Protein AF-A0A9P9P283-F1 (afdb_monomer_lite)

Secondary structure (DSSP, 8-state):
----------------------------------------STTTTSSSSSSSS--SS-S--SS--S----------------HHHHHHHHHHTT-TTSHHHHHHHHHHHHHHHHHHHHHHHHHHHHHHHHHHHHHHHHHHHHHHHHHHHHHHHHHHHHHHHHHHHHHHHHHHHHHHHHHHHHHHHHHHHHHHHHHHHHHHHHHHHHHHHHHHHHHHHHHHHHHHHHHHHHHHHHHHHHHHHHHHHHHHHHHHHHHHHHHHHHHHHHHHHHHHHHHHHHHHHHHHHHHHHHHHHHHHHHHHHHHHHHHHHHHHHHHHHHHHHHHHHHHHHHHHTTTTTSSSSSSSHHHHHHHHHHHHHHHHHHHHHHHHHHHHHHHHHHHHHHHHHHHHHHHHHHTTTSTTTSS---TTHHHHHHHHTTSS------

Sequence (426 aa):
MSLKSIYRGDETLEPFGSGDSKAQAAGAKTPTEVQKRTLEPERARELMASQTDDLEFEENHRDELAMAEEDDALATEPEQISVAEFKTLQEMLSNPDARSDDIKAEIIRLQEAQTLDKTNLRKLETELRKFEILETRKLESEHTITKLKNSLADTTNKLWDAGAQAAEYETRIEKLENDLGFALTEAQFQREWGEKFYKDRNKLIDERDQYLDNFEEQKQTSEATIKALQDSLADTSDKLHRSNARSENIKAGIIRLQEARGSDKIKLGELEQELATLHNTSEEKEQASAATIKALQDSLENTGNQLRVTEVQAAKDIRELISKHVSEMVKVKTLELTEESLLTDQTELIDQRDQYLRDIEEQKQISATTINTLQDSLDAAMKRTKELEEENLFLIQLFPVIKNIDGQEIETLKQELAQVGDESKT

Radius of gyration: 138.97 Å; chains: 1; bounding box: 259×108×370 Å

pLDDT: mean 70.54, std 22.23, range [30.94, 97.94]

Structure (mmCIF, N/CA/C/O backbone):
data_AF-A0A9P9P283-F1
#
_entry.id   AF-A0A9P9P283-F1
#
loop_
_atom_site.group_PDB
_atom_site.id
_atom_site.type_symbol
_atom_site.label_atom_id
_atom_site.label_alt_id
_atom_site.label_comp_id
_atom_site.label_asym_id
_atom_site.label_entity_id
_atom_site.label_seq_id
_atom_site.pdb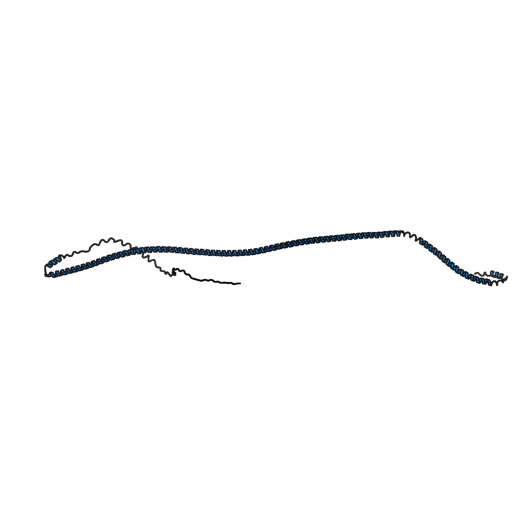x_PDB_ins_code
_atom_site.Cartn_x
_atom_site.Cartn_y
_atom_site.Cartn_z
_atom_site.occupancy
_atom_site.B_iso_or_equiv
_atom_site.auth_seq_id
_atom_site.auth_comp_id
_atom_site.auth_asym_id
_atom_site.auth_atom_id
_atom_site.pdbx_PDB_model_num
ATOM 1 N N . MET A 1 1 ? -31.185 -22.094 -4.184 1.00 36.69 1 MET A N 1
ATOM 2 C CA . MET A 1 1 ? -32.463 -21.733 -4.833 1.00 36.69 1 MET A CA 1
ATOM 3 C C . MET A 1 1 ? -32.205 -20.629 -5.849 1.00 36.69 1 MET A C 1
ATOM 5 O O . MET A 1 1 ? -31.473 -19.708 -5.531 1.00 36.69 1 MET A O 1
ATOM 9 N N . SER A 1 2 ? -32.831 -20.755 -7.022 1.00 36.59 2 SER A N 1
ATOM 10 C CA . SER A 1 2 ? -33.015 -19.761 -8.094 1.00 36.59 2 SER A CA 1
ATOM 11 C C . SER A 1 2 ? -31.799 -19.273 -8.899 1.00 36.59 2 SER A C 1
ATOM 13 O O . SER A 1 2 ? -31.161 -18.276 -8.586 1.00 36.59 2 SER A O 1
ATOM 15 N N . LEU A 1 3 ? -31.616 -19.943 -10.040 1.00 43.03 3 LEU A N 1
ATOM 16 C CA . LEU A 1 3 ? -31.107 -19.403 -11.304 1.00 43.03 3 LEU A CA 1
ATOM 17 C C . LEU A 1 3 ? -32.042 -18.310 -11.864 1.00 43.03 3 LEU A C 1
ATOM 19 O O . LEU A 1 3 ? -33.260 -18.453 -11.759 1.00 43.03 3 LEU A O 1
ATOM 23 N N . LYS A 1 4 ? -31.474 -17.285 -12.516 1.00 40.97 4 LYS A N 1
ATOM 24 C CA . LYS A 1 4 ? -32.043 -16.483 -13.629 1.00 40.97 4 LYS A CA 1
ATOM 25 C C . LYS A 1 4 ? -30.891 -15.633 -14.212 1.00 40.97 4 LYS A C 1
ATOM 27 O O . LYS A 1 4 ? -30.336 -14.826 -13.484 1.00 40.97 4 LYS A O 1
ATOM 32 N N . SER A 1 5 ? -30.320 -15.987 -15.374 1.00 42.00 5 SER A N 1
ATOM 33 C CA . SER A 1 5 ? -30.737 -15.570 -16.738 1.00 42.00 5 SER A CA 1
ATOM 34 C C . SER A 1 5 ? -30.299 -14.109 -17.021 1.00 42.00 5 SER A C 1
ATOM 36 O O . SER A 1 5 ? -30.577 -13.268 -16.184 1.00 42.00 5 SER A O 1
ATOM 38 N N . ILE A 1 6 ? -29.672 -13.670 -18.120 1.00 38.38 6 ILE A N 1
ATOM 39 C CA . ILE A 1 6 ? -29.803 -13.995 -19.550 1.00 38.38 6 ILE A CA 1
ATOM 40 C C . ILE A 1 6 ? -28.578 -13.427 -20.297 1.00 38.38 6 ILE A C 1
ATOM 42 O O . ILE A 1 6 ? -28.129 -12.320 -20.016 1.00 38.38 6 ILE A O 1
ATOM 46 N N . TYR A 1 7 ? -28.125 -14.186 -21.293 1.00 35.78 7 TYR A N 1
ATOM 47 C CA . TYR A 1 7 ? -27.260 -13.799 -22.410 1.00 35.78 7 TYR A CA 1
ATOM 48 C C . TYR A 1 7 ? -28.017 -12.898 -23.417 1.00 35.78 7 TYR A C 1
ATOM 50 O O . TYR A 1 7 ? -29.064 -13.300 -23.922 1.00 35.78 7 TYR A O 1
ATOM 58 N N . ARG A 1 8 ? -27.468 -11.728 -23.754 1.00 35.25 8 ARG A N 1
ATOM 59 C CA . ARG A 1 8 ? -27.600 -10.993 -25.038 1.00 35.25 8 ARG A CA 1
ATOM 60 C C . ARG A 1 8 ? -26.292 -10.196 -25.150 1.00 35.25 8 ARG A C 1
ATOM 62 O O . ARG A 1 8 ? -25.983 -9.476 -24.213 1.00 35.25 8 ARG A O 1
ATOM 69 N N . GLY A 1 9 ? -25.411 -10.380 -26.126 1.00 32.06 9 GLY A N 1
ATOM 70 C CA . GLY A 1 9 ? -25.663 -10.563 -27.549 1.00 32.06 9 GLY A CA 1
ATOM 71 C C . GLY A 1 9 ? -25.591 -9.185 -28.198 1.00 32.06 9 GLY A C 1
ATOM 72 O O . GLY A 1 9 ? -26.604 -8.503 -28.185 1.00 32.06 9 GLY A O 1
ATOM 73 N N . ASP A 1 10 ? -24.395 -8.793 -28.645 1.00 30.94 10 ASP A N 1
ATOM 74 C CA . ASP A 1 10 ? -24.170 -7.909 -29.798 1.00 30.94 10 ASP A CA 1
ATOM 75 C C . ASP A 1 10 ? -22.683 -7.967 -30.186 1.00 30.94 10 ASP A C 1
ATOM 77 O O . ASP A 1 10 ? -21.829 -7.213 -29.720 1.00 30.94 10 ASP A O 1
ATOM 81 N N . GLU A 1 11 ? -22.388 -8.958 -31.027 1.00 39.72 11 GLU A N 1
ATOM 82 C CA . GLU A 1 11 ? -21.305 -8.907 -31.998 1.00 39.72 11 GLU A CA 1
ATOM 83 C C . GLU A 1 11 ? -21.786 -8.054 -33.178 1.00 39.72 11 GLU A C 1
ATOM 85 O O . GLU A 1 11 ? -22.788 -8.377 -33.814 1.00 39.72 11 GLU A O 1
ATOM 90 N N . THR A 1 12 ? -21.043 -7.005 -33.520 1.00 39.94 12 THR A N 1
ATOM 91 C CA . THR A 1 12 ? -21.045 -6.460 -34.881 1.00 39.94 12 THR A CA 1
ATOM 92 C C . THR A 1 12 ? -19.616 -6.439 -35.383 1.00 39.94 12 THR A C 1
ATOM 94 O O . THR A 1 12 ? -18.792 -5.622 -34.971 1.00 39.94 12 THR A O 1
ATOM 97 N N . LEU A 1 13 ? -19.360 -7.411 -36.248 1.00 38.28 13 LEU A N 1
ATOM 98 C CA . LEU A 1 13 ? -18.167 -7.625 -37.039 1.00 38.28 13 LEU A CA 1
ATOM 99 C C . LEU A 1 13 ? -18.322 -6.919 -38.402 1.00 38.28 13 LEU A C 1
ATOM 101 O O . LEU A 1 13 ? -19.325 -7.102 -39.088 1.00 38.28 13 LEU A O 1
ATOM 105 N N . GLU A 1 14 ? -17.248 -6.209 -38.764 1.00 35.50 14 GLU A N 1
ATOM 106 C CA . GLU A 1 14 ? -16.747 -5.871 -40.113 1.00 35.50 14 GLU A CA 1
ATOM 107 C C . GLU A 1 14 ? -17.424 -4.753 -40.964 1.00 35.50 14 GLU A C 1
ATOM 109 O O . GLU A 1 14 ? -18.463 -4.223 -40.579 1.00 35.50 14 GLU A O 1
ATOM 114 N N . PRO A 1 15 ? -16.931 -4.438 -42.194 1.00 59.22 15 PRO A N 1
ATOM 115 C CA . PRO A 1 15 ? -15.588 -3.982 -42.633 1.00 59.22 15 PRO A CA 1
ATOM 116 C C . PRO A 1 15 ? -15.660 -2.767 -43.622 1.00 59.22 15 PRO A C 1
ATOM 118 O O . PRO A 1 15 ? -16.736 -2.292 -43.963 1.00 59.22 15 PRO A O 1
ATOM 121 N N . PHE A 1 16 ? -14.504 -2.358 -44.176 1.00 33.81 16 PHE A N 1
ATOM 122 C CA . PHE A 1 16 ? -14.283 -1.529 -45.393 1.00 33.81 16 PHE A CA 1
ATOM 123 C C . PHE A 1 16 ? -14.323 0.012 -45.328 1.00 33.81 16 PHE A C 1
ATOM 125 O O . PHE A 1 16 ? -15.227 0.633 -44.785 1.00 33.81 16 PHE A O 1
ATOM 132 N N . GLY A 1 17 ? -13.346 0.607 -46.036 1.00 31.89 17 GLY A N 1
ATOM 133 C CA . GLY A 1 17 ? -13.331 2.004 -46.493 1.00 31.89 17 GLY A CA 1
ATOM 134 C C . GLY A 1 17 ? -11.950 2.669 -46.395 1.00 31.89 17 GLY A C 1
ATOM 135 O O . GLY A 1 17 ? -11.752 3.539 -45.562 1.00 31.89 17 GLY A O 1
ATOM 136 N N . SER A 1 18 ? -10.902 2.133 -47.030 1.00 39.69 18 SER A N 1
ATOM 137 C CA . SER A 1 18 ? -10.345 2.620 -48.312 1.00 39.69 18 SER A CA 1
ATOM 138 C C . SER A 1 18 ? -9.987 4.116 -48.353 1.00 39.69 18 SER A C 1
ATOM 140 O O . SER A 1 18 ? -10.848 4.972 -48.547 1.00 39.69 18 SER A O 1
ATOM 142 N N . GLY A 1 19 ? -8.688 4.402 -48.279 1.00 31.19 19 GLY A N 1
ATOM 143 C CA . GLY A 1 19 ? -8.089 5.689 -48.617 1.00 31.19 19 GLY A CA 1
ATOM 144 C C . GLY A 1 19 ? -6.649 5.464 -49.062 1.00 31.19 19 GLY A C 1
ATOM 145 O O . GLY A 1 19 ? -5.737 5.451 -48.243 1.00 31.19 19 GLY A O 1
ATOM 146 N N . ASP A 1 20 ? -6.485 5.200 -50.357 1.00 37.62 20 ASP A N 1
ATOM 147 C CA . ASP A 1 20 ? -5.216 5.050 -51.063 1.00 37.62 20 ASP A CA 1
ATOM 148 C C . ASP A 1 20 ? -4.227 6.184 -50.770 1.00 37.62 20 ASP A C 1
ATOM 150 O O . ASP A 1 20 ? -4.600 7.355 -50.825 1.00 37.62 20 ASP A O 1
ATOM 154 N N . SER A 1 21 ? -2.942 5.845 -50.609 1.00 38.69 21 SER A N 1
ATOM 155 C CA . SER A 1 21 ? -1.838 6.501 -51.332 1.00 38.69 21 SER A CA 1
ATOM 156 C C . SER A 1 21 ? -0.522 5.730 -51.181 1.00 38.69 21 SER A C 1
ATOM 158 O O . SER A 1 21 ? 0.120 5.701 -50.137 1.00 38.69 21 SER A O 1
ATOM 160 N N . LYS A 1 22 ? -0.159 5.101 -52.300 1.00 42.31 22 LYS A N 1
ATOM 161 C CA . LYS A 1 22 ? 1.128 4.527 -52.711 1.00 42.31 22 LYS A CA 1
ATOM 162 C C . LYS A 1 22 ? 2.377 5.215 -52.130 1.00 42.31 22 LYS A C 1
ATOM 164 O O . LYS A 1 22 ? 2.560 6.402 -52.362 1.00 42.31 22 LYS A O 1
ATOM 169 N N . ALA A 1 23 ? 3.321 4.416 -51.620 1.00 34.62 23 ALA A N 1
ATOM 170 C CA . ALA A 1 23 ? 4.732 4.473 -52.034 1.00 34.62 23 ALA A CA 1
ATOM 171 C C . ALA A 1 23 ? 5.522 3.238 -51.548 1.00 34.62 23 ALA A C 1
ATOM 173 O O . ALA A 1 23 ? 5.903 3.126 -50.392 1.00 34.62 23 ALA A O 1
ATOM 174 N N . GLN A 1 24 ? 5.727 2.327 -52.501 1.00 32.81 24 GLN A N 1
ATOM 175 C CA . GLN A 1 24 ? 6.912 1.494 -52.742 1.00 32.81 24 GLN A CA 1
ATOM 176 C C . GLN A 1 24 ? 7.565 0.697 -51.601 1.00 32.81 24 GLN A C 1
ATOM 178 O O . GLN A 1 24 ? 8.350 1.175 -50.790 1.00 32.81 24 GLN A O 1
ATOM 183 N N . ALA A 1 25 ? 7.328 -0.609 -51.714 1.00 35.88 25 ALA A N 1
ATOM 184 C CA . ALA A 1 25 ? 8.113 -1.694 -51.164 1.00 35.88 25 ALA A CA 1
ATOM 185 C C . ALA A 1 25 ? 9.480 -1.856 -51.855 1.00 35.88 25 ALA A C 1
ATOM 187 O O . ALA A 1 25 ? 9.569 -1.827 -53.081 1.00 35.88 25 ALA A O 1
ATOM 188 N N . ALA A 1 26 ? 10.495 -2.178 -51.057 1.00 32.34 26 ALA A N 1
ATOM 189 C CA . ALA A 1 26 ? 11.504 -3.205 -51.326 1.00 32.34 26 ALA A CA 1
ATOM 190 C C . ALA A 1 26 ? 12.136 -3.518 -49.956 1.00 32.34 26 ALA A C 1
ATOM 192 O O . ALA A 1 26 ? 12.728 -2.652 -49.332 1.00 32.34 26 ALA A O 1
ATOM 193 N N . GLY A 1 27 ? 11.902 -4.666 -49.329 1.00 32.59 27 GLY A N 1
ATOM 194 C CA . GLY A 1 27 ? 12.166 -5.988 -49.880 1.00 32.59 27 GLY A CA 1
ATOM 195 C C . GLY A 1 27 ? 13.468 -6.497 -49.265 1.00 32.59 27 GLY A C 1
ATOM 196 O O . GLY A 1 27 ? 14.487 -6.569 -49.942 1.00 32.59 27 GLY A O 1
ATOM 197 N N . ALA A 1 28 ? 13.435 -6.794 -47.964 1.00 37.56 28 ALA A N 1
ATOM 198 C CA . ALA A 1 28 ? 14.537 -7.423 -47.252 1.00 37.56 28 ALA A CA 1
ATOM 199 C C . ALA A 1 28 ? 14.786 -8.838 -47.805 1.00 37.56 28 ALA A C 1
ATOM 201 O O . ALA A 1 28 ? 13.864 -9.652 -47.888 1.00 37.56 28 ALA A O 1
ATOM 202 N N . LYS A 1 29 ? 16.042 -9.136 -48.148 1.00 34.91 29 LYS A N 1
ATOM 203 C CA . LYS A 1 29 ? 16.566 -10.497 -48.293 1.00 34.91 29 LYS A CA 1
ATOM 204 C C . LYS A 1 29 ? 17.762 -10.671 -47.359 1.00 34.91 29 LYS A C 1
ATOM 206 O O . LYS A 1 29 ? 18.601 -9.788 -47.226 1.00 34.91 29 LYS A O 1
ATOM 211 N N . THR A 1 30 ? 17.756 -11.821 -46.702 1.00 36.91 30 THR A N 1
ATOM 212 C CA . THR A 1 30 ? 18.716 -12.375 -45.742 1.00 36.91 30 THR A CA 1
ATOM 213 C C . THR A 1 30 ? 20.133 -12.569 -46.309 1.00 36.91 30 THR A C 1
ATOM 215 O O . THR A 1 30 ? 20.307 -12.598 -47.529 1.00 36.91 30 THR A O 1
ATOM 218 N N . PRO A 1 31 ? 21.146 -12.732 -45.433 1.00 38.91 31 PRO A N 1
ATOM 219 C CA . PRO A 1 31 ? 22.558 -12.675 -45.796 1.00 38.91 31 PRO A CA 1
ATOM 220 C C . PRO A 1 31 ? 23.038 -13.993 -46.410 1.00 38.91 31 PRO A C 1
ATOM 222 O O . PRO A 1 31 ? 22.801 -15.066 -45.861 1.00 38.91 31 PRO A O 1
ATOM 225 N N . THR A 1 32 ? 23.742 -13.907 -47.540 1.00 34.66 32 THR A N 1
ATOM 226 C CA . THR A 1 32 ? 24.477 -15.031 -48.133 1.00 34.66 32 THR A CA 1
ATOM 227 C C . THR A 1 32 ? 25.961 -14.671 -48.150 1.00 34.66 32 THR A C 1
ATOM 229 O O . THR A 1 32 ? 26.388 -13.804 -48.901 1.00 34.66 32 THR A O 1
ATOM 232 N N . GLU A 1 33 ? 26.702 -15.300 -47.238 1.00 40.72 33 GLU A N 1
ATOM 233 C CA . GLU A 1 33 ? 27.994 -15.941 -47.507 1.00 40.72 33 GLU A CA 1
ATOM 234 C C . GLU A 1 33 ? 29.040 -15.118 -48.292 1.00 40.72 33 GLU A C 1
ATOM 236 O O . GLU A 1 33 ? 29.221 -15.273 -49.498 1.00 40.72 33 GLU A O 1
ATOM 241 N N . VAL A 1 34 ? 29.806 -14.279 -47.582 1.00 36.88 34 VAL A N 1
ATOM 242 C CA . VAL A 1 34 ? 31.048 -13.700 -48.120 1.00 36.88 34 VAL A CA 1
ATOM 243 C C . VAL A 1 34 ? 32.183 -14.695 -47.889 1.00 36.88 34 VAL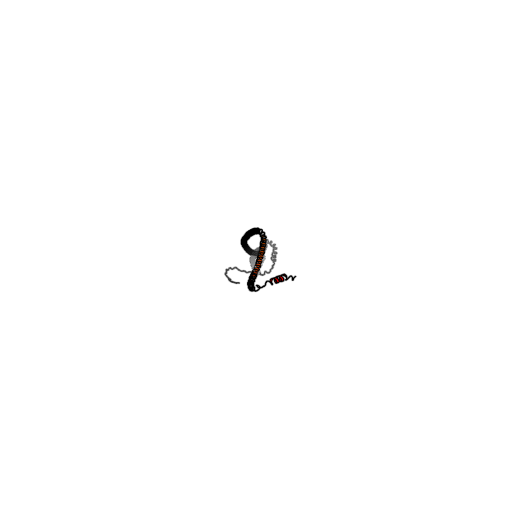 A C 1
ATOM 245 O O . VAL A 1 34 ? 32.739 -14.817 -46.796 1.00 36.88 34 VAL A O 1
ATOM 248 N N . GLN A 1 35 ? 32.501 -15.440 -48.945 1.00 36.06 35 GLN A N 1
ATOM 249 C CA . GLN A 1 35 ? 33.702 -16.257 -49.040 1.00 36.06 35 GLN A CA 1
ATOM 250 C C . GLN A 1 35 ? 34.960 -15.391 -48.923 1.00 36.06 35 GLN A C 1
ATOM 252 O O . GLN A 1 35 ? 35.123 -14.378 -49.602 1.00 36.06 35 GLN A O 1
ATOM 257 N N . LYS A 1 36 ? 35.881 -15.875 -48.087 1.00 49.47 36 LYS A N 1
ATOM 258 C CA . LYS A 1 36 ? 37.290 -15.488 -48.020 1.00 49.47 36 LYS A CA 1
ATOM 259 C C . LYS A 1 36 ? 37.901 -15.359 -49.421 1.00 49.47 36 LYS A C 1
ATOM 261 O O . LYS A 1 36 ? 38.012 -16.351 -50.140 1.00 49.47 36 LYS A O 1
ATOM 266 N N . ARG A 1 37 ? 38.418 -14.174 -49.743 1.00 36.56 37 ARG A N 1
ATOM 267 C CA . ARG A 1 37 ? 39.575 -14.007 -50.629 1.00 36.56 37 ARG A CA 1
ATOM 268 C C . ARG A 1 37 ? 40.553 -13.044 -49.974 1.00 36.56 37 ARG A C 1
ATOM 270 O O . ARG A 1 37 ? 40.448 -11.834 -50.097 1.00 36.56 37 ARG A O 1
ATOM 277 N N . THR A 1 38 ? 41.493 -13.634 -49.250 1.00 49.66 38 THR A N 1
ATOM 278 C CA . THR A 1 38 ? 42.844 -13.108 -49.067 1.00 49.66 38 THR A CA 1
ATOM 279 C C . THR A 1 38 ? 43.442 -12.805 -50.438 1.00 49.66 38 THR A C 1
ATOM 281 O O . THR A 1 38 ? 43.659 -13.727 -51.223 1.00 49.66 38 THR A O 1
ATOM 284 N N . LEU A 1 39 ? 43.687 -11.529 -50.719 1.00 41.94 39 LEU A N 1
ATOM 285 C CA . LEU A 1 39 ? 44.550 -11.056 -51.798 1.00 41.94 39 LEU A CA 1
ATOM 286 C C . LEU A 1 39 ? 45.416 -9.928 -51.218 1.00 41.94 39 LEU A C 1
ATOM 288 O O . LEU A 1 39 ? 45.018 -8.772 -51.197 1.00 41.94 39 LEU A O 1
ATOM 292 N N . GLU A 1 40 ? 46.541 -10.342 -50.632 1.00 40.62 40 GLU A N 1
ATOM 293 C CA . GLU A 1 40 ? 47.880 -9.775 -50.856 1.00 40.62 40 GLU A CA 1
ATOM 294 C C . GLU A 1 40 ? 47.964 -8.266 -51.181 1.00 40.62 40 GLU A C 1
ATOM 296 O O . GLU A 1 40 ? 47.809 -7.886 -52.345 1.00 40.62 40 GLU A O 1
ATOM 301 N N . PRO A 1 41 ? 48.315 -7.402 -50.208 1.00 46.84 41 PRO A N 1
ATOM 302 C CA . PRO A 1 41 ? 48.699 -6.018 -50.473 1.00 46.84 41 PRO A CA 1
ATOM 303 C C . PRO A 1 41 ? 50.202 -5.843 -50.790 1.00 46.84 41 PRO A C 1
ATOM 305 O O . PRO A 1 41 ? 50.678 -4.712 -50.861 1.00 46.84 41 PRO A O 1
ATOM 308 N N . GLU A 1 42 ? 50.976 -6.914 -51.012 1.00 46.88 42 GLU A N 1
ATOM 309 C CA . GLU A 1 42 ? 52.435 -6.807 -51.212 1.00 46.88 42 GLU A CA 1
ATOM 310 C C . GLU A 1 42 ? 52.875 -6.455 -52.644 1.00 46.88 42 GLU A C 1
ATOM 312 O O . GLU A 1 42 ? 54.000 -6.009 -52.843 1.00 46.88 42 GLU A O 1
ATOM 317 N N . ARG A 1 43 ? 51.996 -6.513 -53.654 1.00 49.03 43 ARG A N 1
ATOM 318 C CA . ARG A 1 43 ? 52.389 -6.216 -55.050 1.00 49.03 43 ARG A CA 1
ATOM 319 C C . ARG A 1 43 ? 52.316 -4.750 -55.483 1.00 49.03 43 ARG A C 1
ATOM 321 O O . ARG A 1 43 ? 52.791 -4.430 -56.568 1.00 49.03 43 ARG A O 1
ATOM 328 N N . ALA A 1 44 ? 51.753 -3.860 -54.665 1.00 45.84 44 ALA A N 1
ATOM 329 C CA . ALA A 1 44 ? 51.650 -2.433 -55.001 1.00 45.84 44 ALA A CA 1
ATOM 330 C C . ALA A 1 44 ? 52.825 -1.590 -54.468 1.00 45.84 44 ALA A C 1
ATOM 332 O O . ALA A 1 44 ? 53.085 -0.508 -54.987 1.00 45.84 44 ALA A O 1
ATOM 333 N N . ARG A 1 45 ? 53.570 -2.084 -53.467 1.00 50.53 45 ARG A N 1
ATOM 334 C CA . ARG A 1 45 ? 54.736 -1.377 -52.902 1.00 50.53 45 ARG A CA 1
ATOM 335 C C . ARG A 1 45 ? 56.062 -1.691 -53.600 1.00 50.53 45 ARG A C 1
ATOM 337 O O . ARG A 1 45 ? 56.987 -0.898 -53.488 1.00 50.53 45 ARG A O 1
ATOM 344 N N . GLU A 1 46 ? 56.143 -2.775 -54.369 1.00 46.34 46 GLU A N 1
ATOM 345 C CA . GLU A 1 46 ? 57.385 -3.188 -55.046 1.00 46.34 46 GLU A CA 1
ATOM 346 C C . GLU A 1 46 ? 57.562 -2.574 -56.453 1.00 46.34 46 GLU A C 1
ATOM 348 O O . GLU A 1 46 ? 58.652 -2.608 -57.011 1.00 46.34 46 GLU A O 1
ATOM 353 N N . LEU A 1 47 ? 56.519 -1.943 -57.012 1.00 46.47 47 LEU A N 1
ATOM 354 C CA . LEU A 1 47 ? 56.559 -1.279 -58.328 1.00 46.47 47 LEU A CA 1
ATOM 355 C C . LEU A 1 47 ? 56.813 0.236 -58.263 1.00 46.47 47 LEU A C 1
ATOM 357 O O . LEU A 1 47 ? 57.097 0.845 -59.287 1.00 46.47 47 LEU A O 1
ATOM 361 N N . MET A 1 48 ? 56.746 0.838 -57.070 1.00 49.66 48 MET A N 1
ATOM 362 C CA . MET A 1 48 ? 56.965 2.281 -56.863 1.00 49.66 48 MET A CA 1
ATOM 363 C C . MET A 1 48 ? 58.334 2.602 -56.237 1.00 49.66 48 MET A C 1
ATOM 365 O O . MET A 1 48 ? 58.644 3.768 -56.024 1.00 49.66 48 MET A O 1
ATOM 369 N N . ALA A 1 49 ? 59.158 1.585 -55.955 1.00 48.03 49 ALA A N 1
ATOM 370 C CA . ALA A 1 49 ? 60.502 1.738 -55.384 1.00 48.03 49 ALA A CA 1
ATOM 371 C C . ALA A 1 49 ? 61.643 1.412 -56.371 1.00 48.03 49 ALA A C 1
ATOM 373 O O . ALA A 1 49 ? 62.805 1.471 -55.986 1.00 48.03 49 ALA A O 1
ATOM 374 N N . SER A 1 50 ? 61.344 1.084 -57.637 1.00 49.47 50 SER A N 1
ATOM 375 C CA . SER A 1 50 ? 62.360 0.762 -58.658 1.00 49.47 50 SER A CA 1
ATOM 376 C C . SER A 1 50 ? 62.507 1.822 -59.760 1.00 49.47 50 SER A C 1
ATOM 378 O O . SER A 1 50 ? 63.001 1.508 -60.840 1.00 49.47 50 SER A O 1
ATOM 380 N N . GLN A 1 51 ? 62.053 3.058 -59.536 1.00 47.62 51 GLN A N 1
ATOM 381 C CA . GLN A 1 51 ? 62.174 4.154 -60.510 1.00 47.62 51 GLN A CA 1
ATOM 382 C C . GLN A 1 51 ? 62.585 5.478 -59.851 1.00 47.62 51 GLN A C 1
ATOM 384 O O . GLN A 1 51 ? 61.984 6.521 -60.094 1.00 47.62 51 GLN A O 1
ATOM 389 N N . THR A 1 52 ? 63.618 5.443 -59.008 1.00 48.94 52 THR A N 1
ATOM 390 C CA . THR A 1 52 ? 64.261 6.660 -58.479 1.00 48.94 52 THR A CA 1
ATOM 391 C C . THR A 1 52 ? 65.779 6.709 -58.677 1.00 48.94 52 THR A C 1
ATOM 393 O O . THR A 1 52 ? 66.405 7.556 -58.059 1.00 48.94 52 THR A O 1
ATOM 396 N N . ASP A 1 53 ? 66.356 5.889 -59.568 1.00 49.31 53 ASP A N 1
ATOM 397 C CA . ASP A 1 53 ? 67.816 5.868 -59.807 1.00 49.31 53 ASP A CA 1
ATOM 398 C C . ASP A 1 53 ? 68.271 6.186 -61.250 1.00 49.31 53 ASP A C 1
ATOM 400 O O . ASP A 1 53 ? 69.461 6.129 -61.520 1.00 49.31 53 ASP A O 1
ATOM 404 N N . ASP A 1 54 ? 67.392 6.625 -62.161 1.00 47.12 54 ASP A N 1
ATOM 405 C CA . ASP A 1 54 ? 67.792 7.012 -63.535 1.00 47.12 54 ASP A CA 1
ATOM 406 C C . ASP A 1 54 ? 67.394 8.464 -63.880 1.00 47.12 54 ASP A C 1
ATOM 408 O O . ASP A 1 54 ? 66.774 8.741 -64.907 1.00 47.12 54 ASP A O 1
ATOM 412 N N . LEU A 1 55 ? 67.733 9.417 -63.003 1.00 48.56 55 LEU A N 1
ATOM 413 C CA . LEU A 1 55 ? 67.618 10.866 -63.266 1.00 48.56 55 LEU A CA 1
ATOM 414 C C . LEU A 1 55 ? 68.973 11.600 -63.221 1.00 48.56 55 LEU A C 1
ATOM 416 O O . LEU A 1 55 ? 69.035 12.774 -62.868 1.00 48.56 55 LEU A O 1
ATOM 420 N N . GLU A 1 56 ? 70.054 10.939 -63.639 1.00 50.53 56 GLU A N 1
ATOM 421 C CA . GLU A 1 56 ? 71.347 11.583 -63.934 1.00 50.53 56 GLU A CA 1
ATOM 422 C C . GLU A 1 56 ? 71.899 11.126 -65.294 1.00 50.53 56 GLU A C 1
ATOM 424 O O . GLU A 1 56 ? 73.007 10.608 -65.389 1.00 50.53 56 GLU A O 1
ATOM 429 N N . PHE A 1 57 ? 71.139 11.286 -66.380 1.00 49.66 57 PHE A N 1
ATOM 430 C CA . PHE A 1 57 ? 71.729 11.209 -67.722 1.00 49.66 57 PHE A CA 1
ATOM 431 C C . PHE A 1 57 ? 70.853 11.893 -68.777 1.00 49.66 57 PHE A C 1
ATOM 433 O O . PHE A 1 57 ? 70.139 11.226 -69.506 1.00 49.66 57 PHE A O 1
ATOM 440 N N . GLU A 1 58 ? 70.873 13.229 -68.826 1.00 47.66 58 GLU A N 1
ATOM 441 C CA . GLU A 1 58 ? 70.708 14.028 -70.062 1.00 47.66 58 GLU A CA 1
ATOM 442 C C . GLU A 1 58 ? 70.835 15.534 -69.747 1.00 47.66 58 GLU A C 1
ATOM 444 O O . GLU A 1 58 ? 69.977 16.359 -70.048 1.00 47.66 58 GLU A O 1
ATOM 449 N N . GLU A 1 59 ? 71.949 15.913 -69.120 1.00 46.78 59 GLU A N 1
ATOM 450 C CA . GLU A 1 59 ? 72.447 17.294 -69.133 1.00 46.78 59 GLU A CA 1
ATOM 451 C C . GLU A 1 59 ? 73.846 17.283 -69.758 1.00 46.78 59 GLU A C 1
ATOM 453 O O . GLU A 1 59 ? 74.860 17.427 -69.088 1.00 46.78 59 GLU A O 1
ATOM 458 N N . ASN A 1 60 ? 73.905 16.981 -71.055 1.00 47.50 60 ASN A N 1
ATOM 459 C CA . ASN A 1 60 ? 75.018 17.298 -71.948 1.00 47.50 60 ASN A CA 1
ATOM 460 C C . ASN A 1 60 ? 74.567 17.054 -73.392 1.00 47.50 60 ASN A C 1
ATOM 462 O O . ASN A 1 60 ? 73.757 16.171 -73.645 1.00 47.50 60 ASN A O 1
ATOM 466 N N . HIS A 1 61 ? 75.114 17.834 -74.323 1.00 44.41 61 HIS A N 1
ATOM 467 C CA . HIS A 1 61 ? 74.727 17.964 -75.738 1.00 44.41 61 HIS A CA 1
ATOM 468 C C . HIS A 1 61 ? 73.621 18.983 -76.030 1.00 44.41 61 HIS A C 1
ATOM 470 O O . HIS A 1 61 ? 72.585 18.687 -76.623 1.00 44.41 61 HIS A O 1
ATOM 476 N N . ARG A 1 62 ? 73.910 20.248 -75.704 1.00 46.91 62 ARG A N 1
ATOM 477 C CA . ARG A 1 62 ? 73.275 21.396 -76.363 1.00 46.91 62 ARG A CA 1
ATOM 478 C C . ARG A 1 62 ? 74.258 22.339 -77.069 1.00 46.91 62 ARG A C 1
ATOM 480 O O . ARG A 1 62 ? 73.906 23.491 -77.253 1.00 46.91 62 ARG A O 1
ATOM 487 N N . ASP A 1 63 ? 75.425 21.851 -77.502 1.00 46.94 63 ASP A N 1
ATOM 488 C CA . ASP A 1 63 ? 76.450 22.685 -78.165 1.00 46.94 63 ASP A CA 1
ATOM 489 C C . ASP A 1 63 ? 77.183 22.022 -79.356 1.00 46.94 63 ASP A C 1
ATOM 491 O O . ASP A 1 63 ? 78.286 22.423 -79.709 1.00 46.94 63 ASP A O 1
ATOM 495 N N . GLU A 1 64 ? 76.583 21.055 -80.055 1.00 43.25 64 GLU A N 1
ATOM 496 C CA . GLU A 1 64 ? 77.167 20.525 -81.305 1.00 43.25 64 GLU A CA 1
ATOM 497 C C . GLU A 1 64 ? 76.160 20.565 -82.458 1.00 43.25 64 GLU A C 1
ATOM 499 O O . GLU A 1 64 ? 75.611 19.558 -82.893 1.00 43.25 64 GLU A O 1
ATOM 504 N N . LEU A 1 65 ? 75.900 21.776 -82.952 1.00 42.16 65 LEU A N 1
ATOM 505 C CA . LEU A 1 65 ? 75.292 22.018 -84.266 1.00 42.16 65 LEU A CA 1
ATOM 506 C C . LEU A 1 65 ? 75.896 23.286 -84.885 1.00 42.16 65 LEU A C 1
ATOM 508 O O . LEU A 1 65 ? 75.218 24.227 -85.279 1.00 42.16 65 LEU A O 1
ATOM 512 N N . ALA A 1 66 ? 77.221 23.305 -84.931 1.00 44.91 66 ALA A N 1
ATOM 513 C CA . ALA A 1 66 ? 78.000 24.185 -85.783 1.00 44.91 66 ALA A CA 1
ATOM 514 C C . ALA A 1 66 ? 79.278 23.424 -86.117 1.00 44.91 66 ALA A C 1
ATOM 516 O O . ALA A 1 66 ? 80.236 23.559 -85.374 1.00 44.91 66 ALA A O 1
ATOM 517 N N . MET A 1 67 ? 79.230 22.545 -87.125 1.00 48.22 67 MET A N 1
ATOM 518 C CA . MET A 1 67 ? 80.356 22.018 -87.923 1.00 48.22 67 MET A CA 1
ATOM 519 C C . MET A 1 67 ? 79.836 20.853 -88.781 1.00 48.22 67 MET A C 1
ATOM 521 O O . MET A 1 67 ? 79.891 19.699 -88.372 1.00 48.22 67 MET A O 1
ATOM 525 N N . ALA A 1 68 ? 79.272 21.185 -89.944 1.00 42.38 68 ALA A N 1
ATOM 526 C CA . ALA A 1 68 ? 79.160 20.309 -91.115 1.00 42.38 68 ALA A CA 1
ATOM 527 C C . ALA A 1 68 ? 78.701 21.145 -92.328 1.00 42.38 68 ALA A C 1
ATOM 529 O O . ALA A 1 68 ? 77.669 20.882 -92.934 1.00 42.38 68 ALA A O 1
ATOM 530 N N . GLU A 1 69 ? 79.452 22.198 -92.645 1.00 42.47 69 GLU A N 1
ATOM 531 C CA . GLU A 1 69 ? 79.524 22.736 -94.008 1.00 42.47 69 GLU A CA 1
ATOM 532 C C . GLU A 1 69 ? 80.994 22.642 -94.416 1.00 42.47 69 GLU A C 1
ATOM 534 O O . GLU A 1 69 ? 81.730 23.623 -94.415 1.00 42.47 69 GLU A O 1
ATOM 539 N N . GLU A 1 70 ? 81.447 21.417 -94.666 1.00 41.78 70 GLU A N 1
ATOM 540 C CA . GLU A 1 70 ? 82.680 21.164 -95.399 1.00 41.78 70 GLU A CA 1
ATOM 541 C C . GLU A 1 70 ? 82.368 20.090 -96.440 1.00 41.78 70 GLU A C 1
ATOM 543 O O . GLU A 1 70 ? 81.845 19.025 -96.114 1.00 41.78 70 GLU A O 1
ATOM 548 N N . ASP A 1 71 ? 82.642 20.473 -97.684 1.00 41.03 71 ASP A N 1
ATOM 549 C CA . ASP A 1 71 ? 82.909 19.649 -98.853 1.00 41.03 71 ASP A CA 1
ATOM 550 C C . ASP A 1 71 ? 81.879 18.590 -99.265 1.00 41.03 71 ASP A C 1
ATOM 552 O O . ASP A 1 71 ? 81.856 17.473 -98.763 1.00 41.03 71 ASP A O 1
ATOM 556 N N . ASP A 1 72 ? 81.139 18.888 -100.339 1.00 38.19 72 ASP A N 1
ATOM 557 C CA . ASP A 1 72 ? 81.341 18.112 -101.566 1.00 38.19 72 ASP A CA 1
ATOM 558 C C . ASP A 1 72 ? 80.736 18.791 -102.806 1.00 38.19 72 ASP A C 1
ATOM 560 O O . ASP A 1 72 ? 79.744 19.515 -102.718 1.00 38.19 72 ASP A O 1
ATOM 564 N N . ALA A 1 73 ? 81.324 18.480 -103.966 1.00 37.41 73 ALA A N 1
ATOM 565 C CA . ALA A 1 73 ? 81.056 18.988 -105.323 1.00 37.41 73 ALA A CA 1
ATOM 566 C C . ALA A 1 73 ? 81.879 20.244 -105.690 1.00 37.41 73 ALA A C 1
ATOM 568 O O . ALA A 1 73 ? 81.394 21.370 -105.701 1.00 37.41 73 ALA A O 1
ATOM 569 N N . LEU A 1 74 ? 83.159 20.120 -106.068 1.00 47.28 74 LEU A N 1
ATOM 570 C CA . LEU A 1 74 ? 83.601 19.325 -107.227 1.00 47.28 74 LEU A CA 1
ATOM 571 C C . LEU A 1 74 ? 82.635 19.471 -108.418 1.00 47.28 74 LEU A C 1
ATOM 573 O O . LEU A 1 74 ? 82.209 18.499 -109.035 1.00 47.28 74 LEU A O 1
ATOM 577 N N . ALA A 1 75 ? 82.317 20.716 -108.778 1.00 35.53 75 ALA A N 1
ATOM 578 C CA . ALA A 1 75 ? 82.007 21.042 -110.162 1.00 35.53 75 ALA A CA 1
ATOM 579 C C . ALA A 1 75 ? 83.326 21.000 -110.944 1.00 35.53 75 ALA A C 1
ATOM 581 O O . ALA A 1 75 ? 84.043 21.990 -111.077 1.00 35.53 75 ALA A O 1
ATOM 582 N N . THR A 1 76 ? 83.663 19.788 -111.376 1.00 41.19 76 THR A N 1
ATOM 583 C CA . THR A 1 76 ? 84.623 19.514 -112.437 1.00 41.19 76 THR A CA 1
ATOM 584 C C . THR A 1 76 ? 84.379 20.488 -113.584 1.00 41.19 76 THR A C 1
ATOM 586 O O . THR A 1 76 ? 83.256 20.648 -114.067 1.00 41.19 76 THR A O 1
ATOM 589 N N . GLU A 1 77 ? 85.445 21.188 -113.972 1.00 35.75 77 GLU A N 1
ATOM 590 C CA . GLU A 1 77 ? 85.485 21.979 -115.192 1.00 35.75 77 GLU A CA 1
ATOM 591 C C . GLU A 1 77 ? 84.910 21.132 -116.338 1.00 35.75 77 GLU A C 1
ATOM 593 O O . GLU A 1 77 ? 85.274 19.957 -116.449 1.00 35.75 77 GLU A O 1
ATOM 598 N N . PRO A 1 78 ? 84.013 21.666 -117.189 1.00 39.91 78 PRO A N 1
ATOM 599 C CA . PRO A 1 78 ? 83.647 20.950 -118.396 1.00 39.91 78 PRO A CA 1
ATOM 600 C C . PRO A 1 78 ? 84.939 20.753 -119.182 1.00 39.91 78 PRO A C 1
ATOM 602 O O . PRO A 1 78 ? 85.559 21.747 -119.565 1.00 39.91 78 PRO A O 1
ATOM 605 N N . GLU A 1 79 ? 85.344 19.490 -119.356 1.00 42.25 79 GLU A N 1
ATOM 606 C CA . GLU A 1 79 ? 86.448 19.061 -120.210 1.00 42.25 79 GLU A CA 1
ATOM 607 C C . GLU A 1 79 ? 86.298 19.772 -121.556 1.00 42.25 79 GLU A C 1
ATOM 609 O O . GLU A 1 79 ? 85.544 19.370 -122.445 1.00 42.25 79 GLU A O 1
ATOM 614 N N . GLN A 1 80 ? 86.977 20.912 -121.678 1.00 42.06 80 GLN A N 1
ATOM 615 C CA . GLN A 1 80 ? 87.176 21.569 -122.945 1.00 42.06 80 GLN A CA 1
ATOM 616 C C . GLN A 1 80 ? 88.041 20.599 -123.721 1.00 42.06 80 GLN A C 1
ATOM 618 O O . GLN A 1 80 ? 89.201 20.404 -123.357 1.00 42.06 80 GLN A O 1
ATOM 623 N N . ILE A 1 81 ? 87.413 19.969 -124.720 1.00 44.09 81 ILE A N 1
ATOM 624 C CA . ILE A 1 81 ? 88.001 19.203 -125.823 1.00 44.09 81 ILE A CA 1
ATOM 625 C C . ILE A 1 81 ? 89.497 19.460 -125.847 1.00 44.09 81 ILE A C 1
ATOM 627 O O . ILE A 1 81 ? 89.937 20.561 -126.209 1.00 44.09 81 ILE A O 1
ATOM 631 N N . SER A 1 82 ? 90.260 18.497 -125.328 1.00 48.72 82 SER A N 1
ATOM 632 C CA . SER A 1 82 ? 91.667 18.734 -125.045 1.00 48.72 82 SER A CA 1
ATOM 633 C C . SER A 1 82 ? 92.334 19.179 -126.341 1.00 48.72 82 SER A C 1
ATOM 635 O O . SER A 1 82 ? 92.006 18.702 -127.429 1.00 48.72 82 SER A O 1
ATOM 637 N N . VAL A 1 83 ? 93.290 20.102 -126.259 1.00 56.41 83 VAL A N 1
ATOM 638 C CA . VAL A 1 83 ? 94.045 20.569 -127.433 1.00 56.41 83 VAL A CA 1
ATOM 639 C C . VAL A 1 83 ? 94.622 19.385 -128.235 1.00 56.41 83 VAL A C 1
ATOM 641 O O . VAL A 1 83 ? 94.850 19.520 -129.432 1.00 56.41 83 VAL A O 1
ATOM 644 N N . ALA A 1 84 ? 94.786 18.207 -127.614 1.00 56.31 84 ALA A N 1
ATOM 645 C CA . ALA A 1 84 ? 95.102 16.950 -128.283 1.00 56.31 84 ALA A CA 1
ATOM 646 C C . ALA A 1 84 ? 93.983 16.449 -129.219 1.00 56.31 84 ALA A C 1
ATOM 648 O O . ALA A 1 84 ? 94.288 16.168 -130.368 1.00 56.31 84 ALA A O 1
ATOM 649 N N . GLU A 1 85 ? 92.713 16.420 -128.807 1.00 58.50 85 GLU A N 1
ATOM 650 C CA . GLU A 1 85 ? 91.572 16.032 -129.660 1.00 58.50 85 GLU A CA 1
ATOM 651 C C . GLU A 1 85 ? 91.388 16.997 -130.840 1.00 58.50 85 GLU A C 1
ATOM 653 O O . GLU A 1 85 ? 91.160 16.568 -131.972 1.00 58.50 85 GLU A O 1
ATOM 658 N N . PHE A 1 86 ? 91.598 18.302 -130.624 1.00 57.50 86 PHE A N 1
ATOM 659 C CA . PHE A 1 86 ? 91.577 19.286 -131.713 1.00 57.50 86 PHE A CA 1
ATOM 660 C C . PHE A 1 86 ? 92.762 19.108 -132.675 1.00 57.50 86 PHE A C 1
ATOM 662 O O . PHE A 1 86 ? 92.614 19.267 -133.886 1.00 57.50 86 PHE A O 1
ATOM 669 N N . LYS A 1 87 ? 93.937 18.726 -132.160 1.00 56.31 87 LYS A N 1
ATOM 670 C CA . LYS A 1 87 ? 95.141 18.465 -132.961 1.00 56.31 87 LYS A CA 1
ATOM 671 C C . LYS A 1 87 ? 95.039 17.152 -133.741 1.00 56.31 87 LYS A C 1
ATOM 673 O O . LYS A 1 87 ? 95.463 17.117 -134.891 1.00 56.31 87 LYS A O 1
ATOM 678 N N . THR A 1 88 ? 94.393 16.127 -133.185 1.00 60.62 88 THR A N 1
ATOM 679 C CA . THR A 1 88 ? 94.057 14.880 -133.887 1.00 60.62 88 THR A CA 1
ATOM 680 C C . THR A 1 88 ? 93.021 15.131 -134.987 1.00 60.62 88 THR A C 1
ATOM 682 O O . THR A 1 88 ? 93.222 14.680 -136.111 1.00 60.62 88 THR A O 1
ATOM 685 N N . LEU A 1 89 ? 91.993 15.955 -134.739 1.00 56.47 89 LEU A N 1
ATOM 686 C CA . LEU A 1 89 ? 91.062 16.419 -135.779 1.00 56.47 89 LEU A CA 1
ATOM 687 C C . LEU A 1 89 ? 91.771 17.241 -136.873 1.00 56.47 89 LEU A C 1
ATOM 689 O O . LEU A 1 89 ? 91.432 17.127 -138.052 1.00 56.47 89 LEU A O 1
ATOM 693 N N . GLN A 1 90 ? 92.784 18.033 -136.508 1.00 56.19 90 GLN A N 1
ATOM 694 C CA . GLN A 1 90 ? 93.569 18.855 -137.434 1.00 56.19 90 GLN A CA 1
ATOM 695 C C . GLN A 1 90 ? 94.575 18.036 -138.273 1.00 56.19 90 GLN A C 1
ATOM 697 O O . GLN A 1 90 ? 94.762 18.335 -139.453 1.00 56.19 90 GLN A O 1
ATOM 702 N N . GLU A 1 91 ? 95.170 16.970 -137.728 1.00 58.94 91 GLU A N 1
ATOM 703 C CA . GLU A 1 91 ? 96.017 16.014 -138.468 1.00 58.94 91 GLU A CA 1
ATOM 704 C C . GLU A 1 91 ? 95.194 15.082 -139.367 1.00 58.94 91 GLU A C 1
ATOM 706 O O . GLU A 1 91 ? 95.553 14.867 -140.529 1.00 58.94 91 GLU A O 1
ATOM 711 N N . MET A 1 92 ? 94.027 14.625 -138.899 1.00 54.88 92 MET A N 1
ATOM 712 C CA . MET A 1 92 ? 93.048 13.894 -139.713 1.00 54.88 92 MET A CA 1
ATOM 713 C C . MET A 1 92 ? 92.556 14.732 -140.902 1.00 54.88 92 MET A C 1
ATOM 715 O O . MET A 1 92 ? 92.119 14.179 -141.907 1.00 54.88 92 MET A O 1
ATOM 719 N N . LEU A 1 93 ? 92.688 16.064 -140.856 1.00 56.44 93 LEU A N 1
ATOM 720 C CA . LEU A 1 93 ? 92.254 16.982 -141.906 1.00 56.44 93 LEU A CA 1
ATOM 721 C C . LEU A 1 93 ? 93.116 16.950 -143.199 1.00 56.44 93 LEU A C 1
ATOM 723 O O . LEU A 1 93 ? 92.743 17.586 -144.190 1.00 56.44 93 LEU A O 1
ATOM 727 N N . SER A 1 94 ? 94.211 16.175 -143.233 1.00 55.34 94 SER A N 1
ATOM 728 C CA . SER A 1 94 ? 95.212 16.184 -144.321 1.00 55.34 94 SER A CA 1
ATOM 729 C C . SER A 1 94 ? 95.214 14.965 -145.272 1.00 55.34 94 SER A C 1
ATOM 731 O O . SER A 1 94 ? 95.987 14.976 -146.227 1.00 55.34 94 SER A O 1
ATOM 733 N N . ASN A 1 95 ? 94.359 13.939 -145.093 1.00 54.41 95 ASN A N 1
ATOM 734 C CA . ASN A 1 95 ? 94.315 12.757 -145.987 1.00 54.41 95 ASN A CA 1
ATOM 735 C C . ASN A 1 95 ? 92.865 12.233 -146.221 1.00 54.41 95 ASN A C 1
ATOM 737 O O . ASN A 1 95 ? 92.243 11.763 -145.272 1.00 54.41 95 ASN A O 1
ATOM 741 N N . PRO A 1 96 ? 92.267 12.362 -147.426 1.00 50.78 96 PRO A N 1
ATOM 742 C CA . PRO A 1 96 ? 90.806 12.349 -147.618 1.00 50.78 96 PRO A CA 1
ATOM 743 C C . PRO A 1 96 ? 90.084 10.996 -147.482 1.00 50.78 96 PRO A C 1
ATOM 745 O O . PRO A 1 96 ? 88.955 10.989 -146.997 1.00 50.78 96 PRO A O 1
ATOM 748 N N . ASP A 1 97 ? 90.698 9.866 -147.838 1.00 51.81 97 ASP A N 1
ATOM 749 C CA . ASP A 1 97 ? 89.939 8.611 -148.013 1.00 51.81 97 ASP A CA 1
ATOM 750 C C . ASP A 1 97 ? 89.788 7.753 -146.741 1.00 51.81 97 ASP A C 1
ATOM 752 O O . ASP A 1 97 ? 88.933 6.874 -146.701 1.00 51.81 97 ASP A O 1
ATOM 756 N N . ALA A 1 98 ? 90.529 8.051 -145.666 1.00 53.62 98 ALA A N 1
ATOM 757 C CA . ALA A 1 98 ? 90.323 7.445 -144.339 1.00 53.62 98 ALA A CA 1
ATOM 758 C C . ALA A 1 98 ? 89.386 8.275 -143.424 1.00 53.62 98 ALA A C 1
ATOM 760 O O . ALA A 1 98 ? 88.900 7.785 -142.411 1.00 53.62 98 ALA A O 1
ATOM 761 N N . ARG A 1 99 ? 89.077 9.533 -143.792 1.00 56.47 99 ARG A N 1
ATOM 762 C CA . ARG A 1 99 ? 88.361 10.514 -142.942 1.00 56.47 99 ARG A CA 1
ATOM 763 C C . ARG A 1 99 ? 86.872 10.267 -142.766 1.00 56.47 99 ARG A C 1
ATOM 765 O O . ARG A 1 99 ? 86.304 10.730 -141.783 1.00 56.47 99 ARG A O 1
ATOM 772 N N . SER A 1 100 ? 86.202 9.640 -143.731 1.00 64.81 100 SER A N 1
ATOM 773 C CA . SER A 1 100 ? 84.738 9.541 -143.662 1.00 64.81 100 SER A CA 1
ATOM 774 C C . SER A 1 100 ? 84.290 8.605 -142.546 1.00 64.81 100 SER A C 1
ATOM 776 O O . SER A 1 100 ? 83.291 8.890 -141.887 1.00 64.81 100 SER A O 1
ATOM 778 N N . ASP A 1 101 ? 85.027 7.521 -142.324 1.00 70.69 101 ASP A N 1
ATOM 779 C CA . ASP A 1 101 ? 84.615 6.482 -141.389 1.00 70.69 101 ASP A CA 1
ATOM 780 C C . ASP A 1 101 ? 85.020 6.822 -139.949 1.00 70.69 101 ASP A C 1
ATOM 782 O O . ASP A 1 101 ? 84.192 6.667 -139.053 1.00 70.69 101 ASP A O 1
ATOM 786 N N . ASP A 1 102 ? 86.190 7.433 -139.737 1.00 72.06 102 ASP A N 1
ATOM 787 C CA . ASP A 1 102 ? 86.613 7.914 -138.411 1.00 72.06 102 ASP A CA 1
ATOM 788 C C . ASP A 1 102 ? 85.736 9.076 -137.907 1.00 72.06 102 ASP A C 1
ATOM 790 O O . ASP A 1 102 ? 85.322 9.095 -136.749 1.00 72.06 102 ASP A O 1
ATOM 794 N N . ILE A 1 103 ? 85.354 10.017 -138.784 1.00 70.31 103 ILE A N 1
ATOM 795 C CA . ILE A 1 103 ? 84.436 11.112 -138.416 1.00 70.31 103 ILE A CA 1
ATOM 796 C C . ILE A 1 103 ? 83.032 10.573 -138.112 1.00 70.31 103 ILE A C 1
ATOM 798 O O . ILE A 1 103 ? 82.380 11.047 -137.182 1.00 70.31 103 ILE A O 1
ATOM 802 N N . LYS A 1 104 ? 82.544 9.575 -138.863 1.00 75.38 104 LYS A N 1
ATOM 803 C CA . LYS A 1 104 ? 81.265 8.917 -138.544 1.00 75.38 104 LYS A CA 1
ATOM 804 C C . LYS A 1 104 ? 81.332 8.189 -137.204 1.00 75.38 104 LYS A C 1
ATOM 806 O O . LYS A 1 104 ? 80.370 8.279 -136.447 1.00 75.38 104 LYS A O 1
ATOM 811 N N . ALA A 1 105 ? 82.435 7.500 -136.908 1.00 78.81 105 ALA A N 1
ATOM 812 C CA . ALA A 1 105 ? 82.632 6.813 -135.636 1.00 78.81 105 ALA A CA 1
ATOM 813 C C . ALA A 1 105 ? 82.614 7.797 -134.456 1.00 78.81 105 ALA A C 1
ATOM 815 O O . ALA A 1 105 ? 81.934 7.540 -133.464 1.00 78.81 105 ALA A O 1
ATOM 816 N N . GLU A 1 106 ? 83.257 8.959 -134.592 1.00 78.69 106 GLU A N 1
ATOM 817 C CA . GLU A 1 106 ? 83.247 9.984 -133.543 1.00 78.69 106 GLU A CA 1
ATOM 818 C C . GLU A 1 106 ? 81.875 10.661 -133.397 1.00 78.69 106 GLU A C 1
ATOM 820 O O . GLU A 1 106 ? 81.419 10.902 -132.283 1.00 78.69 106 GLU A O 1
ATOM 825 N N . ILE A 1 107 ? 81.146 10.897 -134.495 1.00 76.56 107 ILE A N 1
ATOM 826 C CA . ILE A 1 107 ? 79.754 11.380 -134.429 1.00 76.56 107 ILE A CA 1
ATOM 827 C C . ILE A 1 107 ? 78.864 10.375 -133.687 1.00 76.56 107 ILE A C 1
ATOM 829 O O . ILE A 1 107 ? 78.047 10.790 -132.867 1.00 76.56 107 ILE A O 1
ATOM 833 N N . ILE A 1 108 ? 79.022 9.073 -133.947 1.00 80.88 108 ILE A N 1
ATOM 834 C CA . ILE A 1 108 ? 78.285 8.018 -133.236 1.00 80.88 108 ILE A CA 1
ATOM 835 C C . ILE A 1 108 ? 78.651 8.035 -131.749 1.00 80.88 108 ILE A C 1
ATOM 837 O O . ILE A 1 108 ? 77.753 8.092 -130.913 1.00 80.88 108 ILE A O 1
ATOM 841 N N . ARG A 1 109 ? 79.943 8.093 -131.407 1.00 83.38 109 ARG A N 1
ATOM 842 C CA . ARG A 1 109 ? 80.420 8.173 -130.018 1.00 83.38 109 ARG A CA 1
ATOM 843 C C . ARG A 1 109 ? 79.873 9.405 -129.286 1.00 83.38 109 ARG A C 1
ATOM 845 O O . ARG A 1 109 ? 79.422 9.290 -128.150 1.00 83.38 109 ARG A O 1
ATOM 852 N N . LEU A 1 110 ? 79.868 10.576 -129.925 1.00 79.06 110 LEU A N 1
ATOM 853 C CA . LEU A 1 110 ? 79.323 11.810 -129.349 1.00 79.06 110 LEU A CA 1
ATOM 854 C C . LEU A 1 110 ? 77.798 11.755 -129.196 1.00 79.06 110 LEU A C 1
ATOM 856 O O . LEU A 1 110 ? 77.261 12.245 -128.204 1.00 79.06 110 LEU A O 1
ATOM 860 N N . GLN A 1 111 ? 77.086 11.132 -130.138 1.00 79.31 111 GLN A N 1
ATOM 861 C CA . GLN A 1 111 ? 75.649 10.882 -130.008 1.00 79.31 111 GLN A CA 1
ATOM 862 C C . GLN A 1 111 ? 75.356 9.919 -128.854 1.00 79.31 111 GLN A C 1
ATOM 864 O O . GLN A 1 111 ? 74.456 10.183 -128.057 1.00 79.31 111 GLN A O 1
ATOM 869 N N . GLU A 1 112 ? 76.136 8.849 -128.712 1.00 82.19 112 GLU A N 1
ATOM 870 C CA . GLU A 1 112 ? 76.046 7.909 -127.595 1.00 82.19 112 GLU A CA 1
ATOM 871 C C . GLU A 1 112 ? 76.316 8.612 -126.258 1.00 82.19 112 GLU A C 1
ATOM 873 O O . GLU A 1 112 ? 75.486 8.522 -125.351 1.00 82.19 112 GLU A O 1
ATOM 878 N N . ALA A 1 113 ? 77.386 9.408 -126.159 1.00 77.31 113 ALA A N 1
ATOM 879 C CA . ALA A 1 113 ? 77.697 10.216 -124.980 1.00 77.31 113 ALA A CA 1
ATOM 880 C C . ALA A 1 113 ? 76.558 11.191 -124.635 1.00 77.31 113 ALA A C 1
ATOM 882 O O . ALA A 1 113 ? 76.127 11.258 -123.486 1.00 77.31 113 ALA A O 1
ATOM 883 N N . GLN A 1 114 ? 75.980 11.868 -125.632 1.00 79.25 114 GLN A N 1
ATOM 884 C CA . GLN A 1 114 ? 74.842 12.767 -125.432 1.00 79.25 114 GLN A CA 1
ATOM 885 C C . GLN A 1 114 ? 73.572 12.020 -124.982 1.00 79.25 114 GLN A C 1
ATOM 887 O O . GLN A 1 114 ? 72.786 12.540 -124.186 1.00 79.25 114 GLN A O 1
ATOM 892 N N . THR A 1 115 ? 73.324 10.809 -125.489 1.00 81.00 115 THR A N 1
ATOM 893 C CA . THR A 1 115 ? 72.185 9.987 -125.044 1.00 81.00 115 THR A CA 1
ATOM 894 C C . THR A 1 115 ? 72.377 9.443 -123.630 1.00 81.00 115 THR A C 1
ATOM 896 O O . THR A 1 115 ? 71.411 9.392 -122.861 1.00 81.00 115 THR A O 1
ATOM 899 N N . LEU A 1 116 ? 73.611 9.092 -123.262 1.00 84.88 116 LEU A N 1
ATOM 900 C CA . LEU A 1 116 ? 73.972 8.658 -121.918 1.00 84.88 116 LEU A CA 1
ATOM 901 C C . LEU A 1 116 ? 73.812 9.809 -120.917 1.00 84.88 116 LEU A C 1
ATOM 903 O O . LEU A 1 116 ? 73.182 9.624 -119.878 1.00 84.88 116 LEU A O 1
ATOM 907 N N . ASP A 1 117 ? 74.268 11.008 -121.277 1.00 84.75 117 ASP A N 1
ATOM 908 C CA . ASP A 1 117 ? 74.157 12.211 -120.451 1.00 84.75 117 ASP A CA 1
ATOM 909 C C . ASP A 1 117 ? 72.692 12.618 -120.210 1.00 84.75 117 ASP A C 1
ATOM 911 O O . ASP A 1 117 ? 72.251 12.769 -119.071 1.00 84.75 117 ASP A O 1
ATOM 915 N N . LYS A 1 118 ? 71.856 12.615 -121.260 1.00 85.88 118 LYS A N 1
ATOM 916 C CA . LYS A 1 118 ? 70.396 12.803 -121.123 1.00 85.88 118 LYS A CA 1
ATOM 917 C C . LYS A 1 118 ? 69.739 11.751 -120.225 1.00 85.88 118 LYS A C 1
ATOM 919 O O . LYS A 1 118 ? 68.749 12.041 -119.555 1.00 85.88 118 LYS A O 1
ATOM 924 N N . THR A 1 119 ? 70.247 10.520 -120.229 1.00 87.94 119 THR A N 1
ATOM 925 C CA . THR A 1 119 ? 69.731 9.441 -119.376 1.00 87.94 119 THR A CA 1
ATOM 926 C C . THR A 1 119 ? 70.139 9.646 -117.919 1.00 87.94 119 THR A C 1
ATOM 928 O O . THR A 1 119 ? 69.315 9.447 -117.026 1.00 87.94 119 THR A O 1
ATOM 931 N N . ASN A 1 120 ? 71.374 10.081 -117.670 1.00 89.06 120 ASN A N 1
ATOM 932 C CA . ASN A 1 120 ? 71.863 10.416 -116.334 1.00 89.06 120 ASN A CA 1
ATOM 933 C C . ASN A 1 120 ? 71.123 11.625 -115.751 1.00 89.06 120 ASN A C 1
ATOM 935 O O . ASN A 1 120 ? 70.682 11.555 -114.606 1.00 89.06 120 ASN A O 1
ATOM 939 N N . LEU A 1 121 ? 70.869 12.662 -116.553 1.00 86.94 121 LEU A N 1
ATOM 940 C CA . LEU A 1 121 ? 70.074 13.822 -116.144 1.00 86.94 121 LEU A CA 1
ATOM 941 C C . LEU A 1 121 ? 68.648 13.420 -115.732 1.00 86.94 121 LEU A C 1
ATOM 943 O O . LEU A 1 121 ? 68.191 13.794 -114.657 1.00 86.94 121 LEU A O 1
ATOM 947 N N . ARG A 1 122 ? 67.978 12.553 -116.504 1.00 88.12 122 ARG A N 1
ATOM 948 C CA . ARG A 1 122 ? 66.655 12.012 -116.127 1.00 88.12 122 ARG A CA 1
ATOM 949 C C . ARG A 1 122 ? 66.676 11.204 -114.824 1.00 88.12 122 ARG A C 1
ATOM 951 O O . ARG A 1 122 ? 65.705 11.237 -114.066 1.00 88.12 122 ARG A O 1
ATOM 958 N N . LYS A 1 123 ? 67.748 10.444 -114.562 1.00 91.62 123 LYS A N 1
ATOM 959 C CA . LYS A 1 123 ? 67.917 9.722 -113.287 1.00 91.62 123 LYS A CA 1
ATOM 960 C C . LYS A 1 123 ? 68.090 10.704 -112.131 1.00 91.62 123 LYS A C 1
ATOM 962 O O . LYS A 1 123 ? 67.415 10.536 -111.122 1.00 91.62 123 LYS A O 1
ATOM 967 N N . LEU A 1 124 ? 68.914 11.739 -112.305 1.00 89.81 124 LEU A N 1
ATOM 968 C CA . LEU A 1 124 ? 69.126 12.787 -111.307 1.00 89.81 124 LEU A CA 1
ATOM 969 C C . LEU A 1 124 ? 67.818 13.528 -110.988 1.00 89.81 124 LEU A C 1
ATOM 971 O O . LEU A 1 124 ? 67.470 13.672 -109.825 1.00 89.81 124 LEU A O 1
ATOM 975 N N . GLU A 1 125 ? 67.035 13.901 -112.006 1.00 91.44 125 GLU A N 1
ATOM 976 C CA . GLU A 1 125 ? 65.701 14.497 -111.831 1.00 91.44 125 GLU A CA 1
ATOM 977 C C . GLU A 1 125 ? 64.737 13.565 -111.076 1.00 91.44 125 GLU A C 1
ATOM 979 O O . GLU A 1 125 ? 63.910 14.018 -110.284 1.00 91.44 125 GLU 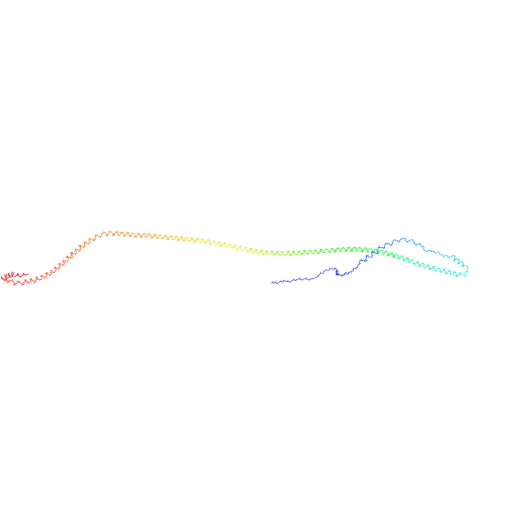A O 1
ATOM 984 N N . THR A 1 126 ? 64.831 12.250 -111.301 1.00 92.69 126 THR A N 1
ATOM 985 C CA . THR A 1 126 ? 64.008 11.256 -110.594 1.00 92.69 126 THR A CA 1
ATOM 986 C C . THR A 1 126 ? 64.422 11.123 -109.128 1.00 92.69 126 THR A C 1
ATOM 988 O O . THR A 1 126 ? 63.551 11.044 -108.262 1.00 92.69 126 THR A O 1
ATOM 991 N N . GLU A 1 127 ? 65.723 11.107 -108.833 1.00 92.69 127 GLU A N 1
ATOM 992 C CA . GLU A 1 127 ? 66.233 11.097 -107.456 1.00 92.69 127 GLU A CA 1
ATOM 993 C C . GLU A 1 127 ? 65.920 12.409 -106.727 1.00 92.69 127 GLU A C 1
ATOM 995 O O . GLU A 1 127 ? 65.499 12.363 -105.575 1.00 92.69 127 GLU A O 1
ATOM 1000 N N . LEU A 1 128 ? 65.993 13.559 -107.406 1.00 93.12 128 LEU A N 1
ATOM 1001 C CA . LEU A 1 128 ? 65.592 14.849 -106.840 1.00 93.12 128 LEU A CA 1
ATOM 1002 C C . LEU A 1 128 ? 64.112 14.838 -106.430 1.00 93.12 128 LEU A C 1
ATOM 1004 O O . LEU A 1 128 ? 63.782 15.172 -105.297 1.00 93.12 128 LEU A O 1
ATOM 1008 N N . ARG A 1 129 ? 63.220 14.332 -107.294 1.00 92.44 129 ARG A N 1
ATOM 1009 C CA . ARG A 1 129 ? 61.799 14.151 -106.938 1.00 92.44 129 ARG A CA 1
ATOM 1010 C C . ARG A 1 129 ? 61.596 13.193 -105.763 1.00 92.44 129 ARG A C 1
ATOM 1012 O O . ARG A 1 129 ? 60.692 13.396 -104.957 1.00 92.44 129 ARG A O 1
ATOM 1019 N N . LYS A 1 130 ? 62.395 12.125 -105.653 1.00 94.31 130 LYS A N 1
ATOM 1020 C CA . LYS A 1 130 ? 62.337 11.224 -104.488 1.00 94.31 130 LYS A CA 1
ATOM 1021 C C . LYS A 1 130 ? 62.777 11.942 -103.218 1.00 94.31 130 LYS A C 1
ATOM 1023 O O . LYS A 1 130 ? 62.139 11.744 -102.188 1.00 94.31 130 LYS A O 1
ATOM 1028 N N . PHE A 1 131 ? 63.821 12.765 -103.294 1.00 94.06 131 PHE A N 1
ATOM 1029 C CA . PHE A 1 131 ? 64.296 13.565 -102.172 1.00 94.06 131 PHE A CA 1
ATOM 1030 C C . PHE A 1 131 ? 63.218 14.546 -101.693 1.00 94.06 131 PHE A C 1
ATOM 1032 O O . PHE A 1 131 ? 62.891 14.533 -100.513 1.00 94.06 131 PHE A O 1
ATOM 1039 N N . GLU A 1 132 ? 62.564 15.278 -102.601 1.00 92.75 132 GLU A N 1
ATOM 1040 C CA . GLU A 1 132 ? 61.448 16.184 -102.268 1.00 92.75 132 GLU A CA 1
ATOM 1041 C C . GLU A 1 132 ? 60.286 15.456 -101.555 1.00 92.75 132 GLU A C 1
ATOM 1043 O O . GLU A 1 132 ? 59.722 15.947 -100.570 1.00 92.75 132 GLU A O 1
ATOM 1048 N N . ILE A 1 133 ? 59.934 14.244 -102.008 1.00 94.62 133 ILE A N 1
ATOM 1049 C CA . ILE A 1 133 ? 58.907 13.409 -101.358 1.00 94.62 133 ILE A CA 1
ATOM 1050 C C . ILE A 1 133 ? 59.365 12.955 -99.966 1.00 94.62 133 ILE A C 1
ATOM 1052 O O . ILE A 1 133 ? 58.565 12.944 -99.027 1.00 94.62 133 ILE A O 1
ATOM 1056 N N . LEU A 1 134 ? 60.627 12.544 -99.824 1.00 94.56 134 LEU A N 1
ATOM 1057 C CA . LEU A 1 134 ? 61.191 12.124 -98.540 1.00 94.56 134 LEU A CA 1
ATOM 1058 C C . LEU A 1 134 ? 61.259 13.287 -97.548 1.00 94.56 134 LEU A C 1
ATOM 1060 O O . LEU A 1 134 ? 60.930 13.091 -96.382 1.00 94.56 134 LEU A O 1
ATOM 1064 N N . GLU A 1 135 ? 61.605 14.488 -98.003 1.00 92.81 135 GLU A N 1
ATOM 1065 C CA . GLU A 1 135 ? 61.620 15.700 -97.186 1.00 92.81 135 GLU A CA 1
ATOM 1066 C C . GLU A 1 135 ? 60.212 16.069 -96.703 1.00 92.81 135 GLU A C 1
ATOM 1068 O O . GLU A 1 135 ? 60.004 16.298 -95.511 1.00 92.81 135 GLU A O 1
ATOM 1073 N N . THR A 1 136 ? 59.211 15.997 -97.586 1.00 94.00 136 THR A N 1
ATOM 1074 C CA . THR A 1 136 ? 57.803 16.206 -97.205 1.00 94.00 136 THR A CA 1
ATOM 1075 C C . THR A 1 136 ? 57.356 15.190 -96.148 1.00 94.00 136 THR A C 1
ATOM 1077 O O . THR A 1 136 ? 56.783 15.559 -95.123 1.00 94.00 136 THR A O 1
ATOM 1080 N N . ARG A 1 137 ? 57.679 13.903 -96.341 1.00 94.56 137 ARG A N 1
ATOM 1081 C CA . ARG A 1 137 ? 57.370 12.843 -95.365 1.00 94.56 137 ARG A CA 1
ATOM 1082 C C . ARG A 1 137 ? 58.093 13.037 -94.037 1.00 94.56 137 ARG A C 1
ATOM 1084 O O . ARG A 1 137 ? 57.519 12.740 -92.991 1.00 94.56 137 ARG A O 1
ATOM 1091 N N . LYS A 1 138 ? 59.337 13.521 -94.062 1.00 95.06 138 LYS A N 1
ATOM 1092 C CA . LYS A 1 138 ? 60.095 13.846 -92.851 1.00 95.06 138 LYS A CA 1
ATOM 1093 C C . LYS A 1 138 ? 59.367 14.929 -92.055 1.00 95.06 138 LYS A C 1
ATOM 1095 O O . LYS A 1 138 ? 59.078 14.696 -90.884 1.00 95.06 138 LYS A O 1
ATOM 1100 N N . LEU A 1 139 ? 58.973 16.034 -92.688 1.00 94.69 139 LEU A N 1
ATOM 1101 C CA . LEU A 1 139 ? 58.222 17.112 -92.028 1.00 94.69 139 LEU A CA 1
ATOM 1102 C C . LEU A 1 139 ? 56.870 16.631 -91.466 1.00 94.69 139 LEU A C 1
ATOM 1104 O O . LEU A 1 139 ? 56.496 16.977 -90.345 1.00 94.69 139 LEU A O 1
ATOM 1108 N N . GLU A 1 140 ? 56.145 15.782 -92.200 1.00 95.31 140 GLU A N 1
ATOM 1109 C CA . GLU A 1 140 ? 54.903 15.159 -91.713 1.00 95.31 140 GLU A CA 1
ATOM 1110 C C . GLU A 1 140 ? 55.141 14.258 -90.489 1.00 95.31 140 GLU A C 1
ATOM 1112 O O . GLU A 1 140 ? 54.349 14.260 -89.536 1.00 95.31 140 GLU A O 1
ATOM 1117 N N . SER A 1 141 ? 56.241 13.498 -90.493 1.00 94.94 141 SER A N 1
ATOM 1118 C CA . SER A 1 141 ? 56.629 12.648 -89.368 1.00 94.94 141 SER A CA 1
ATOM 1119 C C . SER A 1 141 ? 57.017 13.473 -88.139 1.00 94.94 141 SER A C 1
ATOM 1121 O O . SER A 1 141 ? 56.539 13.174 -87.046 1.00 94.94 141 SER A O 1
ATOM 1123 N N . GLU A 1 142 ? 57.770 14.563 -88.314 1.00 95.06 142 GLU A N 1
ATOM 1124 C CA . GLU A 1 142 ? 58.139 15.495 -87.243 1.00 95.06 142 GLU A CA 1
ATOM 1125 C C . GLU A 1 142 ? 56.894 16.128 -86.612 1.00 95.06 142 GLU A C 1
ATOM 1127 O O . GLU A 1 142 ? 56.739 16.106 -85.392 1.00 95.06 142 GLU A O 1
ATOM 1132 N N . HIS A 1 143 ? 55.936 16.587 -87.426 1.00 94.69 143 HIS A N 1
ATOM 1133 C CA . HIS A 1 143 ? 54.662 17.115 -86.924 1.00 94.69 143 HIS A CA 1
ATOM 1134 C C . HIS A 1 143 ? 53.865 16.076 -86.128 1.00 94.69 143 HIS A C 1
ATOM 1136 O O . HIS A 1 143 ? 53.271 16.383 -85.090 1.00 94.69 143 HIS A O 1
ATOM 1142 N N . THR A 1 144 ? 53.851 14.826 -86.594 1.00 95.19 144 THR A N 1
ATOM 1143 C CA . THR A 1 144 ? 53.172 13.722 -85.902 1.00 95.19 144 THR A CA 1
ATOM 1144 C C . THR A 1 144 ? 53.845 13.411 -84.566 1.00 95.19 144 THR A C 1
ATOM 1146 O O . THR A 1 144 ? 53.152 13.252 -83.559 1.00 95.19 144 THR A O 1
ATOM 1149 N N . ILE A 1 145 ? 55.179 13.400 -84.523 1.00 95.31 145 ILE A N 1
ATOM 1150 C CA . ILE A 1 145 ? 55.963 13.214 -83.296 1.00 95.31 145 ILE A CA 1
ATOM 1151 C C . ILE A 1 145 ? 55.666 14.336 -82.297 1.00 95.31 145 ILE A C 1
ATOM 1153 O O . ILE A 1 145 ? 55.386 14.050 -81.133 1.00 95.31 145 ILE A O 1
ATOM 1157 N N . THR A 1 146 ? 55.631 15.598 -82.732 1.00 95.19 146 THR A N 1
ATOM 1158 C CA . THR A 1 146 ? 55.299 16.729 -81.851 1.00 95.19 146 THR A CA 1
ATOM 1159 C C . THR A 1 146 ? 53.887 16.613 -81.277 1.00 95.19 146 THR A C 1
ATOM 1161 O O . THR A 1 146 ? 53.691 16.830 -80.081 1.00 95.19 146 THR A O 1
ATOM 1164 N N . LYS A 1 147 ? 52.896 16.207 -82.083 1.00 95.62 147 LYS A N 1
ATOM 1165 C CA . LYS A 1 147 ? 51.530 15.956 -81.590 1.00 95.62 147 LYS A CA 1
ATOM 1166 C C . LYS A 1 147 ? 51.479 14.834 -80.559 1.00 95.62 147 LYS A C 1
ATOM 1168 O O . LYS A 1 147 ? 50.814 14.991 -79.539 1.00 95.62 147 LYS A O 1
ATOM 1173 N N . LEU A 1 148 ? 52.170 13.723 -80.812 1.00 95.19 148 LEU A N 1
ATOM 1174 C CA . LEU A 1 148 ? 52.234 12.600 -79.877 1.00 95.19 148 LEU A CA 1
ATOM 1175 C C . LEU A 1 148 ? 52.933 13.001 -78.576 1.00 95.19 148 LEU A C 1
ATOM 1177 O O . LEU A 1 148 ? 52.439 12.658 -77.509 1.00 95.19 148 LEU A O 1
ATOM 1181 N N . LYS A 1 149 ? 54.014 13.785 -78.645 1.00 95.12 149 LYS A N 1
ATOM 1182 C CA . LYS A 1 149 ? 54.715 14.312 -77.466 1.00 95.12 149 LYS A CA 1
ATOM 1183 C C . LYS A 1 149 ? 53.807 15.202 -76.617 1.00 95.12 149 LYS A C 1
ATOM 1185 O O . LYS A 1 149 ? 53.753 15.026 -75.403 1.00 95.12 149 LYS A O 1
ATOM 1190 N N . ASN A 1 150 ? 53.055 16.103 -77.249 1.00 94.62 150 ASN A N 1
ATOM 1191 C CA . ASN A 1 150 ? 52.101 16.961 -76.546 1.00 94.62 150 ASN A CA 1
ATOM 1192 C C . ASN A 1 150 ? 50.949 16.146 -75.940 1.00 94.62 150 ASN A C 1
ATOM 1194 O O . ASN A 1 150 ? 50.624 16.323 -74.772 1.00 94.62 150 ASN A O 1
ATOM 1198 N N . SER A 1 151 ? 50.382 15.199 -76.694 1.00 94.62 151 SER A N 1
ATOM 1199 C CA . SER A 1 151 ? 49.333 14.314 -76.179 1.00 94.62 151 SER A CA 1
ATOM 1200 C C . SER A 1 151 ? 49.828 13.446 -75.023 1.00 94.62 151 SER A C 1
ATOM 1202 O O . SER A 1 151 ? 49.066 13.199 -74.093 1.00 94.62 151 SER A O 1
ATOM 1204 N N . LEU A 1 152 ? 51.078 12.978 -75.077 1.00 94.44 152 LEU A N 1
ATOM 1205 C CA . LEU A 1 152 ? 51.691 12.206 -74.004 1.00 94.44 152 LEU A CA 1
ATOM 1206 C C . LEU A 1 152 ? 51.840 13.067 -72.749 1.00 94.44 152 LEU A C 1
ATOM 1208 O O . LEU A 1 152 ? 51.410 12.645 -71.680 1.00 94.44 152 LEU A O 1
ATOM 1212 N N . ALA A 1 153 ? 52.358 14.291 -72.884 1.00 94.81 153 ALA A N 1
ATOM 1213 C CA . ALA A 1 153 ? 52.458 15.239 -71.777 1.00 94.81 153 ALA A CA 1
ATOM 1214 C C . ALA A 1 153 ? 51.085 15.525 -71.139 1.00 94.81 153 ALA A C 1
ATOM 1216 O O . ALA A 1 153 ? 50.951 15.456 -69.917 1.00 94.81 153 ALA A O 1
ATOM 1217 N N . ASP A 1 154 ? 50.046 15.742 -71.951 1.00 95.88 154 ASP A N 1
ATOM 1218 C CA . ASP A 1 154 ? 48.676 15.936 -71.465 1.00 95.88 154 ASP A CA 1
ATOM 1219 C C . ASP A 1 154 ? 48.150 14.709 -70.708 1.00 95.88 154 ASP A C 1
ATOM 1221 O O . ASP A 1 154 ? 47.501 14.847 -69.668 1.00 95.88 154 ASP A O 1
ATOM 1225 N N . THR A 1 155 ? 48.411 13.496 -71.206 1.00 94.50 155 THR A N 1
ATOM 1226 C CA . THR A 1 155 ? 48.004 12.266 -70.510 1.00 94.50 155 THR A CA 1
ATOM 1227 C C . THR A 1 155 ? 48.777 12.043 -69.216 1.00 94.50 155 THR A C 1
ATOM 1229 O O . THR A 1 155 ? 48.170 11.637 -68.229 1.00 94.50 155 THR A O 1
ATOM 1232 N N . THR A 1 156 ? 50.072 12.359 -69.182 1.00 93.56 156 THR A N 1
ATOM 1233 C CA . THR A 1 156 ? 50.903 12.252 -67.977 1.00 93.56 156 THR A CA 1
ATOM 1234 C C . THR A 1 156 ? 50.424 13.217 -66.898 1.00 93.56 156 THR A C 1
ATOM 1236 O O . THR A 1 156 ? 50.242 12.803 -65.757 1.00 93.56 156 THR A O 1
ATOM 1239 N N . ASN A 1 157 ? 50.121 14.467 -67.259 1.00 94.25 157 ASN A N 1
ATOM 1240 C CA . ASN A 1 157 ? 49.575 15.445 -66.316 1.00 94.25 157 ASN A CA 1
ATOM 1241 C C . ASN A 1 157 ? 48.215 14.996 -65.759 1.00 94.25 157 ASN A C 1
ATOM 1243 O O . ASN A 1 157 ? 48.004 15.027 -64.552 1.00 94.25 157 ASN A O 1
ATOM 1247 N N . LYS A 1 158 ? 47.317 14.480 -66.610 1.00 94.88 158 LYS A N 1
ATOM 1248 C CA . LYS A 1 158 ? 46.025 13.933 -66.155 1.00 94.88 158 LYS A CA 1
ATOM 1249 C C . LYS A 1 158 ? 46.181 12.730 -65.226 1.00 94.88 158 LYS A C 1
ATOM 1251 O O . LYS A 1 158 ? 45.398 12.589 -64.293 1.00 94.88 158 LYS A O 1
ATOM 1256 N N . LEU A 1 159 ? 47.149 11.853 -65.491 1.00 93.19 159 LEU A N 1
ATOM 1257 C CA . LEU A 1 159 ? 47.445 10.711 -64.623 1.00 93.19 159 LEU A CA 1
ATOM 1258 C C . LEU A 1 159 ? 47.989 11.168 -63.269 1.00 93.19 159 LEU A C 1
ATOM 1260 O O . LEU A 1 159 ? 47.592 10.614 -62.248 1.00 93.19 159 LEU A O 1
ATOM 1264 N N . TRP A 1 160 ? 48.841 12.194 -63.255 1.00 93.69 160 TRP A N 1
ATOM 1265 C CA . TRP A 1 160 ? 49.336 12.795 -62.021 1.00 93.69 160 TRP A CA 1
ATOM 1266 C C . TRP A 1 160 ? 48.200 13.398 -61.186 1.00 93.69 160 TRP A C 1
ATOM 1268 O O . TRP A 1 160 ? 48.065 13.070 -60.007 1.00 93.69 160 TRP A O 1
ATOM 1278 N N . ASP A 1 161 ? 47.324 14.194 -61.807 1.00 95.25 161 ASP A N 1
ATOM 1279 C CA . ASP A 1 161 ? 46.156 14.783 -61.141 1.00 95.25 161 ASP A CA 1
ATOM 1280 C C . ASP A 1 161 ? 45.196 13.705 -60.611 1.00 95.25 161 ASP A C 1
ATOM 1282 O O . ASP A 1 161 ? 44.693 13.805 -59.491 1.00 95.25 161 ASP A O 1
ATOM 1286 N N . ALA A 1 162 ? 44.969 12.640 -61.387 1.00 93.88 162 ALA A N 1
ATOM 1287 C CA . ALA A 1 162 ? 44.161 11.502 -60.957 1.00 93.88 162 ALA A CA 1
ATOM 1288 C C . ALA A 1 162 ? 44.800 10.754 -59.774 1.00 93.88 162 ALA A C 1
ATOM 1290 O O . ALA A 1 162 ? 44.089 10.345 -58.857 1.00 93.88 162 ALA A O 1
ATOM 1291 N N . GLY A 1 163 ? 46.129 10.608 -59.763 1.00 92.25 163 GLY A N 1
ATOM 1292 C CA . GLY A 1 163 ? 46.876 10.031 -58.644 1.00 92.25 163 GLY A CA 1
ATOM 1293 C C . GLY A 1 163 ? 46.753 10.867 -57.369 1.00 92.25 163 GLY A C 1
ATOM 1294 O O . GLY A 1 163 ? 46.487 10.323 -56.298 1.00 92.25 163 GLY A O 1
ATOM 1295 N N . ALA A 1 164 ? 46.852 12.194 -57.486 1.00 93.56 164 ALA A N 1
ATOM 1296 C CA . ALA A 1 164 ? 46.646 13.108 -56.365 1.00 93.56 164 ALA A CA 1
ATOM 1297 C C . ALA A 1 164 ? 45.212 13.027 -55.808 1.00 93.56 164 ALA A C 1
ATOM 1299 O O . ALA A 1 164 ? 45.026 12.953 -54.593 1.00 93.56 164 ALA A O 1
ATOM 1300 N N . GLN A 1 165 ? 44.199 12.966 -56.680 1.00 95.12 165 GLN A N 1
ATOM 1301 C CA . GLN A 1 165 ? 42.802 12.786 -56.263 1.00 95.12 165 GLN A CA 1
ATOM 1302 C C . GLN A 1 165 ? 42.559 11.433 -55.586 1.00 95.12 165 GLN A C 1
ATOM 1304 O O . GLN A 1 165 ? 41.822 11.368 -54.603 1.00 95.12 165 GLN A O 1
ATOM 1309 N N . ALA A 1 166 ? 43.175 10.353 -56.075 1.00 94.25 166 ALA A N 1
ATOM 1310 C CA . ALA A 1 166 ? 43.066 9.037 -55.452 1.00 94.25 166 ALA A CA 1
ATOM 1311 C C . ALA A 1 166 ? 43.612 9.049 -54.015 1.00 94.25 166 ALA A C 1
ATOM 1313 O O . ALA A 1 166 ? 42.927 8.584 -53.105 1.00 94.25 166 ALA A O 1
ATOM 1314 N N . ALA A 1 167 ? 44.777 9.668 -53.797 1.00 93.81 167 ALA A N 1
ATOM 1315 C CA . ALA A 1 167 ? 45.347 9.835 -52.461 1.00 93.81 167 ALA A CA 1
ATOM 1316 C C . ALA A 1 167 ? 44.443 10.682 -51.541 1.00 93.81 167 ALA A C 1
ATOM 1318 O O . ALA A 1 167 ? 44.246 10.346 -50.373 1.00 93.81 167 ALA A O 1
ATOM 1319 N N . GLU A 1 168 ? 43.828 11.754 -52.055 1.00 95.75 168 GLU A N 1
ATOM 1320 C CA . GLU A 1 168 ? 42.858 12.545 -51.284 1.00 95.75 168 GLU A CA 1
ATOM 1321 C C . GLU A 1 168 ? 41.637 11.701 -50.878 1.00 95.75 168 GLU A C 1
ATOM 1323 O O . GLU A 1 168 ? 41.211 11.735 -49.719 1.00 95.75 168 GLU A O 1
ATOM 1328 N N . TYR A 1 169 ? 41.091 10.892 -51.790 1.00 95.38 169 TYR A N 1
ATOM 1329 C CA . TYR A 1 169 ? 39.977 10.003 -51.467 1.00 95.38 169 TYR A CA 1
ATOM 1330 C C . TYR A 1 169 ? 40.351 8.935 -50.440 1.00 95.38 169 TYR A C 1
ATOM 1332 O O . TYR A 1 169 ? 39.545 8.682 -49.547 1.00 95.38 169 TYR A O 1
ATOM 1340 N N . GLU A 1 170 ? 41.554 8.364 -50.506 1.00 95.44 170 GLU A N 1
ATOM 1341 C CA . GLU A 1 170 ? 42.047 7.420 -49.495 1.00 95.44 170 GLU A CA 1
ATOM 1342 C C . GLU A 1 170 ? 42.082 8.062 -48.105 1.00 95.44 170 GLU A C 1
ATOM 1344 O O . GLU A 1 170 ? 41.482 7.530 -47.171 1.00 95.44 170 GLU A O 1
ATOM 1349 N N . THR A 1 171 ? 42.670 9.257 -47.973 1.00 96.25 171 THR A N 1
ATOM 1350 C CA . THR A 1 171 ? 42.700 9.963 -46.676 1.00 96.25 171 THR A CA 1
ATOM 1351 C C . THR A 1 171 ? 41.299 10.307 -46.161 1.00 96.25 171 THR A C 1
ATOM 1353 O O . THR A 1 171 ? 41.028 10.244 -44.959 1.00 96.25 171 THR A O 1
ATOM 1356 N N . ARG A 1 172 ? 40.363 10.643 -47.058 1.00 96.38 172 ARG A N 1
ATOM 1357 C CA . ARG A 1 172 ? 38.969 10.915 -46.690 1.00 96.38 172 ARG A CA 1
ATOM 1358 C C . ARG A 1 172 ? 38.230 9.651 -46.254 1.00 96.38 172 ARG A C 1
ATOM 1360 O O . ARG A 1 172 ? 37.415 9.738 -45.336 1.00 96.38 172 ARG A O 1
ATOM 1367 N N . ILE A 1 173 ? 38.488 8.514 -46.897 1.00 95.50 173 ILE A N 1
ATOM 1368 C CA . ILE A 1 173 ? 37.926 7.216 -46.512 1.00 95.50 173 ILE A CA 1
ATOM 1369 C C . ILE A 1 173 ? 38.430 6.833 -45.124 1.00 95.50 173 ILE A C 1
ATOM 1371 O O . ILE A 1 173 ? 37.603 6.587 -44.252 1.00 95.50 173 ILE A O 1
ATOM 1375 N N . GLU A 1 174 ? 39.740 6.901 -44.878 1.00 95.75 174 GLU A N 1
ATOM 1376 C CA . GLU A 1 174 ? 40.324 6.592 -43.566 1.00 95.75 174 GLU A CA 1
ATOM 1377 C C . GLU A 1 174 ? 39.718 7.468 -42.458 1.00 95.75 174 GLU A C 1
ATOM 1379 O O . GLU A 1 174 ? 39.358 6.989 -41.381 1.00 95.75 174 GLU A O 1
ATOM 1384 N N . LYS A 1 175 ? 39.521 8.765 -42.729 1.00 96.19 175 LYS A N 1
ATOM 1385 C CA . LYS A 1 175 ? 38.844 9.661 -41.786 1.00 96.19 175 LYS A CA 1
ATOM 1386 C C . LYS A 1 175 ? 37.402 9.224 -41.502 1.00 96.19 175 LYS A C 1
ATOM 1388 O O . LYS A 1 175 ? 37.001 9.192 -40.343 1.00 96.19 175 LYS A O 1
ATOM 1393 N N . LEU A 1 176 ? 36.629 8.888 -42.535 1.00 95.62 176 LEU A N 1
ATOM 1394 C CA . LEU A 1 176 ? 35.242 8.440 -42.374 1.00 95.62 176 LEU A CA 1
ATOM 1395 C C . LEU A 1 176 ? 35.146 7.098 -41.641 1.00 95.62 176 LEU A C 1
ATOM 1397 O O . LEU A 1 176 ? 34.233 6.917 -40.840 1.00 95.62 176 LEU A O 1
ATOM 1401 N N . GLU A 1 177 ? 36.072 6.174 -41.888 1.00 95.94 177 GLU A N 1
ATOM 1402 C CA . GLU A 1 177 ? 36.155 4.898 -41.173 1.00 95.94 177 GLU A CA 1
ATOM 1403 C C . GLU A 1 177 ? 36.440 5.113 -39.683 1.00 95.94 177 GLU A C 1
ATOM 1405 O O . GLU A 1 177 ? 35.772 4.514 -38.838 1.00 95.94 177 GLU A O 1
ATOM 1410 N N . ASN A 1 178 ? 37.354 6.028 -39.351 1.00 96.06 178 ASN A N 1
ATOM 1411 C CA . ASN A 1 178 ? 37.631 6.415 -37.968 1.00 96.06 178 ASN A CA 1
ATOM 1412 C C . ASN A 1 178 ? 36.417 7.081 -37.295 1.00 96.06 178 ASN A C 1
ATOM 1414 O O . ASN A 1 178 ? 36.045 6.699 -36.182 1.00 96.06 178 ASN A O 1
ATOM 1418 N N . ASP A 1 179 ? 35.759 8.025 -37.975 1.00 94.81 179 ASP A N 1
ATOM 1419 C CA . ASP A 1 179 ? 34.555 8.699 -37.469 1.00 94.81 179 ASP A CA 1
ATOM 1420 C C . ASP A 1 179 ? 33.407 7.694 -37.239 1.00 94.81 179 ASP A C 1
ATOM 1422 O O . ASP A 1 179 ? 32.719 7.741 -36.213 1.00 94.81 179 ASP A O 1
ATOM 1426 N N . LEU A 1 180 ? 33.224 6.732 -38.153 1.00 94.38 180 LEU A N 1
ATOM 1427 C CA . LEU A 1 180 ? 32.259 5.637 -38.010 1.00 94.38 180 LEU A CA 1
ATOM 1428 C C . LEU A 1 180 ? 32.609 4.710 -36.842 1.00 94.38 180 LEU A C 1
ATOM 1430 O O . LEU A 1 180 ? 31.712 4.311 -36.097 1.00 94.38 180 LEU A O 1
ATOM 1434 N N . GLY A 1 181 ? 33.890 4.389 -36.650 1.00 95.19 181 GLY A N 1
ATOM 1435 C CA . GLY A 1 181 ? 34.362 3.595 -35.515 1.00 95.19 181 GLY A CA 1
ATOM 1436 C C . GLY A 1 181 ? 34.056 4.263 -34.172 1.00 95.19 181 GLY A C 1
ATOM 1437 O O . GLY A 1 181 ? 33.560 3.611 -33.245 1.00 95.19 181 GLY A O 1
ATOM 1438 N N . PHE A 1 182 ? 34.267 5.578 -34.078 1.00 93.88 182 PHE A N 1
ATOM 1439 C CA . PHE A 1 182 ? 33.914 6.355 -32.890 1.00 93.88 182 PHE A CA 1
ATOM 1440 C C . PHE A 1 182 ? 32.399 6.368 -32.649 1.00 93.88 182 PHE A C 1
ATOM 1442 O O . PHE A 1 182 ? 31.946 6.056 -31.548 1.00 93.88 182 PHE A O 1
ATOM 1449 N N . ALA A 1 183 ? 31.604 6.653 -33.685 1.00 94.81 183 ALA A N 1
ATOM 1450 C CA . ALA A 1 183 ? 30.145 6.678 -33.584 1.00 94.81 183 ALA A CA 1
ATOM 1451 C C . ALA A 1 183 ? 29.561 5.318 -33.162 1.00 94.81 183 ALA A C 1
ATOM 1453 O O . ALA A 1 183 ? 28.624 5.266 -32.365 1.00 94.81 183 ALA A O 1
ATOM 1454 N N . LEU A 1 184 ? 30.128 4.213 -33.656 1.00 94.81 184 LEU A N 1
ATOM 1455 C CA . LEU A 1 184 ? 29.718 2.865 -33.265 1.00 94.81 184 LEU A CA 1
ATOM 1456 C C . LEU A 1 184 ? 30.024 2.585 -31.788 1.00 94.81 184 LEU A C 1
ATOM 1458 O O . LEU A 1 184 ? 29.177 2.030 -31.088 1.00 94.81 184 LEU A O 1
ATOM 1462 N N . THR A 1 185 ? 31.204 2.990 -31.317 1.00 94.88 185 THR A N 1
ATOM 1463 C CA . THR A 1 185 ? 31.615 2.826 -29.914 1.00 94.88 185 THR A CA 1
ATOM 1464 C C . THR A 1 185 ? 30.700 3.620 -28.979 1.00 94.88 185 THR A C 1
ATOM 1466 O O . THR A 1 185 ? 30.209 3.085 -27.985 1.00 94.88 185 THR A O 1
ATOM 1469 N N . GLU A 1 186 ? 30.389 4.869 -29.330 1.00 94.44 186 GLU A N 1
ATOM 1470 C CA . GLU A 1 186 ? 29.460 5.713 -28.572 1.00 94.44 186 GLU A CA 1
ATOM 1471 C C . GLU A 1 186 ? 28.040 5.122 -28.552 1.00 94.44 186 GLU A C 1
ATOM 1473 O O . GLU A 1 186 ? 27.402 5.055 -27.501 1.00 94.44 186 GLU A O 1
ATOM 1478 N N . ALA A 1 187 ? 27.548 4.609 -29.684 1.00 93.19 187 ALA A N 1
ATOM 1479 C CA . ALA A 1 187 ? 26.237 3.964 -29.750 1.00 93.19 187 ALA A CA 1
ATOM 1480 C C . ALA A 1 187 ? 26.157 2.695 -28.878 1.00 93.19 187 ALA A C 1
ATOM 1482 O O . ALA A 1 187 ? 25.129 2.442 -28.243 1.00 93.19 187 ALA A O 1
ATOM 1483 N N . GLN A 1 188 ? 27.231 1.901 -28.819 1.00 94.75 188 GLN A N 1
ATOM 1484 C CA . GLN A 1 188 ? 27.323 0.742 -27.925 1.00 94.75 188 GLN A CA 1
ATOM 1485 C C . GLN A 1 188 ? 27.306 1.170 -26.456 1.00 94.75 188 GLN A C 1
ATOM 1487 O O . GLN A 1 188 ? 26.523 0.626 -25.677 1.00 94.75 188 GLN A O 1
ATOM 1492 N N . PHE A 1 189 ? 28.080 2.195 -26.096 1.00 95.00 189 PHE A N 1
ATOM 1493 C CA . PHE A 1 189 ? 28.094 2.741 -24.742 1.00 95.00 189 PHE A CA 1
ATOM 1494 C C . PHE A 1 189 ? 26.710 3.247 -24.308 1.00 95.00 189 PHE A C 1
ATOM 1496 O O . PHE A 1 189 ? 26.219 2.882 -23.238 1.00 95.00 189 PHE A O 1
ATOM 1503 N N . GLN A 1 190 ? 26.030 4.027 -25.155 1.00 93.69 190 GLN A N 1
ATOM 1504 C CA . GLN A 1 190 ? 24.675 4.514 -24.880 1.00 93.69 190 GLN A CA 1
ATOM 1505 C C . GLN A 1 190 ? 23.670 3.372 -24.729 1.00 93.69 190 GLN A C 1
ATOM 1507 O O . GLN A 1 190 ? 22.782 3.437 -23.875 1.00 93.69 190 GLN A O 1
ATOM 1512 N N . ARG A 1 191 ? 23.814 2.306 -25.523 1.00 95.25 191 ARG A N 1
ATOM 1513 C CA . ARG A 1 191 ? 22.980 1.110 -25.401 1.00 95.25 191 ARG A CA 1
ATOM 1514 C C . ARG A 1 191 ? 23.193 0.410 -24.062 1.00 95.25 191 ARG A C 1
ATOM 1516 O O . ARG A 1 191 ? 22.206 0.100 -23.402 1.00 95.25 191 ARG A O 1
ATOM 1523 N N . GLU A 1 192 ? 24.435 0.184 -23.647 1.00 95.12 192 GLU A N 1
ATOM 1524 C CA . GLU A 1 192 ? 24.749 -0.440 -22.354 1.00 95.12 192 GLU A CA 1
ATOM 1525 C C . GLU A 1 192 ? 24.214 0.389 -21.182 1.00 95.12 192 GLU A C 1
ATOM 1527 O O . GLU A 1 192 ? 23.604 -0.149 -20.252 1.00 95.12 192 GLU A O 1
ATOM 1532 N N . TRP A 1 193 ? 24.371 1.712 -21.253 1.00 95.06 193 TRP A N 1
ATOM 1533 C CA . TRP A 1 193 ? 23.808 2.635 -20.272 1.00 95.06 193 TRP A CA 1
ATOM 1534 C C . TRP A 1 193 ? 22.283 2.585 -20.239 1.00 95.06 193 TRP A C 1
ATOM 1536 O O . TRP A 1 193 ? 21.692 2.524 -19.160 1.00 95.06 193 TRP A O 1
ATOM 1546 N N . GLY A 1 194 ? 21.641 2.561 -21.409 1.00 93.12 194 GLY A N 1
ATOM 1547 C CA . GLY A 1 194 ? 20.199 2.397 -21.538 1.00 93.12 194 GLY A CA 1
ATOM 1548 C C . GLY A 1 194 ? 19.721 1.080 -20.927 1.00 93.12 194 GLY A C 1
ATOM 1549 O O . GLY A 1 194 ? 18.805 1.081 -20.109 1.00 93.12 194 GLY A O 1
ATOM 1550 N N . GLU A 1 195 ? 20.368 -0.041 -21.253 1.00 96.38 195 GLU A N 1
ATOM 1551 C CA . GLU A 1 195 ? 20.050 -1.358 -20.689 1.00 96.38 195 GLU A CA 1
ATOM 1552 C C . GLU A 1 195 ? 20.213 -1.384 -19.164 1.00 96.38 195 GLU A C 1
ATOM 1554 O O . GLU A 1 195 ? 19.353 -1.926 -18.465 1.00 96.38 195 GLU A O 1
ATOM 1559 N N . LYS A 1 196 ? 21.269 -0.761 -18.628 1.00 95.38 196 LYS A N 1
ATOM 1560 C CA . LYS A 1 196 ? 21.454 -0.612 -17.181 1.00 95.38 196 LYS A CA 1
ATOM 1561 C C . LYS A 1 196 ? 20.334 0.223 -16.559 1.00 95.38 196 LYS A C 1
ATOM 1563 O O . LYS A 1 196 ? 19.730 -0.214 -15.585 1.00 95.38 196 LYS A O 1
ATOM 1568 N N . PHE A 1 197 ? 20.007 1.371 -17.147 1.00 96.00 197 PHE A N 1
ATOM 1569 C CA . PHE A 1 197 ? 18.928 2.233 -16.670 1.00 96.00 197 PHE A CA 1
ATOM 1570 C C . PHE A 1 197 ? 17.579 1.504 -16.658 1.00 96.00 197 PHE A C 1
ATOM 1572 O O . PHE A 1 197 ? 16.829 1.608 -15.691 1.00 96.00 197 PHE A O 1
ATOM 1579 N N . TYR A 1 198 ? 17.274 0.720 -17.696 1.00 93.81 198 TYR A N 1
ATOM 1580 C CA . TYR A 1 198 ? 16.053 -0.084 -17.740 1.00 93.81 198 TYR A CA 1
ATOM 1581 C C . TYR A 1 198 ? 16.024 -1.165 -16.657 1.00 93.81 198 TYR A C 1
ATOM 1583 O O . TYR A 1 198 ? 14.975 -1.365 -16.045 1.00 93.81 198 TYR A O 1
ATOM 1591 N N . LYS A 1 199 ? 17.154 -1.830 -16.383 1.00 96.44 199 LYS A N 1
ATOM 1592 C CA . LYS A 1 199 ? 17.266 -2.799 -15.280 1.00 96.44 199 LYS A CA 1
ATOM 1593 C C . LYS A 1 199 ? 17.046 -2.132 -13.923 1.00 96.44 199 LYS A C 1
ATOM 1595 O O . LYS A 1 199 ? 16.230 -2.620 -13.147 1.00 96.44 199 LYS A O 1
ATOM 1600 N N . ASP A 1 200 ? 17.706 -1.003 -13.671 1.00 96.75 200 ASP A N 1
ATOM 1601 C CA . ASP A 1 200 ? 17.572 -0.251 -12.419 1.00 96.75 200 ASP A CA 1
ATOM 1602 C C . ASP A 1 200 ? 16.134 0.263 -12.235 1.00 96.75 200 ASP A C 1
ATOM 1604 O O . ASP A 1 200 ? 15.542 0.106 -11.168 1.00 96.75 200 ASP A O 1
ATOM 1608 N N . ARG A 1 201 ? 15.518 0.797 -13.297 1.00 95.94 201 ARG A N 1
ATOM 1609 C CA . ARG A 1 201 ? 14.117 1.240 -13.288 1.00 95.94 201 ARG A CA 1
ATOM 1610 C C . ARG A 1 201 ? 13.153 0.093 -12.999 1.00 95.94 201 ARG A C 1
ATOM 1612 O O . ARG A 1 201 ? 12.237 0.273 -12.206 1.00 95.94 201 ARG A O 1
ATOM 1619 N N . ASN A 1 202 ? 13.323 -1.057 -13.648 1.00 97.00 202 ASN A N 1
ATOM 1620 C CA . ASN A 1 202 ? 12.441 -2.204 -13.432 1.00 97.00 202 ASN A CA 1
ATOM 1621 C C . ASN A 1 202 ? 12.589 -2.749 -12.007 1.00 97.00 202 ASN A C 1
ATOM 1623 O O . ASN A 1 202 ? 11.583 -3.011 -11.366 1.00 97.00 202 ASN A O 1
ATOM 1627 N N . LYS A 1 203 ? 13.813 -2.794 -11.468 1.00 96.62 203 LYS A N 1
ATOM 1628 C CA . LYS A 1 203 ? 14.040 -3.149 -10.064 1.00 96.62 203 LYS A CA 1
ATOM 1629 C C . LYS A 1 203 ? 13.306 -2.203 -9.105 1.00 96.62 203 LYS A C 1
ATOM 1631 O O . LYS A 1 203 ? 12.668 -2.668 -8.169 1.00 96.62 203 LYS A O 1
ATOM 1636 N N . LEU A 1 204 ? 13.353 -0.892 -9.351 1.00 96.19 204 LEU A N 1
ATOM 1637 C CA . LEU A 1 204 ? 12.611 0.090 -8.547 1.00 96.19 204 LEU A CA 1
ATOM 1638 C C . LEU A 1 204 ? 11.087 -0.077 -8.665 1.00 96.19 204 LEU A C 1
ATOM 1640 O O . LEU A 1 204 ? 10.369 0.173 -7.700 1.00 96.19 204 LEU A O 1
ATOM 1644 N N . ILE A 1 205 ? 10.589 -0.479 -9.837 1.00 96.44 205 ILE A N 1
ATOM 1645 C CA . ILE A 1 205 ? 9.171 -0.802 -10.045 1.00 96.44 205 ILE A CA 1
ATOM 1646 C C . ILE A 1 205 ? 8.783 -2.040 -9.228 1.00 96.44 205 ILE A C 1
ATOM 1648 O O . ILE A 1 205 ? 7.799 -1.977 -8.497 1.00 96.44 205 ILE A O 1
ATOM 1652 N N . ASP A 1 206 ? 9.582 -3.107 -9.283 1.00 96.94 206 ASP A N 1
ATOM 1653 C CA . ASP A 1 206 ? 9.339 -4.338 -8.525 1.00 96.94 206 ASP A CA 1
ATOM 1654 C C . ASP A 1 206 ? 9.367 -4.078 -7.007 1.00 96.94 206 ASP A C 1
ATOM 1656 O O . ASP A 1 206 ? 8.495 -4.541 -6.273 1.00 96.94 206 ASP A O 1
ATOM 1660 N N . GLU A 1 207 ? 10.335 -3.288 -6.524 1.00 97.12 207 GLU A N 1
ATOM 1661 C CA . GLU A 1 207 ? 10.415 -2.873 -5.117 1.00 97.12 207 GLU A CA 1
ATOM 1662 C C . GLU A 1 207 ? 9.191 -2.045 -4.703 1.00 97.12 207 GLU A C 1
ATOM 1664 O O . GLU A 1 207 ? 8.606 -2.291 -3.648 1.00 97.12 207 GLU A O 1
ATOM 1669 N N . ARG A 1 208 ? 8.764 -1.082 -5.533 1.00 96.75 208 ARG A N 1
ATOM 1670 C CA . ARG A 1 208 ? 7.546 -0.293 -5.292 1.00 96.75 208 ARG A CA 1
ATOM 1671 C C . ARG A 1 208 ? 6.317 -1.194 -5.178 1.00 96.75 208 ARG A C 1
ATOM 1673 O O . ARG A 1 208 ? 5.511 -0.976 -4.278 1.00 96.75 208 ARG A O 1
ATOM 1680 N N . ASP A 1 209 ? 6.165 -2.166 -6.070 1.00 97.12 209 ASP A N 1
ATOM 1681 C CA . ASP A 1 209 ? 4.998 -3.051 -6.079 1.00 97.12 209 ASP A CA 1
ATOM 1682 C C . ASP A 1 209 ? 4.966 -3.926 -4.818 1.00 97.12 209 ASP A C 1
ATOM 1684 O O . ASP A 1 209 ? 3.931 -4.000 -4.160 1.00 97.12 209 ASP A O 1
ATOM 1688 N N . GLN A 1 210 ? 6.118 -4.431 -4.363 1.00 97.00 210 GLN A N 1
ATOM 1689 C CA . GLN A 1 210 ? 6.222 -5.109 -3.063 1.00 97.00 210 GLN A CA 1
ATOM 1690 C C . GLN A 1 210 ? 5.836 -4.205 -1.882 1.00 97.00 210 GLN A C 1
ATOM 1692 O O . GLN A 1 210 ? 5.172 -4.656 -0.947 1.00 97.00 210 GLN A O 1
ATOM 1697 N N . TYR A 1 211 ? 6.239 -2.929 -1.886 1.00 97.25 211 TYR A N 1
ATOM 1698 C CA . TYR A 1 211 ? 5.822 -1.987 -0.841 1.00 97.25 211 TYR A CA 1
ATOM 1699 C C . TYR A 1 211 ? 4.312 -1.736 -0.852 1.00 97.25 211 TYR A C 1
ATOM 1701 O O . TYR A 1 211 ? 3.718 -1.620 0.220 1.00 97.25 211 TYR A O 1
ATOM 1709 N N . LEU A 1 212 ? 3.696 -1.652 -2.034 1.00 96.94 212 LEU A N 1
ATOM 1710 C CA . LEU A 1 212 ? 2.252 -1.472 -2.170 1.00 96.94 212 LEU A CA 1
ATOM 1711 C C . LEU A 1 212 ? 1.481 -2.700 -1.680 1.00 96.94 212 LEU A C 1
ATOM 1713 O O . LEU A 1 212 ? 0.521 -2.533 -0.930 1.00 96.94 212 LEU A O 1
ATOM 1717 N N . ASP A 1 213 ? 1.935 -3.906 -2.019 1.00 96.81 213 ASP A N 1
ATOM 1718 C CA . ASP A 1 213 ? 1.330 -5.154 -1.543 1.00 96.81 213 ASP A CA 1
ATOM 1719 C C . ASP A 1 213 ? 1.403 -5.260 -0.011 1.00 96.81 213 ASP A C 1
ATOM 1721 O O . ASP A 1 213 ? 0.387 -5.480 0.651 1.00 96.81 213 ASP A O 1
ATOM 1725 N N . ASN A 1 214 ? 2.579 -4.997 0.573 1.00 96.88 214 ASN A N 1
ATOM 1726 C CA . ASN A 1 214 ? 2.765 -4.980 2.028 1.00 96.88 214 ASN A CA 1
ATOM 1727 C C . ASN A 1 214 ? 1.880 -3.926 2.714 1.00 96.88 214 ASN A C 1
ATOM 1729 O O . ASN A 1 214 ? 1.347 -4.157 3.801 1.00 96.88 214 ASN A O 1
ATOM 1733 N N . PHE A 1 215 ? 1.734 -2.748 2.103 1.00 97.38 215 PHE A N 1
ATOM 1734 C CA . PHE A 1 215 ? 0.874 -1.693 2.629 1.00 97.38 215 PHE A CA 1
ATOM 1735 C C . PHE A 1 215 ? -0.604 -2.098 2.592 1.00 97.38 215 PHE A C 1
ATOM 1737 O O . PHE A 1 215 ? -1.322 -1.878 3.569 1.00 97.38 215 PHE A O 1
ATOM 1744 N N . GLU A 1 216 ? -1.062 -2.717 1.503 1.00 96.94 216 GLU A N 1
ATOM 1745 C CA . GLU A 1 216 ? -2.444 -3.183 1.387 1.00 96.94 216 GLU A CA 1
ATOM 1746 C C . GLU A 1 216 ? -2.739 -4.312 2.389 1.00 96.94 216 GLU A C 1
ATOM 1748 O O . GLU A 1 216 ? -3.794 -4.296 3.022 1.00 96.94 216 GLU A O 1
ATOM 1753 N N . GLU A 1 217 ? -1.797 -5.226 2.640 1.00 97.25 217 GLU A N 1
ATOM 1754 C CA . GLU A 1 217 ? -1.935 -6.255 3.683 1.00 97.25 217 GLU A CA 1
ATOM 1755 C C . GLU A 1 217 ? -2.047 -5.642 5.094 1.00 97.25 217 GLU A C 1
ATOM 1757 O O . GLU A 1 217 ? -2.926 -6.011 5.885 1.00 97.25 217 GLU A O 1
ATOM 1762 N N . GLN A 1 218 ? -1.209 -4.650 5.417 1.00 96.12 218 GLN A N 1
ATOM 1763 C CA . GLN A 1 218 ? -1.283 -3.927 6.695 1.00 96.12 218 GLN A CA 1
ATOM 1764 C C . GLN A 1 218 ? -2.599 -3.166 6.857 1.00 96.12 218 GLN A C 1
ATOM 1766 O O . GLN A 1 218 ? -3.183 -3.139 7.949 1.00 96.12 218 GLN A O 1
ATOM 1771 N N . LYS A 1 219 ? -3.084 -2.560 5.773 1.00 97.19 219 LYS A N 1
ATOM 1772 C CA . LYS A 1 219 ? -4.373 -1.876 5.739 1.00 97.19 219 LYS A CA 1
ATOM 1773 C C . LYS A 1 219 ? -5.514 -2.859 5.988 1.00 97.19 219 LYS A C 1
ATOM 1775 O O . LYS A 1 219 ? -6.304 -2.616 6.896 1.00 97.19 219 LYS A O 1
ATOM 1780 N N . GLN A 1 220 ? -5.557 -3.990 5.284 1.00 96.81 220 GLN A N 1
ATOM 1781 C CA . GLN A 1 220 ? -6.570 -5.033 5.495 1.00 96.81 220 GLN A CA 1
ATOM 1782 C C . GLN A 1 220 ? -6.552 -5.570 6.933 1.00 96.81 220 GLN A C 1
ATOM 1784 O O . GLN A 1 220 ? -7.603 -5.740 7.555 1.00 96.81 220 GLN A O 1
ATOM 1789 N N . THR A 1 221 ? -5.362 -5.772 7.504 1.00 96.75 221 THR A N 1
ATOM 1790 C CA . THR A 1 221 ? -5.197 -6.200 8.903 1.00 96.75 221 THR A CA 1
ATOM 1791 C C . THR A 1 221 ? -5.741 -5.154 9.880 1.00 96.75 221 THR A C 1
ATOM 1793 O O . THR A 1 221 ? -6.430 -5.486 10.853 1.00 96.75 221 THR A O 1
ATOM 1796 N N . SER A 1 222 ? -5.475 -3.875 9.614 1.00 96.00 222 SER A N 1
ATOM 1797 C CA . SER A 1 222 ? -5.976 -2.763 10.424 1.00 96.00 222 SER A CA 1
ATOM 1798 C C . SER A 1 222 ? -7.497 -2.633 10.325 1.00 96.00 222 SER A C 1
ATOM 1800 O O . SER A 1 222 ? -8.163 -2.499 11.350 1.00 96.00 222 SER A O 1
ATOM 1802 N N . GLU A 1 223 ? -8.069 -2.745 9.125 1.00 97.69 223 GLU A N 1
ATOM 1803 C CA . GLU A 1 223 ? -9.519 -2.734 8.894 1.00 97.69 223 GLU A CA 1
ATOM 1804 C C . GLU A 1 223 ? -10.220 -3.893 9.621 1.00 97.69 223 GLU A C 1
ATOM 1806 O O . GLU A 1 223 ? -11.235 -3.682 10.290 1.00 97.69 223 GLU A O 1
ATOM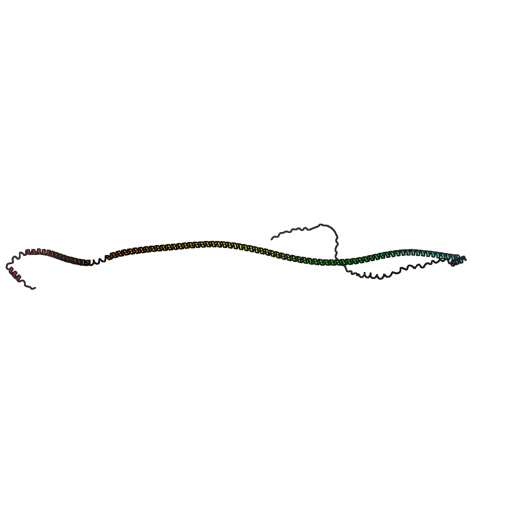 1811 N N . ALA A 1 224 ? -9.648 -5.100 9.577 1.00 96.44 224 ALA A N 1
ATOM 1812 C CA . ALA A 1 224 ? -10.157 -6.251 10.321 1.00 96.44 224 ALA A CA 1
ATOM 1813 C C . ALA A 1 224 ? -10.112 -6.024 11.843 1.00 96.44 224 ALA A C 1
ATOM 1815 O O . ALA A 1 224 ? -11.075 -6.335 12.549 1.00 96.44 224 ALA A O 1
ATOM 1816 N N . THR A 1 225 ? -9.028 -5.430 12.350 1.00 97.25 225 THR A N 1
ATOM 1817 C CA . THR A 1 225 ? -8.875 -5.095 13.775 1.00 97.25 225 THR A CA 1
ATOM 1818 C C . THR A 1 225 ? -9.892 -4.043 14.216 1.00 97.25 225 THR A C 1
ATOM 1820 O O . THR A 1 225 ? -10.528 -4.196 15.258 1.00 97.25 225 THR A O 1
ATOM 1823 N N . ILE A 1 226 ? -10.096 -2.996 13.411 1.00 96.88 226 ILE A N 1
ATOM 1824 C CA . ILE A 1 226 ? -11.101 -1.957 13.670 1.00 96.88 226 ILE A CA 1
ATOM 1825 C C . ILE A 1 226 ? -12.496 -2.577 13.741 1.00 96.88 226 ILE A C 1
ATOM 1827 O O . ILE A 1 226 ? -13.236 -2.290 14.680 1.00 96.88 226 ILE A O 1
ATOM 1831 N N . LYS A 1 227 ? -12.840 -3.465 12.804 1.00 97.62 227 LYS A N 1
ATOM 1832 C CA . LYS A 1 227 ? -14.128 -4.165 12.816 1.00 97.62 227 LYS A CA 1
ATOM 1833 C C . LYS A 1 227 ? -14.311 -5.006 14.083 1.00 97.62 227 LYS A C 1
ATOM 1835 O O . LYS A 1 227 ? -15.339 -4.898 14.740 1.00 97.62 227 LYS A O 1
ATOM 1840 N N . ALA A 1 228 ? -13.295 -5.773 14.481 1.00 97.12 228 ALA A N 1
ATOM 1841 C CA . ALA A 1 228 ? -13.342 -6.558 15.715 1.00 97.12 228 ALA A CA 1
ATOM 1842 C C . ALA A 1 228 ? -13.514 -5.679 16.972 1.00 97.12 228 ALA A C 1
ATOM 1844 O O . ALA A 1 228 ? -14.250 -6.039 17.892 1.00 97.12 228 ALA A O 1
ATOM 1845 N N . LEU A 1 229 ? -12.872 -4.505 17.012 1.00 96.94 229 LEU A N 1
ATOM 1846 C CA . LEU A 1 229 ? -13.051 -3.532 18.093 1.00 96.94 229 LEU A CA 1
ATOM 1847 C C . LEU A 1 229 ? -14.461 -2.932 18.103 1.00 96.94 229 LEU A C 1
ATOM 1849 O O . LEU A 1 229 ? -15.030 -2.762 19.180 1.00 96.94 229 LEU A O 1
ATOM 1853 N N . GLN A 1 230 ? -15.039 -2.639 16.936 1.00 97.38 230 GLN A N 1
ATOM 1854 C CA . GLN A 1 230 ? -16.421 -2.166 16.817 1.00 97.38 230 GLN A CA 1
ATOM 1855 C C . GLN A 1 230 ? -17.422 -3.216 17.319 1.00 97.38 230 GLN A C 1
ATOM 1857 O O . GLN A 1 230 ? -18.301 -2.878 18.112 1.00 97.38 230 GLN A O 1
ATOM 1862 N N . ASP A 1 231 ? -17.247 -4.483 16.936 1.00 97.50 231 ASP A N 1
ATOM 1863 C CA . ASP A 1 231 ? -18.090 -5.594 17.395 1.00 97.50 231 ASP A CA 1
ATOM 1864 C C . ASP A 1 231 ? -17.975 -5.793 18.921 1.00 97.50 231 ASP A C 1
ATOM 1866 O O . ASP A 1 231 ? -18.978 -5.942 19.622 1.00 97.50 231 ASP A O 1
ATOM 1870 N N . SER A 1 232 ? -16.755 -5.722 19.467 1.00 97.31 232 SER A N 1
ATOM 1871 C CA . SER A 1 232 ? -16.504 -5.801 20.915 1.00 97.31 232 SER A CA 1
ATOM 1872 C C . SER A 1 232 ? -17.121 -4.625 21.680 1.00 97.31 232 SER A C 1
ATOM 1874 O O . SER A 1 232 ? -17.716 -4.806 22.748 1.00 97.31 232 SER A O 1
ATOM 1876 N N . LEU A 1 233 ? -17.036 -3.409 21.131 1.00 96.94 233 LEU A N 1
ATOM 1877 C CA . LEU A 1 233 ? -17.655 -2.222 21.716 1.00 96.94 233 LEU A CA 1
ATOM 1878 C C . LEU A 1 233 ? -19.183 -2.357 21.756 1.00 96.94 233 LEU A C 1
ATOM 1880 O O . LEU A 1 233 ? -19.789 -2.022 22.775 1.00 96.94 233 LEU A O 1
ATOM 1884 N N . ALA A 1 234 ? -19.793 -2.892 20.695 1.00 95.75 234 ALA A N 1
ATOM 1885 C CA . ALA A 1 234 ? -21.226 -3.167 20.650 1.00 95.75 234 ALA A CA 1
ATOM 1886 C C . ALA A 1 234 ? -21.649 -4.180 21.731 1.00 95.75 234 ALA A C 1
ATOM 1888 O O . ALA A 1 234 ? -22.543 -3.884 22.523 1.00 95.75 234 ALA A O 1
ATOM 1889 N N . ASP A 1 235 ? -20.954 -5.318 21.857 1.00 97.94 235 ASP A N 1
ATOM 1890 C CA . ASP A 1 235 ? -21.243 -6.316 22.902 1.00 97.94 235 ASP A CA 1
ATOM 1891 C C . ASP A 1 235 ? -21.067 -5.745 24.321 1.00 97.94 235 ASP A C 1
ATOM 1893 O O . ASP A 1 235 ? -21.881 -5.986 25.220 1.00 97.94 235 ASP A O 1
ATOM 1897 N N . THR A 1 236 ? -20.028 -4.935 24.532 1.00 96.44 236 THR A N 1
ATOM 1898 C CA . THR A 1 236 ? -19.786 -4.279 25.824 1.00 96.44 236 THR A CA 1
ATOM 1899 C C . THR A 1 236 ? -20.892 -3.271 26.149 1.00 96.44 236 THR A C 1
ATOM 1901 O O . THR A 1 236 ? -21.361 -3.220 27.290 1.00 96.44 236 THR A O 1
ATOM 1904 N N . SER A 1 237 ? -21.361 -2.518 25.151 1.00 95.88 237 SER A N 1
ATOM 1905 C CA . SER A 1 237 ? -22.501 -1.606 25.280 1.00 95.88 237 SER A CA 1
ATOM 1906 C C . SER A 1 237 ? -23.784 -2.358 25.652 1.00 95.88 237 SER A C 1
ATOM 1908 O O . SER A 1 237 ? -24.458 -2.000 26.619 1.00 95.88 237 SER A O 1
ATOM 1910 N N . ASP A 1 238 ? -24.082 -3.475 24.985 1.00 96.94 238 ASP A N 1
ATOM 1911 C CA . ASP A 1 238 ? -25.247 -4.315 25.292 1.00 96.94 238 ASP A CA 1
ATOM 1912 C C . ASP A 1 238 ? -25.180 -4.920 26.700 1.00 96.94 238 ASP A C 1
ATOM 1914 O O . ASP A 1 238 ? -26.189 -5.027 27.408 1.00 96.94 238 ASP A O 1
ATOM 1918 N N . LYS A 1 239 ? -23.990 -5.339 27.145 1.00 96.56 239 LYS A N 1
ATOM 1919 C CA . LYS A 1 239 ? -23.760 -5.792 28.527 1.00 96.56 239 LYS A CA 1
ATOM 1920 C C . LYS A 1 239 ? -23.999 -4.665 29.528 1.00 96.56 239 LYS A C 1
ATOM 1922 O O . LYS A 1 239 ? -24.646 -4.900 30.552 1.00 96.56 239 LYS A O 1
ATOM 1927 N N . LEU A 1 240 ? -23.536 -3.451 29.233 1.00 96.44 240 LEU A N 1
ATOM 1928 C CA . LEU A 1 240 ? -23.756 -2.280 30.079 1.00 96.44 240 LEU A CA 1
ATOM 1929 C C . LEU A 1 240 ? -25.246 -1.926 30.166 1.00 96.44 240 LEU A C 1
ATOM 1931 O O . LEU A 1 240 ? -25.761 -1.747 31.269 1.00 96.44 240 LEU A O 1
ATOM 1935 N N . HIS A 1 241 ? -25.963 -1.908 29.041 1.00 96.00 241 HIS A N 1
ATOM 1936 C CA . HIS A 1 241 ? -27.409 -1.680 29.016 1.00 96.00 241 HIS A CA 1
ATOM 1937 C C . HIS A 1 241 ? -28.171 -2.723 29.844 1.00 96.00 241 HIS A C 1
ATOM 1939 O O . HIS A 1 241 ? -29.022 -2.356 30.658 1.00 96.00 241 HIS A O 1
ATOM 1945 N N . ARG A 1 242 ? -27.826 -4.012 29.721 1.00 95.75 242 ARG A N 1
ATOM 1946 C CA . ARG A 1 242 ? -28.407 -5.086 30.549 1.00 95.75 242 ARG A CA 1
ATOM 1947 C C . ARG A 1 242 ? -28.106 -4.905 32.038 1.00 95.75 242 ARG A C 1
ATOM 1949 O O . ARG A 1 242 ? -28.995 -5.095 32.868 1.00 95.75 242 ARG A O 1
ATOM 1956 N N . SER A 1 243 ? -26.878 -4.522 32.384 1.00 95.50 243 SER A N 1
ATOM 1957 C CA . SER A 1 243 ? -26.482 -4.238 33.768 1.00 95.50 243 SER A CA 1
ATOM 1958 C C . SER A 1 243 ? -27.263 -3.057 34.352 1.00 95.50 243 SER A C 1
ATOM 1960 O O . SER A 1 243 ? -27.809 -3.159 35.451 1.00 95.50 243 SER A O 1
ATOM 1962 N N . ASN A 1 244 ? -27.409 -1.971 33.588 1.00 95.38 244 ASN A N 1
ATOM 1963 C CA . ASN A 1 244 ? -28.197 -0.806 33.988 1.00 95.38 244 ASN A CA 1
ATOM 1964 C C . ASN A 1 244 ? -29.672 -1.166 34.194 1.00 95.38 244 ASN A C 1
ATOM 1966 O O . ASN A 1 244 ? -30.236 -0.826 35.231 1.00 95.38 244 ASN A O 1
ATOM 1970 N N . ALA A 1 245 ? -30.278 -1.930 33.282 1.00 95.06 245 ALA A N 1
ATOM 1971 C CA . ALA A 1 245 ? -31.648 -2.415 33.449 1.00 95.06 245 ALA A CA 1
ATOM 1972 C C . ALA A 1 245 ? -31.806 -3.278 34.715 1.00 95.06 245 ALA A C 1
ATOM 1974 O O . ALA A 1 245 ? -32.774 -3.136 35.462 1.00 95.06 245 ALA A O 1
ATOM 1975 N N . ARG A 1 246 ? -30.829 -4.149 35.010 1.00 96.12 246 ARG A N 1
ATOM 1976 C CA . ARG A 1 246 ? -30.809 -4.936 36.252 1.00 96.12 246 ARG A CA 1
ATOM 1977 C C . ARG A 1 246 ? -30.701 -4.044 37.491 1.00 96.12 246 ARG A C 1
ATOM 1979 O O . ARG A 1 246 ? -31.390 -4.308 38.471 1.00 96.12 246 ARG A O 1
ATOM 1986 N N . SER A 1 247 ? -29.868 -3.008 37.448 1.00 95.00 247 SER A N 1
ATOM 1987 C CA . SER A 1 247 ? -29.723 -2.031 38.532 1.00 95.00 247 SER A CA 1
ATOM 1988 C C . SER A 1 247 ? -31.033 -1.284 38.798 1.00 95.00 247 SER A C 1
ATOM 1990 O O . SER A 1 247 ? -31.470 -1.214 39.944 1.00 95.00 247 SER A O 1
ATOM 1992 N N . GLU A 1 248 ? -31.722 -0.817 37.754 1.00 95.50 248 GLU A N 1
ATOM 1993 C CA . GLU A 1 248 ? -33.039 -0.176 37.885 1.00 95.50 248 GLU A CA 1
ATOM 1994 C C . GLU A 1 248 ? -34.094 -1.130 38.466 1.00 95.50 248 GLU A C 1
ATOM 1996 O O . GLU A 1 248 ? -34.838 -0.756 39.372 1.00 95.50 248 GLU A O 1
ATOM 2001 N N . ASN A 1 249 ? -34.099 -2.400 38.049 1.00 95.75 249 ASN A N 1
ATOM 2002 C CA . ASN A 1 249 ? -34.968 -3.415 38.652 1.00 95.75 249 ASN A CA 1
ATOM 2003 C C . ASN A 1 249 ? -34.665 -3.641 40.143 1.00 95.75 249 ASN A C 1
ATOM 2005 O O . ASN A 1 249 ? -35.592 -3.804 40.938 1.00 95.75 249 ASN A O 1
ATOM 2009 N N . ILE A 1 250 ? -33.388 -3.632 40.543 1.00 95.00 250 ILE A N 1
ATOM 2010 C CA . ILE A 1 250 ? -32.988 -3.723 41.955 1.00 95.00 250 ILE A CA 1
ATOM 2011 C C . ILE A 1 250 ? -33.464 -2.489 42.725 1.00 95.00 250 ILE A C 1
ATOM 2013 O O . ILE A 1 250 ? -34.049 -2.649 43.793 1.00 95.00 250 ILE A O 1
ATOM 2017 N N . LYS A 1 251 ? -33.282 -1.275 42.187 1.00 95.56 251 LYS A N 1
ATOM 2018 C CA . LYS A 1 251 ? -33.789 -0.038 42.807 1.00 95.56 251 LYS A CA 1
ATOM 2019 C C . LYS A 1 251 ? -35.301 -0.100 43.016 1.00 95.56 251 LYS A C 1
ATOM 2021 O O . LYS A 1 251 ? -35.767 0.154 44.123 1.00 95.56 251 LYS A O 1
ATOM 2026 N N . ALA A 1 252 ? -36.058 -0.509 41.997 1.00 95.00 252 ALA A N 1
ATOM 2027 C CA . ALA A 1 252 ? -37.504 -0.693 42.106 1.00 95.00 252 ALA A CA 1
ATOM 2028 C C . ALA A 1 252 ? -37.874 -1.752 43.162 1.00 95.00 252 ALA A C 1
ATOM 2030 O O . ALA A 1 252 ? -38.811 -1.557 43.934 1.00 95.00 252 ALA A O 1
ATOM 2031 N N . GLY A 1 253 ? -37.122 -2.854 43.240 1.00 95.31 253 GLY A N 1
ATOM 2032 C CA . GLY A 1 253 ? -37.281 -3.870 44.283 1.00 95.31 253 GLY A CA 1
ATOM 2033 C C . GLY A 1 253 ? -37.023 -3.332 45.695 1.00 95.31 253 GLY A C 1
ATOM 2034 O O . GLY A 1 253 ? -37.792 -3.629 46.606 1.00 95.31 253 GLY A O 1
ATOM 2035 N N . ILE A 1 254 ? -35.991 -2.501 45.877 1.00 95.19 254 ILE A N 1
ATOM 2036 C CA . ILE A 1 254 ? -35.683 -1.847 47.159 1.00 95.19 254 ILE A CA 1
ATOM 2037 C C . ILE A 1 254 ? -36.825 -0.923 47.586 1.00 95.19 254 ILE A C 1
ATOM 2039 O O . ILE A 1 254 ? -37.227 -0.982 48.745 1.00 95.19 254 ILE A O 1
ATOM 2043 N N . ILE A 1 255 ? -37.378 -0.120 46.671 1.00 94.69 255 ILE A N 1
ATOM 2044 C CA . ILE A 1 255 ? -38.523 0.759 46.964 1.00 94.69 255 ILE A CA 1
ATOM 2045 C C . ILE A 1 255 ? -39.716 -0.069 47.457 1.00 94.69 255 ILE A C 1
ATOM 2047 O O . ILE A 1 255 ? -40.244 0.207 48.530 1.00 94.69 255 ILE A O 1
ATOM 2051 N N . ARG A 1 256 ? -40.071 -1.155 46.756 1.00 95.81 256 ARG A N 1
ATOM 2052 C CA . ARG A 1 256 ? -41.163 -2.053 47.183 1.00 95.81 256 ARG A CA 1
ATOM 2053 C C . ARG A 1 256 ? -40.919 -2.665 48.563 1.00 95.81 256 ARG A C 1
ATOM 2055 O O . ARG A 1 256 ? -41.847 -2.784 49.355 1.00 95.81 256 ARG A O 1
ATOM 2062 N N . LEU A 1 257 ? -39.679 -3.054 48.871 1.00 95.12 257 LEU A N 1
ATOM 2063 C CA . LEU A 1 257 ? -39.322 -3.565 50.200 1.00 95.12 257 LEU A CA 1
ATOM 2064 C C . LEU A 1 257 ? -39.429 -2.483 51.282 1.00 95.12 257 LEU A C 1
ATOM 2066 O O . LEU A 1 257 ? -39.854 -2.777 52.398 1.00 95.12 257 LEU A O 1
ATOM 2070 N N . GLN A 1 258 ? -39.059 -1.238 50.975 1.00 94.62 258 GLN A N 1
ATOM 2071 C CA . GLN A 1 258 ? -39.217 -0.108 51.891 1.00 94.62 258 GLN A CA 1
ATOM 2072 C C . GLN A 1 258 ? -40.694 0.207 52.152 1.00 94.62 258 GLN A C 1
ATOM 2074 O O . GLN A 1 258 ? -41.066 0.410 53.306 1.00 94.62 258 GLN A O 1
ATOM 2079 N N . GLU A 1 259 ? -41.533 0.193 51.116 1.00 94.38 259 GLU A N 1
ATOM 2080 C CA . GLU A 1 259 ? -42.987 0.356 51.230 1.00 94.38 259 GLU A CA 1
ATOM 2081 C C . GLU A 1 259 ? -43.613 -0.762 52.074 1.00 94.38 259 GLU A C 1
ATOM 2083 O O . GLU A 1 259 ? -44.353 -0.476 53.017 1.00 94.38 259 GLU A O 1
ATOM 2088 N N . ALA A 1 260 ? -43.257 -2.025 51.805 1.00 93.88 260 ALA A N 1
ATOM 2089 C CA . ALA A 1 260 ? -43.711 -3.174 52.588 1.00 93.88 260 ALA A CA 1
ATOM 2090 C C . ALA A 1 260 ? -43.306 -3.044 54.064 1.00 93.88 260 ALA A C 1
ATOM 2092 O O . ALA A 1 260 ? -44.147 -3.162 54.951 1.00 93.88 260 ALA A O 1
ATOM 2093 N N . ARG A 1 261 ? -42.044 -2.687 54.334 1.00 93.31 261 ARG A N 1
ATOM 2094 C CA . ARG A 1 261 ? -41.556 -2.432 55.695 1.00 93.31 261 ARG A CA 1
ATOM 2095 C C . ARG A 1 261 ? -42.302 -1.279 56.374 1.00 93.31 261 ARG A C 1
ATOM 2097 O O . ARG A 1 261 ? -42.546 -1.338 57.576 1.00 93.31 261 ARG A O 1
ATOM 2104 N N . GLY A 1 262 ? -42.636 -0.222 55.635 1.00 93.12 262 GLY A N 1
ATOM 2105 C CA . GLY A 1 262 ? -43.452 0.885 56.133 1.00 93.12 262 GLY A CA 1
ATOM 2106 C C . GLY A 1 262 ? -44.850 0.422 56.545 1.00 93.12 262 GLY A C 1
ATOM 2107 O O . GLY A 1 262 ? -45.294 0.742 57.644 1.00 93.12 262 GLY A O 1
ATOM 2108 N N . SER A 1 263 ? -45.502 -0.389 55.707 1.00 93.56 263 SER A N 1
ATOM 2109 C CA . SER A 1 263 ? -46.801 -1.000 56.015 1.00 93.56 263 SER A CA 1
ATOM 2110 C C . SER A 1 263 ? -46.735 -1.914 57.240 1.00 93.56 263 SER A C 1
ATOM 2112 O O . SER A 1 263 ? -47.574 -1.791 58.129 1.00 93.56 263 SER A O 1
ATOM 2114 N N . ASP A 1 264 ? -45.716 -2.769 57.339 1.00 93.44 264 ASP A N 1
ATOM 2115 C CA . ASP A 1 264 ? -45.529 -3.647 58.499 1.00 93.44 264 ASP A CA 1
ATOM 2116 C C . ASP A 1 264 ? -45.302 -2.848 59.785 1.00 93.44 264 ASP A C 1
ATOM 2118 O O . ASP A 1 264 ? -45.818 -3.215 60.835 1.00 93.44 264 ASP A O 1
ATOM 2122 N N . LYS A 1 265 ? -44.591 -1.715 59.712 1.00 92.88 265 LYS A N 1
ATOM 2123 C CA . LYS A 1 265 ? -44.405 -0.820 60.860 1.00 92.88 265 LYS A CA 1
ATOM 2124 C C . LYS A 1 265 ? -45.720 -0.179 61.316 1.00 92.88 265 LYS A C 1
ATOM 2126 O O . LYS A 1 265 ? -45.919 -0.028 62.517 1.00 92.88 265 LYS A O 1
ATOM 2131 N N . ILE A 1 266 ? -46.602 0.187 60.383 1.00 92.31 266 ILE A N 1
ATOM 2132 C CA . ILE A 1 266 ? -47.944 0.698 60.709 1.00 92.31 266 ILE A CA 1
ATOM 2133 C C . ILE A 1 266 ? -48.758 -0.392 61.408 1.00 92.31 266 ILE A C 1
ATOM 2135 O O . ILE A 1 266 ? -49.250 -0.152 62.504 1.00 92.31 266 ILE A O 1
ATOM 2139 N N . LYS A 1 267 ? -48.817 -1.602 60.836 1.00 93.56 267 LYS A N 1
ATOM 2140 C CA . LYS A 1 267 ? -49.519 -2.745 61.445 1.00 93.56 267 LYS A CA 1
ATOM 2141 C C . LYS A 1 267 ? -48.978 -3.097 62.827 1.00 93.56 267 LYS A C 1
ATOM 2143 O O . LYS A 1 267 ? -49.747 -3.437 63.716 1.00 93.56 267 LYS A O 1
ATOM 2148 N N . LEU A 1 268 ? -47.659 -3.026 63.014 1.00 92.44 268 LEU A N 1
ATOM 2149 C CA . LEU A 1 268 ? -47.044 -3.241 64.320 1.00 92.44 268 LEU A CA 1
ATOM 2150 C C . LEU A 1 268 ? -47.528 -2.189 65.326 1.00 92.44 268 LEU A C 1
ATOM 2152 O O . LEU A 1 268 ? -47.912 -2.555 66.427 1.00 92.44 268 LEU A O 1
ATOM 2156 N N . GLY A 1 269 ? -47.572 -0.913 64.932 1.00 91.75 269 GLY A N 1
ATOM 2157 C CA . GLY A 1 269 ? -48.107 0.161 65.772 1.00 91.75 269 GLY A CA 1
ATOM 2158 C C . GLY A 1 269 ? -49.598 -0.007 66.092 1.00 91.75 269 GLY A C 1
ATOM 2159 O O . GLY A 1 269 ? -50.008 0.232 67.223 1.00 91.75 269 GLY A O 1
ATOM 2160 N N . GLU A 1 270 ? -50.403 -0.469 65.130 1.00 92.44 270 GLU A N 1
ATOM 2161 C CA . GLU A 1 270 ? -51.815 -0.816 65.351 1.00 92.44 270 GLU A CA 1
ATOM 2162 C C . GLU A 1 270 ? -51.958 -1.961 66.364 1.00 92.44 270 GLU A C 1
ATOM 2164 O O . GLU A 1 270 ? -52.745 -1.845 67.300 1.00 92.44 270 GLU A O 1
ATOM 2169 N N . LEU A 1 271 ? -51.158 -3.027 66.236 1.00 90.94 271 LEU A N 1
ATOM 2170 C CA . LEU A 1 271 ? -51.131 -4.141 67.191 1.00 90.94 271 LEU A CA 1
ATOM 2171 C C . LEU A 1 271 ? -50.641 -3.711 68.578 1.00 90.94 271 LEU A C 1
ATOM 2173 O O . LEU A 1 271 ? -51.189 -4.162 69.580 1.00 90.94 271 LEU A O 1
ATOM 2177 N N . GLU A 1 272 ? -49.627 -2.846 68.660 1.00 92.00 272 GLU A N 1
ATOM 2178 C CA . GLU A 1 272 ? -49.152 -2.262 69.921 1.00 92.00 272 GLU A CA 1
ATOM 2179 C C . GLU A 1 272 ? -50.259 -1.440 70.598 1.00 92.00 272 GLU A C 1
ATOM 2181 O O . GLU A 1 272 ? -50.456 -1.543 71.811 1.00 92.00 272 GLU A O 1
ATOM 2186 N N . GLN A 1 273 ? -51.025 -0.666 69.824 1.00 91.75 273 GLN A N 1
ATOM 2187 C CA . GLN A 1 273 ? -52.162 0.100 70.327 1.00 91.75 273 GLN A CA 1
ATOM 2188 C C . GLN A 1 273 ? -53.318 -0.811 70.763 1.00 91.75 273 GLN A C 1
ATOM 2190 O O . GLN A 1 273 ? -53.890 -0.592 71.831 1.00 91.75 273 GLN A O 1
ATOM 2195 N N . GLU A 1 274 ? -53.631 -1.854 69.993 1.00 92.38 274 GLU A N 1
ATOM 2196 C CA . GLU A 1 274 ? -54.627 -2.865 70.357 1.00 92.38 274 GLU A CA 1
ATOM 2197 C C . GLU A 1 274 ? -54.234 -3.582 71.660 1.00 92.38 274 GLU A C 1
ATOM 2199 O O . GLU A 1 274 ? -55.046 -3.685 72.582 1.00 92.38 274 GLU A O 1
ATOM 2204 N N . LEU A 1 275 ? -52.965 -3.977 71.804 1.00 91.31 275 LEU A N 1
ATOM 2205 C CA . LEU A 1 275 ? -52.411 -4.536 73.041 1.00 91.31 275 LEU A CA 1
ATOM 2206 C C . LEU A 1 275 ? -52.555 -3.582 74.228 1.00 91.31 275 LEU A C 1
ATOM 2208 O O . LEU A 1 275 ? -52.975 -4.016 75.299 1.00 91.31 275 LEU A O 1
ATOM 2212 N N . ALA A 1 276 ? -52.256 -2.294 74.049 1.00 89.00 276 ALA A N 1
ATOM 2213 C CA . ALA A 1 276 ? -52.439 -1.295 75.098 1.00 89.00 276 ALA A CA 1
ATOM 2214 C C . ALA A 1 276 ? -53.917 -1.160 75.499 1.00 89.00 276 ALA A C 1
ATOM 2216 O O . ALA A 1 276 ? -54.236 -1.114 76.687 1.00 89.00 276 ALA A O 1
ATOM 2217 N N . THR A 1 277 ? -54.837 -1.160 74.529 1.00 92.00 277 THR A N 1
ATOM 2218 C CA . THR A 1 277 ? -56.275 -1.131 74.830 1.00 92.00 277 THR A CA 1
ATOM 2219 C C . THR A 1 277 ? -56.735 -2.390 75.557 1.00 92.00 277 THR A C 1
ATOM 2221 O O . THR A 1 277 ? -57.425 -2.275 76.567 1.00 92.00 277 THR A O 1
ATOM 2224 N N . LEU A 1 278 ? -56.315 -3.585 75.127 1.00 90.94 278 LEU A N 1
ATOM 2225 C CA . LEU A 1 278 ? -56.622 -4.843 75.812 1.00 90.94 278 LEU A CA 1
ATOM 2226 C C . LEU A 1 278 ? -56.051 -4.873 77.230 1.00 90.94 278 LEU A C 1
ATOM 2228 O O . LEU A 1 278 ? -56.755 -5.302 78.141 1.00 90.94 278 LEU A O 1
ATOM 2232 N N . HIS A 1 279 ? -54.821 -4.390 77.429 1.00 89.88 279 HIS A N 1
ATOM 2233 C CA . HIS A 1 279 ? -54.211 -4.263 78.751 1.00 89.88 279 HIS A CA 1
ATOM 2234 C C . HIS A 1 279 ? -55.056 -3.366 79.656 1.00 89.88 279 HIS A C 1
ATOM 2236 O O . HIS A 1 279 ? -55.457 -3.805 80.728 1.00 89.88 279 HIS A O 1
ATOM 2242 N N . ASN A 1 280 ? -55.412 -2.161 79.203 1.00 89.50 280 ASN A N 1
ATOM 2243 C CA . ASN A 1 280 ? -56.260 -1.250 79.975 1.00 89.50 280 ASN A CA 1
ATOM 2244 C C . ASN A 1 280 ? -57.630 -1.867 80.274 1.00 89.50 280 ASN A C 1
ATOM 2246 O O . ASN A 1 280 ? -58.097 -1.807 81.403 1.00 89.50 280 ASN A O 1
ATOM 2250 N N . THR A 1 281 ? -58.254 -2.524 79.293 1.00 90.25 281 THR A N 1
ATOM 2251 C CA . THR A 1 281 ? -59.552 -3.189 79.492 1.00 90.25 281 THR A CA 1
ATOM 2252 C C . THR A 1 281 ? -59.439 -4.343 80.496 1.00 90.25 281 THR A C 1
ATOM 2254 O O . THR A 1 281 ? -60.362 -4.606 81.267 1.00 90.25 281 THR A O 1
ATOM 2257 N N . SER A 1 282 ? -58.316 -5.068 80.485 1.00 87.56 282 SER A N 1
ATOM 2258 C CA . SER A 1 282 ? -58.017 -6.119 81.458 1.00 87.56 282 SER A CA 1
ATOM 2259 C C . SER A 1 282 ? -57.816 -5.534 82.852 1.00 87.56 282 SER A C 1
ATOM 2261 O O . SER A 1 282 ? -58.392 -6.051 83.802 1.00 87.56 282 SER A O 1
ATOM 2263 N N . GLU A 1 283 ? -57.061 -4.444 82.971 1.00 88.25 283 GLU A N 1
ATOM 2264 C CA . GLU A 1 283 ? -56.809 -3.747 84.232 1.00 88.25 283 GLU A CA 1
ATOM 2265 C C . GLU A 1 283 ? -58.099 -3.146 84.807 1.00 88.25 283 GLU A C 1
ATOM 2267 O O . GLU A 1 283 ? -58.377 -3.303 85.990 1.00 88.25 283 GLU A O 1
ATOM 2272 N N . GLU A 1 284 ? -58.958 -2.554 83.974 1.00 87.38 284 GLU A N 1
ATOM 2273 C CA . GLU A 1 284 ? -60.296 -2.100 84.367 1.00 87.38 284 GLU A CA 1
ATOM 2274 C C . GLU A 1 284 ? -61.160 -3.256 84.879 1.00 87.38 284 GLU A C 1
ATOM 2276 O O . GLU A 1 284 ? -61.823 -3.127 85.909 1.00 87.38 284 GLU A O 1
ATOM 2281 N N . LYS A 1 285 ? -61.148 -4.410 84.197 1.00 87.62 285 LYS A N 1
ATOM 2282 C CA . LYS A 1 285 ? -61.852 -5.613 84.667 1.00 87.62 285 LYS A CA 1
ATOM 2283 C C . LYS A 1 285 ? -61.274 -6.135 85.975 1.00 87.62 285 LYS A C 1
ATOM 2285 O O . LYS A 1 285 ? -62.039 -6.559 86.839 1.00 87.62 285 LYS A O 1
ATOM 2290 N N . GLU A 1 286 ? -59.958 -6.103 86.136 1.00 87.06 286 GLU A N 1
ATOM 2291 C CA . GLU A 1 286 ? -59.283 -6.511 87.362 1.00 87.06 286 GLU A CA 1
ATOM 2292 C C . GLU A 1 286 ? -59.649 -5.570 88.516 1.00 87.06 286 GLU A C 1
ATOM 2294 O O . GLU A 1 286 ? -60.102 -6.040 89.558 1.00 87.06 286 GLU A O 1
ATOM 2299 N N . GLN A 1 287 ? -59.611 -4.253 88.305 1.00 86.25 287 GLN A N 1
ATOM 2300 C CA . GLN A 1 287 ? -60.064 -3.251 89.272 1.00 86.25 287 GLN A CA 1
ATOM 2301 C C . GLN A 1 287 ? -61.552 -3.402 89.607 1.00 86.25 287 GLN A C 1
ATOM 2303 O O . GLN A 1 287 ? -61.921 -3.354 90.780 1.00 86.25 287 GLN A O 1
ATOM 2308 N N . ALA A 1 288 ? -62.415 -3.641 88.616 1.00 84.50 288 ALA A N 1
ATOM 2309 C CA . ALA A 1 288 ? -63.838 -3.892 88.834 1.00 84.50 288 ALA A CA 1
ATOM 2310 C C . ALA A 1 288 ? -64.071 -5.186 89.629 1.00 84.50 288 ALA A C 1
ATOM 2312 O O . ALA A 1 288 ? -64.915 -5.226 90.530 1.00 84.50 288 ALA A O 1
ATOM 2313 N N . SER A 1 289 ? -63.300 -6.239 89.348 1.00 83.50 289 SER A N 1
ATOM 2314 C CA . SER A 1 289 ? -63.346 -7.485 90.112 1.00 83.50 289 SER A CA 1
ATOM 2315 C C . SER A 1 289 ? -62.868 -7.277 91.551 1.00 83.50 289 SER A C 1
ATOM 2317 O O . SER A 1 289 ? -63.544 -7.714 92.477 1.00 83.50 289 SER A O 1
ATOM 2319 N N . ALA A 1 290 ? -61.789 -6.519 91.764 1.00 84.75 290 ALA A N 1
ATOM 2320 C CA . ALA A 1 290 ? -61.274 -6.174 93.084 1.00 84.75 290 ALA A CA 1
ATOM 2321 C C . ALA A 1 290 ? -62.268 -5.308 93.872 1.00 84.75 290 ALA A C 1
ATOM 2323 O O . ALA A 1 290 ? -62.500 -5.555 95.054 1.00 84.75 290 ALA A O 1
ATOM 2324 N N . ALA A 1 291 ? -62.919 -4.342 93.218 1.00 83.44 291 ALA A N 1
ATOM 2325 C CA . ALA A 1 291 ? -63.986 -3.542 93.808 1.00 83.44 291 ALA A CA 1
ATOM 2326 C C . ALA A 1 291 ? -65.198 -4.404 94.191 1.00 83.44 291 ALA A C 1
ATOM 2328 O O . ALA A 1 291 ? -65.763 -4.220 95.266 1.00 83.44 291 ALA A O 1
ATOM 2329 N N . THR A 1 292 ? -65.564 -5.381 93.356 1.00 83.69 292 THR A N 1
ATOM 2330 C CA . THR A 1 292 ? -66.641 -6.337 93.656 1.00 83.69 292 THR A CA 1
ATOM 2331 C C . THR A 1 292 ? -66.271 -7.232 94.837 1.00 83.69 292 THR A C 1
ATOM 2333 O O . THR A 1 292 ? -67.081 -7.412 95.742 1.00 83.69 292 THR A O 1
ATOM 2336 N N . ILE A 1 293 ? -65.041 -7.754 94.874 1.00 84.94 293 ILE A N 1
ATOM 2337 C CA . ILE A 1 293 ? -64.518 -8.540 96.001 1.00 84.94 293 ILE A CA 1
ATOM 2338 C C . ILE A 1 293 ? -64.565 -7.711 97.284 1.00 84.94 293 ILE A C 1
ATOM 2340 O O . ILE A 1 293 ? -65.051 -8.200 98.299 1.00 84.94 293 ILE A O 1
ATOM 2344 N N . LYS A 1 294 ? -64.129 -6.449 97.235 1.00 88.00 294 LYS A N 1
ATOM 2345 C CA . LYS A 1 294 ? -64.185 -5.536 98.378 1.00 88.00 294 LYS A CA 1
ATOM 2346 C C . LYS A 1 294 ? -65.623 -5.268 98.828 1.00 88.00 294 LYS A C 1
ATOM 2348 O O . LYS A 1 294 ? -65.912 -5.382 100.008 1.00 88.00 294 LYS A O 1
ATOM 2353 N N . ALA A 1 295 ? -66.545 -5.002 97.904 1.00 82.94 295 ALA A N 1
ATOM 2354 C CA . ALA A 1 295 ? -67.959 -4.813 98.230 1.00 82.94 295 ALA A CA 1
ATOM 2355 C C . ALA A 1 295 ? -68.588 -6.071 98.857 1.00 82.94 295 ALA A C 1
ATOM 2357 O O . ALA A 1 295 ? -69.391 -5.969 99.784 1.00 82.94 295 ALA A O 1
ATOM 2358 N N . LEU A 1 296 ? -68.208 -7.264 98.385 1.00 83.31 296 LEU A N 1
ATOM 2359 C CA . LEU A 1 296 ? -68.609 -8.530 98.997 1.00 83.31 296 LEU A CA 1
ATOM 2360 C C . LEU A 1 296 ? -68.010 -8.690 100.397 1.00 83.31 296 LEU A C 1
ATOM 2362 O O . LEU A 1 296 ? -68.732 -9.111 101.293 1.00 83.31 296 LEU A O 1
ATOM 2366 N N . GLN A 1 297 ? -66.740 -8.332 100.608 1.00 82.56 297 GLN A N 1
ATOM 2367 C CA . GLN A 1 297 ? -66.101 -8.334 101.930 1.00 82.56 297 GLN A CA 1
ATOM 2368 C C . GLN A 1 297 ? -66.797 -7.370 102.898 1.00 82.56 297 GLN A C 1
ATOM 2370 O O . GLN A 1 297 ? -67.173 -7.793 103.988 1.00 82.56 297 GLN A O 1
ATOM 2375 N N . ASP A 1 298 ? -67.053 -6.131 102.477 1.00 82.12 298 ASP A N 1
ATOM 2376 C CA . ASP A 1 298 ? -67.762 -5.116 103.264 1.00 82.12 298 ASP A CA 1
ATOM 2377 C C . ASP A 1 298 ? -69.196 -5.579 103.596 1.00 82.12 298 ASP A C 1
ATOM 2379 O O . ASP A 1 298 ? -69.681 -5.417 104.717 1.00 82.12 298 ASP A O 1
ATOM 2383 N N . SER A 1 299 ? -69.889 -6.212 102.640 1.00 80.94 299 SER A N 1
ATOM 2384 C CA . SER A 1 299 ? -71.214 -6.801 102.859 1.00 80.94 299 SER A CA 1
ATOM 2385 C C . SER A 1 299 ? -71.164 -7.981 103.830 1.00 80.94 299 SER A C 1
ATOM 2387 O O . SER A 1 299 ? -72.048 -8.097 104.682 1.00 80.94 299 SER A O 1
ATOM 2389 N N . LEU A 1 300 ? -70.143 -8.834 103.742 1.00 79.75 300 LEU A N 1
ATOM 2390 C CA . LEU A 1 300 ? -69.942 -9.961 104.649 1.00 79.75 300 LEU A CA 1
ATOM 2391 C C . LEU A 1 300 ? -69.644 -9.473 106.071 1.00 79.75 300 LEU A C 1
ATOM 2393 O O . LEU A 1 300 ? -70.207 -9.999 107.026 1.00 79.75 300 LEU A O 1
ATOM 2397 N N . GLU A 1 301 ? -68.814 -8.440 106.212 1.00 82.56 301 GLU A N 1
ATOM 2398 C CA . GLU A 1 301 ? -68.502 -7.798 107.488 1.00 82.56 301 GLU A CA 1
ATOM 2399 C C . GLU A 1 301 ? -69.742 -7.136 108.092 1.00 82.56 301 GLU A C 1
ATOM 2401 O O . GLU A 1 301 ? -70.036 -7.336 109.269 1.00 82.56 301 GLU A O 1
ATOM 2406 N N . ASN A 1 302 ? -70.532 -6.419 107.290 1.00 80.44 302 ASN A N 1
ATOM 2407 C CA . ASN A 1 302 ? -71.793 -5.837 107.742 1.00 80.44 302 ASN A CA 1
ATOM 2408 C C . ASN A 1 302 ? -72.794 -6.920 108.182 1.00 80.44 302 ASN A C 1
ATOM 2410 O O . ASN A 1 302 ? -73.411 -6.800 109.237 1.00 80.44 302 ASN A O 1
ATOM 2414 N N . THR A 1 303 ? -72.905 -8.016 107.427 1.00 75.25 303 THR A N 1
ATOM 2415 C CA . THR A 1 303 ? -73.761 -9.156 107.794 1.00 75.25 303 THR A CA 1
ATOM 2416 C C . THR A 1 303 ? -73.259 -9.827 109.074 1.00 75.25 303 THR A C 1
ATOM 2418 O O . THR A 1 303 ? -74.052 -10.119 109.963 1.00 75.25 303 THR A O 1
ATOM 2421 N N . GLY A 1 304 ? -71.944 -10.008 109.224 1.00 71.94 304 GLY A N 1
ATOM 2422 C CA . GLY A 1 304 ? -71.326 -10.522 110.448 1.00 71.94 304 GLY A CA 1
ATOM 2423 C C . GLY A 1 304 ? -71.545 -9.604 111.654 1.00 71.94 304 GLY A C 1
ATOM 2424 O O . GLY A 1 304 ? -71.821 -10.080 112.754 1.00 71.94 304 GLY A O 1
ATOM 2425 N N . ASN A 1 305 ? -71.499 -8.286 111.456 1.00 74.50 305 ASN A N 1
ATOM 2426 C CA . ASN A 1 305 ? -71.793 -7.295 112.488 1.00 74.50 305 ASN A CA 1
ATOM 2427 C C . ASN A 1 305 ? -73.280 -7.289 112.869 1.00 74.50 305 ASN A C 1
ATOM 2429 O O . ASN A 1 305 ? -73.594 -7.253 114.057 1.00 74.50 305 ASN A O 1
ATOM 2433 N N . GLN A 1 306 ? -74.195 -7.395 111.901 1.00 71.62 306 GLN A N 1
ATOM 2434 C CA . GLN A 1 306 ? -75.624 -7.584 112.169 1.00 71.62 306 GLN A CA 1
ATOM 2435 C C . GLN A 1 306 ? -75.877 -8.873 112.952 1.00 71.62 306 GLN A C 1
ATOM 2437 O O . GLN A 1 306 ? -76.618 -8.837 113.932 1.00 71.62 306 GLN A O 1
ATOM 2442 N N . LEU A 1 307 ? -75.200 -9.968 112.586 1.00 74.31 307 LEU A N 1
ATOM 2443 C CA . LEU A 1 307 ? -75.285 -11.242 113.294 1.00 74.31 307 LEU A CA 1
ATOM 2444 C C . LEU A 1 307 ? -74.842 -11.091 114.756 1.00 74.31 307 LEU A C 1
ATOM 2446 O O . LEU A 1 307 ? -75.578 -11.483 115.658 1.00 74.31 307 LEU A O 1
ATOM 2450 N N . ARG A 1 308 ? -73.704 -10.429 115.009 1.00 74.38 308 ARG A N 1
ATOM 2451 C CA . ARG A 1 308 ? -73.220 -10.132 116.370 1.00 74.38 308 ARG A CA 1
ATOM 2452 C C . ARG A 1 308 ? -74.192 -9.261 117.158 1.00 74.38 308 ARG A C 1
ATOM 2454 O O . ARG A 1 308 ? -74.378 -9.496 118.346 1.00 74.38 308 ARG A O 1
ATOM 2461 N N . VAL A 1 309 ? -74.829 -8.271 116.531 1.00 73.31 309 VAL A N 1
ATOM 2462 C CA . VAL A 1 309 ? -75.858 -7.446 117.187 1.00 73.31 309 VAL A CA 1
ATOM 2463 C C . VAL A 1 309 ? -77.074 -8.294 117.560 1.00 73.31 309 VAL A C 1
ATOM 2465 O O . VAL A 1 309 ? -77.554 -8.189 118.687 1.00 73.31 309 VAL A O 1
ATOM 2468 N N . THR A 1 310 ? -77.541 -9.176 116.673 1.00 71.69 310 THR A N 1
ATOM 2469 C CA . THR A 1 310 ? -78.634 -10.109 116.987 1.00 71.69 310 THR A CA 1
ATOM 2470 C C . THR A 1 310 ? -78.251 -11.147 118.038 1.00 71.69 310 THR A C 1
ATOM 2472 O O . THR A 1 310 ? -79.072 -11.450 118.894 1.00 71.69 310 THR A O 1
ATOM 2475 N N . GLU A 1 311 ? -77.014 -11.644 118.050 1.00 70.25 311 GLU A N 1
ATOM 2476 C CA . GLU A 1 311 ? -76.509 -12.555 119.085 1.00 70.25 311 GLU A CA 1
ATOM 2477 C C . GLU A 1 311 ? -76.402 -11.856 120.445 1.00 70.25 311 GLU A C 1
ATOM 2479 O O . GLU A 1 311 ? -76.797 -12.422 121.462 1.00 70.25 311 GLU A O 1
ATOM 2484 N N . VAL A 1 312 ? -75.927 -10.606 120.480 1.00 72.19 312 VAL A N 1
ATOM 2485 C CA . VAL A 1 312 ? -75.877 -9.786 121.701 1.00 72.19 312 VAL A CA 1
ATOM 2486 C C . VAL A 1 312 ? -77.285 -9.463 122.201 1.00 72.19 312 VAL A C 1
ATOM 2488 O O . VAL A 1 312 ? -77.522 -9.510 123.408 1.00 72.19 312 VAL A O 1
ATOM 2491 N N . GLN A 1 313 ? -78.231 -9.180 121.303 1.00 73.31 313 GLN A N 1
ATOM 2492 C CA . GLN A 1 313 ? -79.626 -8.942 121.666 1.00 73.31 313 GLN A CA 1
ATOM 2493 C C . GLN A 1 313 ? -80.303 -10.225 122.168 1.00 73.31 313 GLN A C 1
ATOM 2495 O O . GLN A 1 313 ? -80.921 -10.199 123.225 1.00 73.31 313 GLN A O 1
ATOM 2500 N N . ALA A 1 314 ? -80.087 -11.368 121.515 1.00 65.69 314 ALA A N 1
ATOM 2501 C CA . ALA A 1 314 ? -80.570 -12.665 121.988 1.00 65.69 314 ALA A CA 1
ATOM 2502 C C . ALA A 1 314 ? -79.959 -13.041 123.351 1.00 65.69 314 ALA A C 1
ATOM 2504 O O . ALA A 1 314 ? -80.661 -13.513 124.243 1.00 65.69 314 ALA A O 1
ATOM 2505 N N . ALA A 1 315 ? -78.667 -12.775 123.566 1.00 65.62 315 ALA A N 1
ATOM 2506 C CA . ALA A 1 315 ? -78.013 -12.975 124.858 1.00 65.62 315 ALA A CA 1
ATOM 2507 C C . ALA A 1 315 ? -78.568 -12.040 125.947 1.00 65.62 315 ALA A C 1
ATOM 2509 O O . ALA A 1 315 ? -78.647 -12.430 127.114 1.00 65.62 315 ALA A O 1
ATOM 2510 N N . LYS A 1 316 ? -78.973 -10.818 125.581 1.00 73.38 316 LYS A N 1
ATOM 2511 C CA . LYS A 1 316 ? -79.637 -9.863 126.475 1.00 73.38 316 LYS A CA 1
ATOM 2512 C C . LYS A 1 316 ? -81.040 -10.340 126.853 1.00 73.38 316 LYS A C 1
ATOM 2514 O O . LYS A 1 316 ? -81.345 -10.357 128.042 1.00 73.38 316 LYS A O 1
ATOM 2519 N N . ASP A 1 317 ? -81.820 -10.817 125.888 1.00 70.50 317 ASP A N 1
ATOM 2520 C CA . ASP A 1 317 ? -83.166 -11.358 126.107 1.00 70.50 317 ASP A CA 1
ATOM 2521 C C . ASP A 1 317 ? -83.118 -12.626 126.984 1.00 70.50 317 ASP A C 1
ATOM 2523 O O . ASP A 1 317 ? -83.896 -12.768 127.927 1.00 70.50 317 ASP A O 1
ATOM 2527 N N . ILE A 1 318 ? -82.136 -13.512 126.761 1.00 69.88 318 ILE A N 1
ATOM 2528 C CA . ILE A 1 318 ? -81.876 -14.682 127.622 1.00 69.88 318 ILE A CA 1
ATOM 2529 C C . ILE A 1 318 ? -81.513 -14.243 129.047 1.00 69.88 318 ILE A C 1
ATOM 2531 O O . ILE A 1 318 ? -82.015 -14.804 130.022 1.00 69.88 318 ILE A O 1
ATOM 2535 N N . ARG A 1 319 ? -80.655 -13.227 129.198 1.00 70.75 319 ARG A N 1
ATOM 2536 C CA . ARG A 1 319 ? -80.240 -12.712 130.513 1.00 70.75 319 ARG A CA 1
ATOM 2537 C C . ARG A 1 319 ? -81.411 -12.059 131.263 1.00 70.75 319 ARG A C 1
ATOM 2539 O O . ARG A 1 319 ? -81.498 -12.191 132.483 1.00 70.75 319 ARG A O 1
ATOM 2546 N N . GLU A 1 320 ? -82.324 -11.404 130.555 1.00 72.62 320 GLU A N 1
ATOM 2547 C CA . GLU A 1 320 ? -83.548 -10.818 131.109 1.00 72.62 320 GLU A CA 1
ATOM 2548 C C . GLU A 1 320 ? -84.553 -11.899 131.545 1.00 72.62 320 GLU A C 1
ATOM 2550 O O . GLU A 1 320 ? -85.125 -11.808 132.634 1.00 72.62 320 GLU A O 1
ATOM 2555 N N . LEU A 1 321 ? -84.669 -12.988 130.775 1.00 71.88 321 LEU A N 1
ATOM 2556 C CA . LEU A 1 321 ? -85.448 -14.174 131.146 1.00 71.88 321 LEU A CA 1
ATOM 2557 C C . LEU A 1 321 ? -84.913 -14.835 132.429 1.00 71.88 321 LEU A C 1
ATOM 2559 O O . LEU A 1 321 ? -85.684 -15.157 133.334 1.00 71.88 321 LEU A O 1
ATOM 2563 N N . ILE A 1 322 ? -83.587 -14.985 132.538 1.00 69.19 322 ILE A N 1
ATOM 2564 C CA . ILE A 1 322 ? -82.916 -15.531 133.730 1.00 69.19 322 ILE A CA 1
ATOM 2565 C C . ILE A 1 322 ? -83.142 -14.621 134.945 1.00 69.19 322 ILE A C 1
ATOM 2567 O O . ILE A 1 322 ? -83.462 -15.111 136.026 1.00 69.19 322 ILE A O 1
ATOM 2571 N N . SER A 1 323 ? -83.039 -13.299 134.778 1.00 65.62 323 SER A N 1
ATOM 2572 C CA . SER A 1 323 ? -83.293 -12.326 135.852 1.00 65.62 323 SER A CA 1
ATOM 2573 C C . SER A 1 323 ? -84.729 -12.418 136.390 1.00 65.62 323 SER A C 1
ATOM 2575 O O . SER A 1 323 ? -84.956 -12.388 137.602 1.00 65.62 323 SER A O 1
ATOM 2577 N N . LYS A 1 324 ? -85.705 -12.628 135.497 1.00 66.88 324 LYS A N 1
ATOM 2578 C CA . LYS A 1 324 ? -87.114 -12.837 135.856 1.00 66.88 324 LYS A CA 1
ATOM 2579 C C . LYS A 1 324 ? -87.323 -14.138 136.643 1.00 66.88 324 LYS A C 1
ATOM 2581 O O . LYS A 1 324 ? -88.001 -14.126 137.666 1.00 66.88 324 LYS A O 1
ATOM 2586 N N . HIS A 1 325 ? -86.666 -15.221 136.229 1.00 62.75 325 HIS A N 1
ATOM 2587 C CA . HIS A 1 325 ? -86.756 -16.528 136.889 1.00 62.75 325 HIS A CA 1
ATOM 2588 C C . HIS A 1 325 ? -86.098 -16.543 138.283 1.00 62.75 325 HIS A C 1
ATOM 2590 O O . HIS A 1 325 ? -86.634 -17.114 139.231 1.00 62.75 325 HIS A O 1
ATOM 2596 N N . VAL A 1 326 ? -84.973 -15.838 138.450 1.00 66.44 326 VAL A N 1
ATOM 2597 C CA . VAL A 1 326 ? -84.303 -15.677 139.754 1.00 66.44 326 VAL A CA 1
ATOM 2598 C C . VAL A 1 326 ? -85.142 -14.820 140.714 1.00 66.44 326 VAL A C 1
ATOM 2600 O O . VAL A 1 326 ? -85.205 -15.119 141.906 1.00 66.44 326 VAL A O 1
ATOM 2603 N N . SER A 1 327 ? -85.846 -13.798 140.217 1.00 59.91 327 SER A N 1
ATOM 2604 C CA . SER A 1 327 ? -86.752 -12.970 141.031 1.00 59.91 327 SER A CA 1
ATOM 2605 C C . SER A 1 327 ? -87.993 -13.738 141.521 1.00 59.91 327 SER A C 1
ATOM 2607 O O . SER A 1 327 ? -88.451 -13.515 142.644 1.00 59.91 327 SER A O 1
ATOM 2609 N N . GLU A 1 328 ? -88.501 -14.688 140.731 1.00 60.22 328 GLU A N 1
ATOM 2610 C CA . GLU A 1 328 ? -89.593 -15.589 141.134 1.00 60.22 328 GLU A CA 1
ATOM 2611 C C . GLU A 1 328 ? -89.127 -16.657 142.141 1.00 60.22 328 GLU A C 1
ATOM 2613 O O . GLU A 1 328 ? -89.813 -16.894 143.135 1.00 60.22 328 GLU A O 1
ATOM 2618 N N . MET A 1 329 ? -87.917 -17.212 141.991 1.00 53.22 329 MET A N 1
ATOM 2619 C CA . MET A 1 329 ? -87.339 -18.157 142.962 1.00 53.22 329 MET A CA 1
ATOM 2620 C C . MET A 1 329 ? -87.078 -17.543 144.350 1.00 53.22 329 MET A C 1
ATOM 2622 O O . MET A 1 329 ? -87.228 -18.226 145.363 1.00 53.22 329 MET A O 1
ATOM 2626 N N . VAL A 1 330 ? -86.727 -16.255 144.431 1.00 58.94 330 VAL A N 1
ATOM 2627 C CA . VAL A 1 330 ? -86.529 -15.554 145.717 1.00 58.94 330 VAL A CA 1
ATOM 2628 C C . VAL A 1 330 ? -87.865 -15.275 146.428 1.00 58.94 330 VAL A C 1
ATOM 2630 O O . VAL A 1 330 ? -87.912 -15.253 147.657 1.00 58.94 330 VAL A O 1
ATOM 2633 N N . LYS A 1 331 ? -88.983 -15.163 145.695 1.00 55.25 331 LYS A N 1
ATOM 2634 C CA . LYS A 1 331 ? -90.329 -15.058 146.290 1.00 55.25 331 LYS A CA 1
ATOM 2635 C C . LYS A 1 331 ? -90.860 -16.393 146.825 1.00 55.25 331 LYS A C 1
ATOM 2637 O O . LYS A 1 331 ? -91.558 -16.382 147.831 1.00 55.25 331 LYS A O 1
ATOM 2642 N N . VAL A 1 332 ? -90.486 -17.521 146.219 1.00 55.88 332 VAL A N 1
ATOM 2643 C CA . VAL A 1 332 ? -90.877 -18.867 146.685 1.00 55.88 332 VAL A CA 1
ATOM 2644 C C . VAL A 1 332 ? -90.081 -19.290 147.930 1.00 55.88 332 VAL A C 1
ATOM 2646 O O . VAL A 1 332 ? -90.650 -19.818 148.878 1.00 55.88 332 VAL A O 1
ATOM 2649 N N . LYS A 1 333 ? -88.793 -18.931 148.027 1.00 50.19 333 LYS A N 1
ATOM 2650 C CA . LYS A 1 333 ? -87.937 -19.319 149.167 1.00 50.19 333 LYS A CA 1
ATOM 2651 C C . LYS A 1 333 ? -88.166 -18.531 150.471 1.00 50.19 333 LYS A C 1
ATOM 2653 O O . LYS A 1 333 ? -87.551 -18.843 151.485 1.00 50.19 333 LYS A O 1
ATOM 2658 N N . THR A 1 334 ? -89.050 -17.530 150.459 1.00 51.16 334 THR A N 1
ATOM 2659 C CA . THR A 1 334 ? -89.402 -16.722 151.647 1.00 51.16 334 THR A CA 1
ATOM 2660 C C . THR A 1 334 ? -90.738 -17.159 152.284 1.00 51.16 334 THR A C 1
ATOM 2662 O O . THR A 1 334 ? -91.123 -16.619 153.313 1.00 51.16 334 THR A O 1
ATOM 2665 N N . LEU A 1 335 ? -91.425 -18.162 151.714 1.00 48.75 335 LEU A N 1
ATOM 2666 C CA . LEU A 1 335 ? -92.674 -18.738 152.244 1.00 48.75 335 LEU A CA 1
ATOM 2667 C C . LEU A 1 335 ? -92.523 -20.186 152.764 1.00 48.75 335 LEU A C 1
ATOM 2669 O O . LEU A 1 335 ? -93.403 -20.662 153.465 1.00 48.75 335 LEU A O 1
ATOM 2673 N N . GLU A 1 336 ? -91.383 -20.848 152.533 1.00 45.50 336 GLU A N 1
ATOM 2674 C CA . GLU A 1 336 ? -91.111 -22.241 152.962 1.00 45.50 336 GLU A CA 1
ATOM 2675 C C . GLU A 1 336 ? -90.307 -22.367 154.280 1.00 45.50 336 GLU A C 1
ATOM 2677 O O . GLU A 1 336 ? -89.829 -23.442 154.622 1.00 45.50 336 GLU A O 1
ATOM 2682 N N . LEU A 1 337 ? -90.154 -21.288 155.060 1.00 48.72 337 LEU A N 1
ATOM 2683 C CA . LEU A 1 337 ? -89.548 -21.325 156.412 1.00 48.72 337 LEU A CA 1
ATOM 2684 C C . LEU A 1 337 ? -90.502 -20.819 157.511 1.00 48.72 337 LEU A C 1
ATOM 2686 O O . LEU A 1 337 ? -90.082 -20.436 158.599 1.00 48.72 337 LEU A O 1
ATOM 2690 N N . THR A 1 338 ? -91.807 -20.827 157.226 1.00 50.16 338 THR A N 1
ATOM 2691 C CA . THR A 1 338 ? -92.898 -20.538 158.181 1.00 50.16 338 THR A CA 1
ATOM 2692 C C . THR A 1 338 ? -94.014 -21.593 158.112 1.00 50.16 338 THR A C 1
ATOM 2694 O O . THR A 1 338 ? -95.157 -21.316 158.456 1.00 50.16 338 THR A O 1
ATOM 2697 N N . GLU A 1 339 ? -93.669 -22.821 157.705 1.00 47.56 339 GLU A N 1
ATOM 2698 C CA . GLU A 1 339 ? -94.591 -23.967 157.584 1.00 47.56 339 GLU A CA 1
ATOM 2699 C C . GLU A 1 339 ? -94.090 -25.243 158.300 1.00 47.56 339 GLU A C 1
ATOM 2701 O O . GLU A 1 339 ? -94.710 -26.296 158.217 1.00 47.56 339 GLU A O 1
ATOM 2706 N N . GLU A 1 340 ? -93.017 -25.142 159.096 1.00 46.41 340 GLU A N 1
ATOM 2707 C CA . GLU A 1 340 ? -92.481 -26.237 159.936 1.00 46.41 340 GLU A CA 1
ATOM 2708 C C . GLU A 1 340 ? -92.792 -26.043 161.441 1.00 46.41 340 GLU A C 1
ATOM 2710 O O . GLU A 1 340 ? -92.256 -26.727 162.306 1.00 46.41 340 GLU A O 1
ATOM 2715 N N . SER A 1 341 ? -93.702 -25.109 161.753 1.00 49.44 341 SER A N 1
ATOM 2716 C CA . SER A 1 341 ? -94.245 -24.817 163.096 1.00 49.44 341 SER A CA 1
ATOM 2717 C C . SER A 1 341 ? -95.752 -25.121 163.212 1.00 49.44 341 SER A C 1
ATOM 2719 O O . SER A 1 341 ? -96.359 -24.811 164.231 1.00 49.44 341 SER A O 1
ATOM 2721 N N . LEU A 1 342 ? -96.367 -25.717 162.182 1.00 52.06 342 LEU A N 1
ATOM 2722 C CA . LEU A 1 342 ? -97.798 -26.067 162.150 1.00 52.06 342 LEU A CA 1
ATOM 2723 C C . LEU A 1 342 ? -98.059 -27.583 162.038 1.00 52.06 342 LEU A C 1
ATOM 2725 O O . LEU A 1 342 ? -99.213 -28.006 162.049 1.00 52.06 342 LEU A O 1
ATOM 2729 N N . LEU A 1 343 ? -96.997 -28.400 161.981 1.00 52.47 343 LEU A N 1
ATOM 2730 C CA . LEU A 1 343 ? -97.078 -29.867 161.948 1.00 52.47 343 LEU A CA 1
ATOM 2731 C C . LEU A 1 343 ? -96.902 -30.533 163.330 1.00 52.47 343 LEU A C 1
ATOM 2733 O O . LEU A 1 343 ? -97.206 -31.714 163.485 1.00 52.47 343 LEU A O 1
ATOM 2737 N N . THR A 1 344 ? -96.469 -29.784 164.348 1.00 52.59 344 THR A N 1
ATOM 2738 C CA . THR A 1 344 ? -96.334 -30.285 165.731 1.00 52.59 344 THR A CA 1
ATOM 2739 C C . THR A 1 344 ? -97.646 -30.135 166.518 1.00 52.59 344 THR A C 1
ATOM 2741 O O . THR A 1 344 ? -98.022 -31.047 167.246 1.00 52.59 344 THR A O 1
ATOM 2744 N N . ASP A 1 345 ? -98.432 -29.087 166.248 1.00 53.41 345 ASP A N 1
ATOM 2745 C CA . ASP A 1 345 ? -99.734 -28.837 166.900 1.00 53.41 345 ASP A CA 1
ATOM 2746 C C . ASP A 1 345 ? -100.906 -29.629 166.272 1.00 53.41 345 ASP A C 1
ATOM 2748 O O . ASP A 1 345 ? -101.979 -29.748 166.862 1.00 53.41 345 ASP A O 1
ATOM 2752 N N . GLN A 1 346 ? -100.713 -30.235 165.093 1.00 52.16 346 GLN A N 1
ATOM 2753 C CA . GLN A 1 346 ? -101.691 -31.150 164.480 1.00 52.16 346 GLN A CA 1
ATOM 2754 C C . GLN A 1 346 ? -101.558 -32.606 164.953 1.00 52.16 346 GLN A C 1
ATOM 2756 O O . GLN A 1 346 ? -102.497 -33.375 164.770 1.00 52.16 346 GLN A O 1
ATOM 2761 N N . THR A 1 347 ? -100.455 -32.985 165.605 1.00 55.28 347 THR A N 1
ATOM 2762 C CA . THR A 1 347 ? -100.288 -34.343 166.160 1.00 55.28 347 THR A CA 1
ATOM 2763 C C . THR A 1 347 ? -100.948 -34.459 167.546 1.00 55.28 347 THR A C 1
ATOM 2765 O O . THR A 1 347 ? -101.597 -35.456 167.844 1.00 55.28 347 THR A O 1
ATOM 2768 N N . GLU A 1 348 ? -100.927 -33.388 168.346 1.00 57.41 348 GLU A N 1
ATOM 2769 C CA . GLU A 1 348 ? -101.518 -33.347 169.696 1.00 57.41 348 GLU A CA 1
ATOM 2770 C C . GLU A 1 348 ? -103.064 -33.237 169.689 1.00 57.41 348 GLU A C 1
ATOM 2772 O O . GLU A 1 348 ? -103.744 -33.740 170.585 1.00 57.41 348 GLU A O 1
ATOM 2777 N N . LEU A 1 349 ? -103.650 -32.665 168.626 1.00 58.25 349 LEU A N 1
ATOM 2778 C CA . LEU A 1 349 ? -105.106 -32.617 168.401 1.00 58.25 349 LEU A CA 1
ATOM 2779 C C . LEU A 1 349 ? -105.680 -33.918 167.804 1.00 58.25 349 LEU A C 1
ATOM 2781 O O . LEU A 1 349 ? -106.877 -34.179 167.942 1.00 58.25 349 LEU A O 1
ATOM 2785 N N . ILE A 1 350 ? -104.846 -34.753 167.173 1.00 62.50 350 ILE A N 1
ATOM 2786 C CA . ILE A 1 350 ? -105.236 -36.079 166.664 1.00 62.50 350 ILE A CA 1
ATOM 2787 C C . ILE A 1 350 ? -105.254 -37.110 167.808 1.00 62.50 350 ILE A C 1
ATOM 2789 O O . ILE A 1 350 ? -106.221 -37.866 167.909 1.00 62.50 350 ILE A O 1
ATOM 2793 N N . ASP A 1 351 ? -104.306 -37.048 168.749 1.00 59.28 351 ASP A N 1
ATOM 2794 C CA . ASP A 1 351 ? -104.295 -37.919 169.938 1.00 59.28 351 ASP A CA 1
ATOM 2795 C C . ASP A 1 351 ? -105.438 -37.608 170.928 1.00 59.28 351 ASP A C 1
ATOM 2797 O O . ASP A 1 351 ? -106.020 -38.521 171.520 1.00 59.28 351 ASP A O 1
ATOM 2801 N N . GLN A 1 352 ? -105.857 -36.342 171.059 1.00 58.03 352 GLN A N 1
ATOM 2802 C CA . GLN A 1 352 ? -107.032 -35.975 171.867 1.00 58.03 352 GLN A CA 1
ATOM 2803 C C . GLN A 1 352 ? -108.358 -36.399 171.210 1.00 58.03 352 GLN A C 1
ATOM 2805 O O . GLN A 1 352 ? -109.279 -36.838 171.902 1.00 58.03 352 GLN A O 1
ATOM 2810 N N . ARG A 1 353 ? -108.461 -36.342 169.875 1.00 61.41 353 ARG A N 1
ATOM 2811 C CA . ARG A 1 353 ? -109.646 -36.799 169.126 1.00 61.41 353 ARG A CA 1
ATOM 2812 C C . ARG A 1 353 ? -109.832 -38.320 169.209 1.00 61.41 353 ARG A C 1
ATOM 2814 O O . ARG A 1 353 ? -110.961 -38.788 169.346 1.00 61.41 353 ARG A O 1
ATOM 2821 N N . ASP A 1 354 ? -108.743 -39.083 169.170 1.00 64.12 354 ASP A N 1
ATOM 2822 C CA . ASP A 1 354 ? -108.772 -40.551 169.207 1.00 64.12 354 ASP A CA 1
ATOM 2823 C C . ASP A 1 354 ? -108.929 -41.123 170.639 1.00 64.12 354 ASP A C 1
ATOM 2825 O O . ASP A 1 354 ? -109.239 -42.307 170.812 1.00 64.12 354 ASP A O 1
ATOM 2829 N N . GLN A 1 355 ? -108.785 -40.286 171.675 1.00 60.28 355 GLN A N 1
ATOM 2830 C CA . GLN A 1 355 ? -109.164 -40.600 173.058 1.00 60.28 355 GLN A CA 1
ATOM 2831 C C . GLN A 1 355 ? -110.662 -40.319 173.310 1.00 60.28 355 GLN A C 1
ATOM 2833 O O . GLN A 1 355 ? -111.358 -41.180 173.842 1.00 60.28 355 GLN A O 1
ATOM 2838 N N . TYR A 1 356 ? -111.206 -39.196 172.816 1.00 62.75 356 TYR A N 1
ATOM 2839 C CA . TYR A 1 356 ? -112.647 -38.889 172.911 1.00 62.75 356 TYR A CA 1
ATOM 2840 C C . TYR A 1 356 ? -113.535 -39.857 172.108 1.00 62.75 356 TYR A C 1
ATOM 2842 O O . TYR A 1 356 ? -114.663 -40.139 172.510 1.00 62.75 356 TYR A O 1
ATOM 2850 N N . LEU A 1 357 ? -113.042 -40.398 170.990 1.00 61.25 357 LEU A N 1
ATOM 2851 C CA . LEU A 1 357 ? -113.763 -41.414 170.213 1.00 61.25 357 LEU A CA 1
ATOM 2852 C C . LEU A 1 357 ? -113.742 -42.804 170.873 1.00 61.25 357 LEU A C 1
ATOM 2854 O O . LEU A 1 357 ? -114.676 -43.573 170.662 1.00 61.25 357 LEU A O 1
ATOM 2858 N N . ARG A 1 358 ? -112.743 -43.116 171.714 1.00 62.56 358 ARG A N 1
ATOM 2859 C CA . ARG A 1 358 ? -112.719 -44.348 172.524 1.00 62.56 358 ARG A CA 1
ATOM 2860 C C . ARG A 1 358 ? -113.702 -44.285 173.695 1.00 62.56 358 ARG A C 1
ATOM 2862 O O . ARG A 1 358 ? -114.470 -45.225 173.869 1.00 62.56 358 ARG A O 1
ATOM 2869 N N . ASP A 1 359 ? -113.777 -43.154 174.392 1.00 60.44 359 ASP A N 1
ATOM 2870 C CA . ASP A 1 359 ? -114.698 -42.967 175.524 1.00 60.44 359 ASP A CA 1
ATOM 2871 C C . ASP A 1 359 ? -116.183 -42.927 175.089 1.00 60.44 359 ASP A C 1
ATOM 2873 O O . ASP A 1 359 ? -117.072 -43.361 175.825 1.00 60.44 359 ASP A O 1
ATOM 2877 N N . ILE A 1 360 ? -116.475 -42.457 173.867 1.00 60.97 360 ILE A N 1
ATOM 2878 C CA . ILE A 1 360 ? -117.837 -42.445 173.299 1.00 60.97 360 ILE A CA 1
ATOM 2879 C C . ILE A 1 360 ? -118.270 -43.838 172.812 1.00 60.97 360 ILE A C 1
ATOM 2881 O O . ILE A 1 360 ? -119.431 -44.207 173.003 1.00 60.97 360 ILE A O 1
ATOM 2885 N N . GLU A 1 361 ? -117.371 -44.630 172.222 1.00 59.72 361 GLU A N 1
ATOM 2886 C CA . GLU A 1 361 ? -117.688 -45.990 171.758 1.00 59.72 361 GLU A CA 1
ATOM 2887 C C . GLU A 1 361 ? -117.862 -46.962 172.946 1.00 59.72 361 GLU A C 1
ATOM 2889 O O . GLU A 1 361 ? -118.774 -47.791 172.942 1.00 59.72 361 GLU A O 1
ATOM 2894 N N . GLU A 1 362 ? -117.097 -46.782 174.030 1.00 62.12 362 GLU A N 1
ATOM 2895 C CA . GLU A 1 362 ? -117.214 -47.572 175.266 1.00 62.12 362 GLU A CA 1
ATOM 2896 C C . GLU A 1 362 ? -118.533 -47.284 176.021 1.00 62.12 362 GLU A C 1
ATOM 2898 O O . GLU A 1 362 ? -119.214 -48.212 176.471 1.00 62.12 362 GLU A O 1
ATOM 2903 N N . GLN A 1 363 ? -119.003 -46.026 176.051 1.00 55.69 363 GLN A N 1
ATOM 2904 C CA . GLN A 1 363 ? -120.340 -45.690 176.573 1.00 55.69 363 GLN A CA 1
ATOM 2905 C C . GLN A 1 363 ? -121.488 -46.225 175.706 1.00 55.69 363 GLN A C 1
ATOM 2907 O O . GLN A 1 363 ? -122.543 -46.601 176.228 1.00 55.69 363 GLN A O 1
ATOM 2912 N N . LYS A 1 364 ? -121.292 -46.320 174.389 1.00 61.72 364 LYS A N 1
ATOM 2913 C CA . LYS A 1 364 ? -122.272 -46.887 173.452 1.00 61.72 364 LYS A CA 1
ATOM 2914 C C . LYS A 1 364 ? -122.421 -48.399 173.635 1.00 61.72 364 LYS A C 1
ATOM 2916 O O . LYS A 1 364 ? -123.540 -48.914 173.606 1.00 61.72 364 LYS A O 1
ATOM 2921 N N . GLN A 1 365 ? -121.317 -49.095 173.904 1.00 57.59 365 GLN A N 1
ATOM 2922 C CA . GLN A 1 365 ? -121.294 -50.535 174.166 1.00 57.59 365 GLN A CA 1
ATOM 2923 C C . GLN A 1 365 ? -121.928 -50.883 175.526 1.00 57.59 365 GLN A C 1
ATOM 2925 O O . GLN A 1 365 ? -122.692 -51.845 175.627 1.00 57.59 365 GLN A O 1
ATOM 2930 N N . ILE A 1 366 ? -121.717 -50.056 176.557 1.00 59.06 366 ILE A N 1
ATOM 2931 C CA . ILE A 1 366 ? -122.357 -50.217 177.877 1.00 59.06 366 ILE A CA 1
ATOM 2932 C C . ILE A 1 366 ? -123.869 -49.933 177.805 1.00 59.06 366 ILE A C 1
ATOM 2934 O O . ILE A 1 366 ? -124.671 -50.679 178.376 1.00 59.06 366 ILE A O 1
ATOM 2938 N N . SER A 1 367 ? -124.289 -48.914 177.048 1.00 55.84 367 SER A N 1
ATOM 2939 C CA . SER A 1 367 ? -125.709 -48.568 176.879 1.00 55.84 367 SER A CA 1
ATOM 2940 C C . SER A 1 367 ? -126.478 -49.625 176.066 1.00 55.84 367 SER A C 1
ATOM 2942 O O . SER A 1 367 ? -127.578 -50.018 176.452 1.00 55.84 367 SER A O 1
ATOM 2944 N N . ALA A 1 368 ? -125.867 -50.196 175.020 1.00 55.56 368 ALA A N 1
ATOM 2945 C CA . ALA A 1 368 ? -126.450 -51.300 174.248 1.00 55.56 368 ALA A CA 1
ATOM 2946 C C . ALA A 1 368 ? -126.589 -52.602 175.065 1.00 55.56 368 ALA A C 1
ATOM 2948 O O . ALA A 1 368 ? -127.574 -53.326 174.922 1.00 55.56 368 ALA A O 1
ATOM 2949 N N . THR A 1 369 ? -125.642 -52.879 175.967 1.00 56.19 369 THR A N 1
ATOM 2950 C CA . THR A 1 369 ? -125.687 -54.068 176.840 1.00 56.19 369 THR A CA 1
ATOM 2951 C C . THR A 1 369 ? -126.744 -53.925 177.945 1.00 56.19 369 THR A C 1
ATOM 2953 O O . THR A 1 369 ? -127.406 -54.901 178.298 1.00 56.19 369 THR A O 1
ATOM 2956 N N . THR A 1 370 ? -126.965 -52.700 178.437 1.00 55.78 370 THR A N 1
ATOM 2957 C CA . THR A 1 370 ? -127.966 -52.378 179.474 1.00 55.78 370 THR A CA 1
ATOM 2958 C C . THR A 1 370 ? -129.398 -52.360 178.922 1.00 55.78 370 THR A C 1
ATOM 2960 O O . THR A 1 370 ? -130.334 -52.763 179.607 1.00 55.78 370 THR A O 1
ATOM 2963 N N . ILE A 1 371 ? -129.592 -51.949 177.665 1.00 56.41 371 ILE A N 1
ATOM 2964 C CA . ILE A 1 371 ? -130.915 -51.945 177.018 1.00 56.41 371 ILE A CA 1
ATOM 2965 C C . ILE A 1 371 ? -131.396 -53.376 176.732 1.00 56.41 371 ILE A C 1
ATOM 2967 O O . ILE A 1 371 ? -132.537 -53.700 177.048 1.00 56.41 371 ILE A O 1
ATOM 2971 N N . ASN A 1 372 ? -130.518 -54.267 176.259 1.00 54.66 372 ASN A N 1
ATOM 2972 C CA . ASN A 1 372 ? -130.894 -55.661 175.990 1.00 54.66 372 ASN A CA 1
ATOM 2973 C C . ASN A 1 372 ? -131.220 -56.453 177.273 1.00 54.66 372 ASN A C 1
ATOM 2975 O O . ASN A 1 372 ? -132.181 -57.215 177.296 1.00 54.66 372 ASN A O 1
ATOM 2979 N N . THR A 1 373 ? -130.505 -56.214 178.379 1.00 57.62 373 THR A N 1
ATOM 2980 C CA . THR A 1 373 ? -130.795 -56.878 179.670 1.00 57.62 373 THR A CA 1
ATOM 2981 C C . THR A 1 373 ? -132.082 -56.383 180.341 1.00 57.62 373 THR A C 1
ATOM 2983 O O . THR A 1 373 ? -132.745 -57.149 181.049 1.00 57.62 373 THR A O 1
ATOM 2986 N N . LEU A 1 374 ? -132.483 -55.130 180.100 1.00 54.06 374 LEU A N 1
ATOM 2987 C CA . LEU A 1 374 ? -133.767 -54.591 180.560 1.00 54.06 374 LEU A CA 1
ATOM 2988 C C . LEU A 1 374 ? -134.947 -55.092 179.716 1.00 54.06 374 LEU A C 1
ATOM 2990 O O . LEU A 1 374 ? -136.034 -55.288 180.259 1.00 54.06 374 LEU A O 1
ATOM 2994 N N . GLN A 1 375 ? -134.734 -55.359 178.427 1.00 53.12 375 GLN A N 1
ATOM 2995 C CA . GLN A 1 375 ? -135.751 -55.930 177.542 1.00 53.12 375 GLN A CA 1
ATOM 2996 C C . GLN A 1 375 ? -136.027 -57.407 177.862 1.00 53.12 375 GLN A C 1
ATOM 2998 O O . GLN A 1 375 ? -137.185 -57.783 178.033 1.00 53.12 375 GLN A O 1
ATOM 3003 N N . ASP A 1 376 ? -134.980 -58.202 178.100 1.00 53.78 376 ASP A N 1
ATOM 3004 C CA . ASP A 1 376 ? -135.121 -59.611 178.496 1.00 53.78 376 ASP A CA 1
ATOM 3005 C C . ASP A 1 376 ? -135.779 -59.776 179.882 1.00 53.78 376 ASP A C 1
ATOM 3007 O O . ASP A 1 376 ? -136.517 -60.731 180.137 1.00 53.78 376 ASP A O 1
ATOM 3011 N N . SER A 1 377 ? -135.568 -58.819 180.792 1.00 51.69 377 SER A N 1
ATOM 3012 C CA . SER A 1 377 ? -136.176 -58.854 182.131 1.00 51.69 377 SER A CA 1
ATOM 3013 C C . SER A 1 377 ? -137.633 -58.380 182.139 1.00 51.69 377 SER A C 1
ATOM 3015 O O . SER A 1 377 ? -138.429 -58.860 182.949 1.00 51.69 377 SER A O 1
ATOM 3017 N N . LEU A 1 378 ? -138.009 -57.473 181.233 1.00 55.06 378 LEU A N 1
ATOM 3018 C CA . LEU A 1 378 ? -139.393 -57.027 181.058 1.00 55.06 378 LEU A CA 1
ATOM 3019 C C . LEU A 1 378 ? -140.277 -58.160 180.509 1.00 55.06 378 LEU A C 1
ATOM 3021 O O . LEU A 1 378 ? -141.393 -58.358 180.994 1.00 55.06 378 LEU A O 1
ATOM 3025 N N . ASP A 1 379 ? -139.747 -58.973 179.594 1.00 53.94 379 ASP A N 1
ATOM 3026 C CA . ASP A 1 379 ? -140.431 -60.167 179.086 1.00 53.94 379 ASP A CA 1
ATOM 3027 C C . ASP A 1 379 ? -140.543 -61.272 180.155 1.00 53.94 379 ASP A C 1
ATOM 3029 O O . ASP A 1 379 ? -141.577 -61.941 180.265 1.00 53.94 379 ASP A O 1
ATOM 3033 N N . ALA A 1 380 ? -139.541 -61.412 181.031 1.00 55.09 380 ALA A N 1
ATOM 3034 C CA . ALA A 1 380 ? -139.615 -62.301 182.193 1.00 55.09 380 ALA A CA 1
ATOM 3035 C C . ALA A 1 380 ? -140.635 -61.820 183.250 1.00 55.09 380 ALA A C 1
ATOM 3037 O O . ALA A 1 380 ? -141.343 -62.637 183.848 1.00 55.09 380 ALA A O 1
ATOM 3038 N N . ALA A 1 381 ? -140.765 -60.505 183.452 1.00 50.69 381 ALA A N 1
ATOM 3039 C CA . ALA A 1 381 ? -141.733 -59.905 184.372 1.00 50.69 381 ALA A CA 1
ATOM 3040 C C . ALA A 1 381 ? -143.183 -60.040 183.875 1.00 50.69 381 ALA A C 1
ATOM 3042 O O . ALA A 1 381 ? -144.077 -60.305 184.683 1.00 50.69 381 ALA A O 1
ATOM 3043 N N . MET A 1 382 ? -143.419 -59.945 182.560 1.00 56.50 382 MET A N 1
ATOM 3044 C CA . MET A 1 382 ? -144.736 -60.195 181.954 1.00 56.50 382 MET A CA 1
ATOM 3045 C C . MET A 1 382 ? -145.138 -61.677 181.978 1.00 56.50 382 MET A C 1
ATOM 3047 O O . MET A 1 382 ? -146.323 -62.000 182.054 1.00 56.50 382 MET A O 1
ATOM 3051 N N . LYS A 1 383 ? -144.169 -62.600 181.971 1.00 57.50 383 LYS A N 1
ATOM 3052 C CA . LYS A 1 383 ? -144.437 -64.038 182.122 1.00 57.50 383 LYS A CA 1
ATOM 3053 C C . LYS A 1 383 ? -144.803 -64.414 183.564 1.00 57.50 383 LYS A C 1
ATOM 3055 O O . LYS A 1 383 ? -145.742 -65.175 183.775 1.00 57.50 383 LYS A O 1
ATOM 3060 N N . ARG A 1 384 ? -144.132 -63.822 184.556 1.00 53.78 384 ARG A N 1
ATOM 3061 C CA . ARG A 1 384 ? -144.352 -64.123 185.983 1.00 53.78 384 ARG A CA 1
ATOM 3062 C C . ARG A 1 384 ? -145.605 -63.467 186.574 1.00 53.78 384 ARG A C 1
ATOM 3064 O O . ARG A 1 384 ? -146.192 -63.994 187.510 1.00 53.78 384 ARG A O 1
ATOM 3071 N N . THR A 1 385 ? -146.062 -62.352 186.002 1.00 54.28 385 THR A N 1
ATOM 3072 C CA . THR A 1 385 ? -147.371 -61.757 186.341 1.00 54.28 385 THR A CA 1
ATOM 3073 C C . THR A 1 385 ? -148.545 -62.605 185.857 1.00 54.28 385 THR A C 1
ATOM 3075 O O . THR A 1 385 ? -149.583 -62.615 186.507 1.00 54.28 385 THR A O 1
ATOM 3078 N N . LYS A 1 386 ? -148.358 -63.392 184.792 1.00 55.34 386 LYS A N 1
ATOM 3079 C CA . LYS A 1 386 ? -149.333 -64.392 184.340 1.00 55.34 386 LYS A CA 1
ATOM 3080 C C . LYS A 1 386 ? -149.409 -65.611 185.269 1.00 55.34 386 LYS A C 1
ATOM 3082 O O . LYS A 1 386 ? -150.491 -66.120 185.522 1.00 55.34 386 LYS A O 1
ATOM 3087 N N . GLU A 1 387 ? -148.277 -66.032 185.833 1.00 53.03 387 GLU A N 1
ATOM 3088 C CA . GLU A 1 387 ? -148.217 -67.104 186.845 1.00 53.03 387 GLU A CA 1
ATOM 3089 C C . GLU A 1 387 ? -148.825 -66.654 188.192 1.00 53.03 387 GLU A C 1
ATOM 3091 O O . GLU A 1 387 ? -149.512 -67.430 188.855 1.00 53.03 387 GLU A O 1
ATOM 3096 N N . LEU A 1 388 ? -148.686 -65.367 188.544 1.00 50.41 388 LEU A N 1
ATOM 3097 C CA . LEU A 1 388 ? -149.361 -64.745 189.693 1.00 50.41 388 LEU A CA 1
ATOM 3098 C C . LEU A 1 388 ? -150.894 -64.694 189.561 1.00 50.41 388 LEU A C 1
ATOM 3100 O O . LEU A 1 388 ? -151.572 -64.614 190.581 1.00 50.41 388 LEU A O 1
ATOM 3104 N N . GLU A 1 389 ? -151.468 -64.751 188.356 1.00 52.19 389 GLU A N 1
ATOM 3105 C CA . GLU A 1 389 ? -152.928 -64.828 188.173 1.00 52.19 389 GLU A CA 1
ATOM 3106 C C . GLU A 1 389 ? -153.473 -66.257 188.368 1.00 52.19 389 GLU A C 1
ATOM 3108 O O . GLU A 1 389 ? -154.600 -66.419 188.840 1.00 52.19 389 GLU A O 1
ATOM 3113 N N . GLU A 1 390 ? -152.674 -67.295 188.095 1.00 52.06 390 GLU A N 1
ATOM 3114 C CA . GLU A 1 390 ? -153.064 -68.704 188.279 1.00 52.06 390 GLU A CA 1
ATOM 3115 C C . GLU A 1 390 ? -152.867 -69.192 189.729 1.00 52.06 390 GLU A C 1
ATOM 3117 O O . GLU A 1 390 ? -153.714 -69.917 190.256 1.00 52.06 390 GLU A O 1
ATOM 3122 N N . GLU A 1 391 ? -151.832 -68.732 190.440 1.00 49.88 391 GLU A N 1
ATOM 3123 C CA . GLU A 1 391 ? -151.633 -69.057 191.866 1.00 49.88 391 GLU A CA 1
ATOM 3124 C C . GLU A 1 391 ? -152.643 -68.349 192.789 1.00 49.88 391 GLU A C 1
ATOM 3126 O O . GLU A 1 391 ? -153.083 -68.905 193.800 1.00 49.88 391 GLU A O 1
ATOM 3131 N N . ASN A 1 392 ? -153.107 -67.154 192.410 1.00 48.34 392 ASN A N 1
ATOM 3132 C CA . ASN A 1 392 ? -154.154 -66.427 193.137 1.00 48.34 392 ASN A CA 1
ATOM 3133 C C . ASN A 1 392 ? -155.536 -67.106 193.000 1.00 48.34 392 ASN A C 1
ATOM 3135 O O . ASN A 1 392 ? -156.421 -66.908 193.832 1.00 48.34 392 ASN A O 1
ATOM 3139 N N . LEU A 1 393 ? -155.702 -67.989 192.008 1.00 48.62 393 LEU A N 1
ATOM 3140 C CA . LEU A 1 393 ? -156.864 -68.870 191.874 1.00 48.62 393 LEU A CA 1
ATOM 3141 C C . LEU A 1 393 ? -156.803 -70.067 192.851 1.00 48.62 393 LEU A C 1
ATOM 3143 O O . LEU A 1 393 ? -157.844 -70.567 193.281 1.00 48.62 393 LEU A O 1
ATOM 3147 N N . PHE A 1 394 ? -155.600 -70.483 193.273 1.00 48.31 394 PHE A N 1
ATOM 3148 C CA . PHE A 1 394 ? -155.376 -71.557 194.253 1.00 48.31 394 PHE A CA 1
ATOM 3149 C C . PHE A 1 394 ? -155.561 -71.083 195.709 1.00 48.31 394 PHE A C 1
ATOM 3151 O O . PHE A 1 394 ? -156.050 -71.841 196.551 1.00 48.31 394 PHE A O 1
ATOM 3158 N N . LEU A 1 395 ? -155.308 -69.796 195.990 1.00 44.88 395 LEU A N 1
ATOM 3159 C CA . LEU A 1 395 ? -155.660 -69.152 197.268 1.00 44.88 395 LEU A CA 1
ATOM 3160 C C . LEU A 1 395 ? -157.174 -69.154 197.563 1.00 44.88 395 LEU A C 1
ATOM 3162 O O . LEU A 1 395 ? -157.574 -69.057 198.722 1.00 44.88 395 LEU A O 1
ATOM 3166 N N . ILE A 1 396 ? -158.035 -69.312 196.555 1.00 50.16 396 ILE A N 1
ATOM 3167 C CA . ILE A 1 396 ? -159.493 -69.207 196.724 1.00 50.16 396 ILE A CA 1
ATOM 3168 C C . ILE A 1 396 ? -160.148 -70.559 197.086 1.00 50.16 396 ILE A C 1
ATOM 3170 O O . ILE A 1 396 ? -161.230 -70.572 197.673 1.00 50.16 396 ILE A O 1
ATOM 3174 N N . GLN A 1 397 ? -159.498 -71.707 196.834 1.00 47.94 397 GLN A N 1
ATOM 3175 C CA . GLN A 1 397 ? -160.110 -73.036 197.036 1.00 47.94 397 GLN A CA 1
ATOM 3176 C C . GLN A 1 397 ? -159.761 -73.758 198.352 1.00 47.94 397 GLN A C 1
ATOM 3178 O O . GLN A 1 397 ? -160.499 -74.662 198.740 1.00 47.94 397 GLN A O 1
ATOM 3183 N N . LEU A 1 398 ? -158.714 -73.362 199.086 1.00 46.91 398 LEU A N 1
ATOM 3184 C CA . LEU A 1 398 ? -158.334 -74.015 200.359 1.00 46.91 398 LEU A CA 1
ATOM 3185 C C . LEU A 1 398 ? -158.883 -73.329 201.624 1.00 46.91 398 LEU A C 1
ATOM 3187 O O . LEU A 1 398 ? -158.812 -73.887 202.720 1.00 46.91 398 LEU A O 1
ATOM 3191 N N . PHE A 1 399 ? -159.532 -72.173 201.465 1.00 47.75 399 PHE A N 1
ATOM 3192 C CA . PHE A 1 399 ? -160.237 -71.448 202.529 1.00 47.75 399 PHE A CA 1
ATOM 3193 C C . PHE A 1 399 ? -161.364 -72.226 203.267 1.00 47.75 399 PHE A C 1
ATOM 3195 O O . PHE A 1 399 ? -161.714 -71.816 204.377 1.00 47.75 399 PHE A O 1
ATOM 3202 N N . PRO A 1 400 ? -161.935 -73.339 202.744 1.00 49.22 400 PRO A N 1
ATOM 3203 C CA . PRO A 1 400 ? -162.924 -74.129 203.489 1.00 49.22 400 PRO A CA 1
ATOM 3204 C C . PRO A 1 400 ? -162.374 -75.278 204.360 1.00 49.22 400 PRO A C 1
ATOM 3206 O O . PRO A 1 400 ? -163.152 -75.820 205.142 1.00 49.22 400 PRO A O 1
ATOM 3209 N N . VAL A 1 401 ? -161.097 -75.689 204.254 1.00 47.41 401 VAL A N 1
ATOM 3210 C CA . VAL A 1 401 ? -160.644 -76.993 204.811 1.00 47.41 401 VAL A CA 1
ATOM 3211 C C . VAL A 1 401 ? -159.953 -76.935 206.180 1.00 47.41 401 VAL A C 1
ATOM 3213 O O . VAL A 1 401 ? -160.061 -77.904 206.921 1.00 47.41 401 VAL A O 1
ATOM 3216 N N . ILE A 1 402 ? -159.331 -75.839 206.621 1.00 43.03 402 ILE A N 1
ATOM 3217 C CA . ILE A 1 402 ? -158.714 -75.795 207.970 1.00 43.03 402 ILE A CA 1
ATOM 3218 C C . ILE A 1 402 ? -159.312 -74.652 208.787 1.00 43.03 402 ILE A C 1
ATOM 3220 O O . ILE A 1 402 ? -158.677 -73.680 209.176 1.00 43.03 402 ILE A O 1
ATOM 3224 N N . LYS A 1 403 ? -160.617 -74.797 209.002 1.00 45.16 403 LYS A N 1
ATOM 3225 C CA . LYS A 1 403 ? -161.448 -74.030 209.934 1.00 45.16 403 LYS A CA 1
ATOM 3226 C C . LYS A 1 403 ? -161.927 -74.915 211.103 1.00 45.16 403 LYS A C 1
ATOM 3228 O O . LYS A 1 403 ? -162.815 -74.506 211.836 1.00 45.16 403 LYS A O 1
ATOM 3233 N N . ASN A 1 404 ? -161.351 -76.118 211.246 1.00 47.59 404 ASN A N 1
ATOM 3234 C CA . ASN A 1 404 ? -161.815 -77.208 212.118 1.00 47.59 404 ASN A CA 1
ATOM 3235 C C . ASN A 1 404 ? -160.669 -77.966 212.832 1.00 47.59 404 ASN A C 1
ATOM 3237 O O . ASN A 1 404 ? -160.791 -79.163 213.065 1.00 47.59 404 ASN A O 1
ATOM 3241 N N . ILE A 1 405 ? -159.561 -77.302 213.173 1.00 44.00 405 ILE A N 1
ATOM 3242 C CA . ILE A 1 405 ? -158.508 -77.926 213.995 1.00 44.00 405 ILE A CA 1
ATOM 3243 C C . ILE A 1 405 ? -158.637 -77.430 215.436 1.00 44.00 405 ILE A C 1
ATOM 3245 O O . ILE A 1 405 ? -158.663 -76.226 215.698 1.00 44.00 405 ILE A O 1
ATOM 3249 N N . ASP A 1 406 ? -158.816 -78.398 216.328 1.00 48.72 406 ASP A N 1
ATOM 3250 C CA . ASP A 1 406 ? -159.336 -78.270 217.685 1.00 48.72 406 ASP A CA 1
ATOM 3251 C C . ASP A 1 406 ? -158.229 -77.934 218.700 1.00 48.72 406 ASP A C 1
ATOM 3253 O O . ASP A 1 406 ? -157.040 -78.171 218.469 1.00 48.72 406 ASP A O 1
ATOM 3257 N N . GLY A 1 407 ? -158.619 -77.400 219.860 1.00 51.31 407 GLY A N 1
ATOM 3258 C CA . GLY A 1 407 ? -157.738 -76.813 220.886 1.00 51.31 407 GLY A CA 1
ATOM 3259 C C . GLY A 1 407 ? -156.712 -77.742 221.562 1.00 51.31 407 GLY A C 1
ATOM 3260 O O . GLY A 1 407 ? -156.070 -77.321 222.521 1.00 51.31 407 GLY A O 1
ATOM 3261 N N . GLN A 1 408 ? -156.528 -78.976 221.084 1.00 48.84 408 GLN A N 1
ATOM 3262 C CA . GLN A 1 408 ? -155.486 -79.914 221.525 1.00 48.84 408 GLN A CA 1
ATOM 3263 C C . GLN A 1 408 ? -154.465 -80.286 220.432 1.00 48.84 408 GLN A C 1
ATOM 3265 O O . GLN A 1 408 ? -153.389 -80.764 220.778 1.00 48.84 408 GLN A O 1
ATOM 3270 N N . GLU A 1 409 ? -154.710 -79.989 219.151 1.00 49.75 409 GLU A N 1
ATOM 3271 C CA . GLU A 1 409 ? -153.734 -80.223 218.061 1.00 49.75 409 GLU A CA 1
ATOM 3272 C C . GLU A 1 409 ? -152.750 -79.046 217.882 1.00 49.75 409 GLU A C 1
ATOM 3274 O O . GLU A 1 409 ? -151.699 -79.176 217.254 1.00 49.75 409 GLU A O 1
ATOM 3279 N N . ILE A 1 410 ? -153.039 -77.906 218.524 1.00 52.41 410 ILE A N 1
ATOM 3280 C CA . ILE A 1 410 ? -152.185 -76.705 218.554 1.00 52.41 410 ILE A CA 1
ATOM 3281 C C . ILE A 1 410 ? -150.959 -76.873 219.477 1.00 52.41 410 ILE A C 1
ATOM 3283 O O . ILE A 1 410 ? -149.962 -76.176 219.292 1.00 52.41 410 ILE A O 1
ATOM 3287 N N . GLU A 1 411 ? -150.969 -77.831 220.411 1.00 52.44 411 GLU A N 1
ATOM 3288 C CA . GLU A 1 411 ? -149.848 -78.052 221.341 1.00 52.44 411 GLU A CA 1
ATOM 3289 C C . GLU A 1 411 ? -148.925 -79.213 220.919 1.00 52.44 411 GLU A C 1
ATOM 3291 O O . GLU A 1 411 ? -147.735 -79.188 221.229 1.00 52.44 411 GLU A O 1
ATOM 3296 N N . THR A 1 412 ? -149.406 -80.157 220.099 1.00 54.72 412 THR A N 1
ATOM 3297 C CA . THR A 1 412 ? -148.565 -81.191 219.460 1.00 54.72 412 THR A CA 1
ATOM 3298 C C . THR A 1 412 ? -147.756 -80.612 218.290 1.00 54.72 412 THR A C 1
ATOM 3300 O O . THR A 1 412 ? -146.569 -80.903 218.171 1.00 54.72 412 THR A O 1
ATOM 3303 N N . LEU A 1 413 ? -148.320 -79.661 217.527 1.00 54.50 413 LEU A N 1
ATOM 3304 C CA . LEU A 1 413 ? -147.588 -78.898 216.497 1.00 54.50 413 LEU A CA 1
ATOM 3305 C C . LEU A 1 413 ? -146.582 -77.882 217.079 1.00 54.50 413 LEU A C 1
ATOM 3307 O O . LEU A 1 413 ? -145.643 -77.488 216.390 1.00 54.50 413 LEU A O 1
ATOM 3311 N N . LYS A 1 414 ? -146.717 -77.495 218.357 1.00 52.84 414 LYS A N 1
ATOM 3312 C CA . LYS A 1 414 ? -145.695 -76.710 219.079 1.00 52.84 414 LYS A CA 1
ATOM 3313 C C . LYS A 1 414 ? -144.564 -77.561 219.667 1.00 52.84 414 LYS A C 1
ATOM 3315 O O . LYS A 1 414 ? -143.488 -77.018 219.903 1.00 52.84 414 LYS A O 1
ATOM 3320 N N . GLN A 1 415 ? -144.773 -78.863 219.887 1.00 52.50 415 GLN A N 1
ATOM 3321 C CA . GLN A 1 415 ? -143.730 -79.786 220.354 1.00 52.50 415 GLN A CA 1
ATOM 3322 C C . GLN A 1 415 ? -142.999 -80.501 219.205 1.00 52.50 415 GLN A C 1
ATOM 3324 O O . GLN A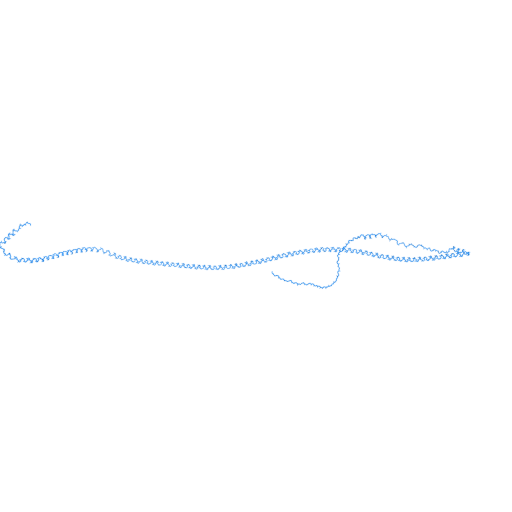 1 415 ? -141.792 -80.685 219.310 1.00 52.50 415 GLN A O 1
ATOM 3329 N N . GLU A 1 416 ? -143.642 -80.781 218.065 1.00 50.66 416 GLU A N 1
ATOM 3330 C CA . GLU A 1 416 ? -142.957 -81.363 216.893 1.00 50.66 416 GLU A CA 1
ATOM 3331 C C . GLU A 1 416 ? -142.100 -80.354 216.102 1.00 50.66 416 GLU A C 1
ATOM 3333 O O . GLU A 1 416 ? -141.133 -80.762 215.466 1.00 50.66 416 GLU A O 1
ATOM 3338 N N . LEU A 1 417 ? -142.343 -79.038 216.209 1.00 48.28 417 LEU A N 1
ATOM 3339 C CA . LEU A 1 417 ? -141.466 -78.008 215.609 1.00 48.28 417 LEU A CA 1
ATOM 3340 C 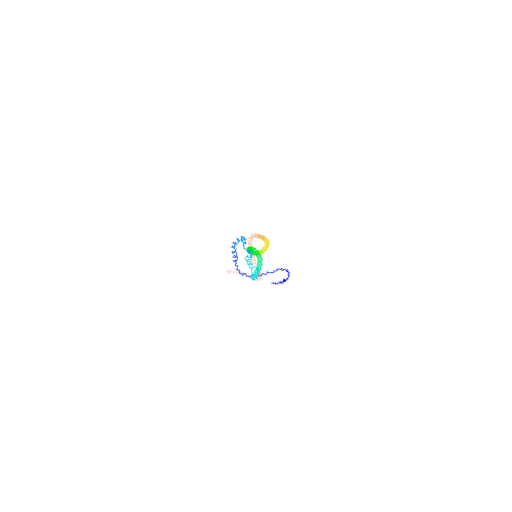C . LEU A 1 417 ? -140.424 -77.416 216.570 1.00 48.28 417 LEU A C 1
ATOM 3342 O O . LEU A 1 417 ? -139.526 -76.698 216.137 1.00 48.28 417 LEU A O 1
ATOM 3346 N N . ALA A 1 418 ? -140.509 -77.740 217.862 1.00 53.00 418 ALA A N 1
ATOM 3347 C CA . ALA A 1 418 ? -139.408 -77.532 218.802 1.00 53.00 418 ALA A CA 1
ATOM 3348 C C . ALA A 1 418 ? -138.457 -78.751 218.861 1.00 53.00 418 ALA A C 1
ATOM 3350 O O . ALA A 1 418 ? -137.380 -78.641 219.444 1.00 53.00 418 ALA A O 1
ATOM 3351 N N . GLN A 1 419 ? -138.840 -79.896 218.265 1.00 44.91 419 GLN A N 1
ATOM 3352 C CA . GLN A 1 419 ? -138.120 -81.179 218.347 1.00 44.91 419 GLN A CA 1
ATOM 3353 C C . GLN A 1 419 ? -137.809 -81.843 216.983 1.00 44.91 419 GLN A C 1
ATOM 3355 O O . GLN A 1 419 ? -137.234 -82.929 216.953 1.00 44.91 419 GLN A O 1
ATOM 3360 N N . VAL A 1 420 ? -138.091 -81.163 215.864 1.00 45.69 420 VAL A N 1
ATOM 3361 C CA . VAL A 1 420 ? -137.453 -81.375 214.552 1.00 45.69 420 VAL A CA 1
ATOM 3362 C C . VAL A 1 420 ? -136.778 -80.053 214.167 1.00 45.69 420 VAL A C 1
ATOM 3364 O O . VAL A 1 420 ? -137.433 -79.028 214.058 1.00 45.69 420 VAL A O 1
ATOM 3367 N N . GLY A 1 421 ? -135.476 -79.978 213.958 1.00 50.47 421 GLY A N 1
ATOM 3368 C CA . GLY A 1 421 ? -134.523 -81.066 213.896 1.00 50.47 421 GLY A CA 1
ATOM 3369 C C . GLY A 1 421 ? -133.128 -80.493 214.027 1.00 50.47 421 GLY A C 1
ATOM 3370 O O . GLY A 1 421 ? -132.600 -79.880 213.109 1.00 50.47 421 GLY A O 1
ATOM 3371 N N . ASP A 1 422 ? -132.543 -80.755 215.187 1.00 46.12 422 ASP A N 1
ATOM 3372 C CA . ASP A 1 422 ? -131.104 -80.763 215.440 1.00 46.12 422 ASP A CA 1
ATOM 3373 C C . ASP A 1 422 ? -130.505 -82.140 215.018 1.00 46.12 422 ASP A C 1
ATOM 3375 O O . ASP A 1 422 ? -129.534 -82.634 215.586 1.00 46.12 422 ASP A O 1
ATOM 3379 N N . GLU A 1 423 ? -131.106 -82.788 214.007 1.00 43.56 423 GLU A N 1
ATOM 3380 C CA . GLU A 1 423 ? -130.475 -83.720 213.065 1.00 43.56 423 GLU A CA 1
ATOM 3381 C C . GLU A 1 423 ? -130.519 -83.002 211.712 1.00 43.56 423 GLU A C 1
ATOM 3383 O O . GLU A 1 423 ? -131.566 -82.843 211.104 1.00 43.56 423 GLU A O 1
ATOM 3388 N N . SER A 1 424 ? -129.447 -82.481 211.169 1.00 35.34 424 SER A N 1
ATOM 3389 C CA . SER A 1 424 ? -128.047 -82.677 211.454 1.00 35.34 424 SER A CA 1
ATOM 3390 C C . SER A 1 424 ? -127.380 -81.393 210.941 1.00 35.34 424 SER A C 1
ATOM 3392 O O . SER A 1 424 ? -127.864 -80.765 210.005 1.00 35.34 424 SER A O 1
ATOM 3394 N N . LYS A 1 425 ? -126.263 -80.921 211.491 1.00 48.75 425 LYS A N 1
ATOM 3395 C CA . LYS A 1 425 ? -125.011 -81.661 211.322 1.00 48.75 425 LYS A CA 1
ATOM 3396 C C . LYS A 1 425 ? -124.927 -82.325 209.941 1.00 48.75 425 LYS A C 1
ATOM 3398 O O . LYS A 1 425 ? -124.587 -83.497 209.851 1.00 48.75 425 LYS A O 1
ATOM 3403 N N . THR A 1 426 ? -125.205 -81.553 208.894 1.00 46.47 426 THR A N 1
ATOM 3404 C CA . THR A 1 426 ? -124.290 -81.447 207.755 1.00 46.47 426 THR A CA 1
ATOM 3405 C C . THR A 1 426 ? -124.383 -80.080 207.106 1.00 46.47 426 THR A C 1
ATOM 3407 O O . THR A 1 426 ? -125.504 -79.686 206.724 1.00 46.47 426 THR A O 1
#

Foldseek 3Di:
DDDDDDDDDDDDDYDDDDDDDDDDDDDDDDDDDDDDDDDDPPVVVVVVPPPDPPPPPDPDPPPPDPDDPDDDDDPDDPPPCPVVNVVVVVVLVPDPPVNPVVVVVVVVVVVVVVVVVVVVVVVVVVVVVVVVVVVVVVVVVVVVVVVVVVVVVVVVVVVVVVVVVVVVVVVVVVVVVVVVVVVVVVVVVVVVVVVVVVVVVVVVVVVVVVVVVVVVVVVVVVVVVVVVVVVVVVVVVVVVVVVVVVVVVVVVVVVVVVVVVVVVVVVVVVVVVVVVVVVVVVVVVVVVVVVVVVVVVVVVVVVVVVVVVVVVVVVVVVVVVVVVVVVVVVVVVVPVVVPVVPVVVVVVVVVVVVVVVVVVVVVVVVVVVVVVVVVVVVVVVVVVVVVVVVVVVVVVPCVPPPPDDDPPVVVVVVVVVVPPDPPDDD